Protein AF-A0A1F9EX79-F1 (afdb_monomer)

Nearest PDB structures (foldseek):
  6f2p-assembly1_A  TM=8.609E-01  e=4.225E-09  Paenibacillus
  2vzr-assembly1_A  TM=5.795E-01  e=2.691E-03  Amycolatopsis orientalis
  8atm-assembly1_A  TM=4.095E-01  e=1.000E-02  Homo sapiens
  8atm-assembly1_B  TM=4.090E-01  e=1.348E-02  Homo sapiens
  6f1h-assembly2_C  TM=4.098E-01  e=8.567E-02  Homo sapiens

Structure (mmCIF, N/CA/C/O backbone):
data_AF-A0A1F9EX79-F1
#
_entry.id   AF-A0A1F9EX79-F1
#
loop_
_atom_site.group_PDB
_atom_site.id
_atom_site.type_symbol
_atom_site.label_atom_id
_atom_site.label_alt_id
_atom_site.label_comp_id
_atom_site.label_asym_id
_atom_site.label_entity_id
_atom_site.label_seq_id
_atom_site.pdbx_PDB_ins_code
_atom_site.Cartn_x
_atom_site.Cartn_y
_atom_site.Cartn_z
_atom_site.occupancy
_atom_site.B_iso_or_equiv
_atom_site.auth_seq_id
_atom_site.auth_comp_id
_atom_site.auth_asym_id
_atom_site.auth_atom_id
_atom_site.pdbx_PDB_model_num
ATOM 1 N N . MET A 1 1 ? 22.498 1.134 -1.263 1.00 51.69 1 MET A N 1
ATOM 2 C CA . MET A 1 1 ? 22.805 2.566 -1.037 1.00 51.69 1 MET A CA 1
ATOM 3 C C . MET A 1 1 ? 23.335 2.737 0.377 1.00 51.69 1 MET A C 1
ATOM 5 O O . MET A 1 1 ? 22.842 2.052 1.262 1.00 51.69 1 MET A O 1
ATOM 9 N N . GLN A 1 2 ? 24.336 3.596 0.583 1.00 43.81 2 GLN A N 1
ATOM 10 C CA . GLN A 1 2 ? 24.883 3.915 1.907 1.00 43.81 2 GLN A CA 1
ATOM 11 C C . GLN A 1 2 ? 24.612 5.399 2.186 1.00 43.81 2 GLN A C 1
ATOM 13 O O . GLN A 1 2 ? 24.886 6.239 1.328 1.00 43.81 2 GLN A O 1
ATOM 18 N N . VAL A 1 3 ? 24.063 5.735 3.355 1.00 42.59 3 VAL A N 1
ATOM 19 C CA . VAL A 1 3 ? 23.809 7.130 3.755 1.00 42.59 3 VAL A CA 1
ATOM 20 C C . VAL A 1 3 ? 25.122 7.74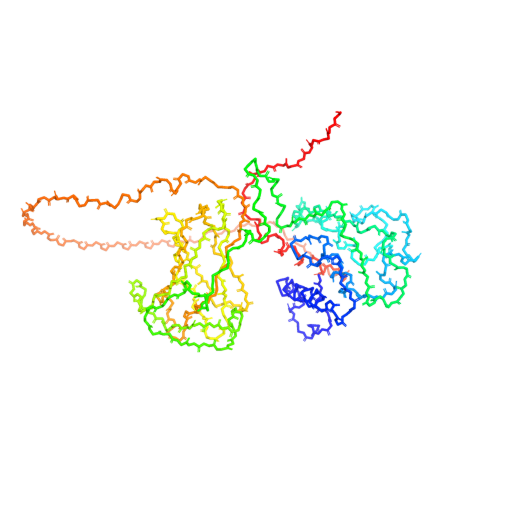9 4.242 1.00 42.59 3 VAL A C 1
ATOM 22 O O . VAL A 1 3 ? 25.368 7.840 5.438 1.00 42.59 3 VAL A O 1
ATOM 25 N N . THR A 1 4 ? 26.029 8.130 3.343 1.00 47.31 4 THR A N 1
ATOM 26 C CA . THR A 1 4 ? 27.380 8.562 3.759 1.00 47.31 4 THR A CA 1
ATOM 27 C C . THR A 1 4 ? 27.589 10.061 3.907 1.00 47.31 4 THR A C 1
ATOM 29 O O . THR A 1 4 ? 28.609 10.448 4.466 1.00 47.31 4 THR A O 1
ATOM 32 N N . SER A 1 5 ? 26.669 10.936 3.496 1.00 42.62 5 SER A N 1
ATOM 33 C CA . SER A 1 5 ? 26.947 12.381 3.576 1.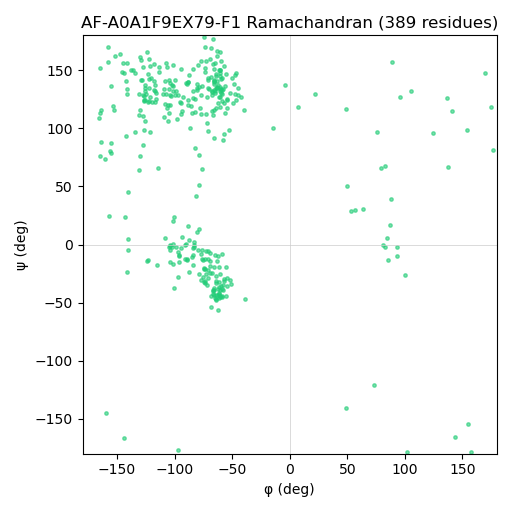00 42.62 5 SER A CA 1
ATOM 34 C C . SER A 1 5 ? 26.541 13.052 4.897 1.00 42.62 5 SER A C 1
ATOM 36 O O . SER A 1 5 ? 27.006 14.156 5.160 1.00 42.62 5 SER A O 1
ATOM 38 N N . GLY A 1 6 ? 25.748 12.396 5.758 1.00 42.12 6 GLY A N 1
ATOM 39 C CA . GLY A 1 6 ? 25.319 12.963 7.053 1.00 42.12 6 GLY A CA 1
ATOM 40 C C . GLY A 1 6 ? 25.266 11.986 8.234 1.00 42.12 6 GLY A C 1
ATOM 41 O O . GLY A 1 6 ? 25.405 12.411 9.377 1.00 42.12 6 GLY A O 1
ATOM 42 N N . ALA A 1 7 ? 25.133 10.677 7.988 1.00 40.12 7 ALA A N 1
ATOM 43 C CA . ALA A 1 7 ? 25.112 9.667 9.052 1.00 40.12 7 ALA A CA 1
ATOM 44 C C . ALA A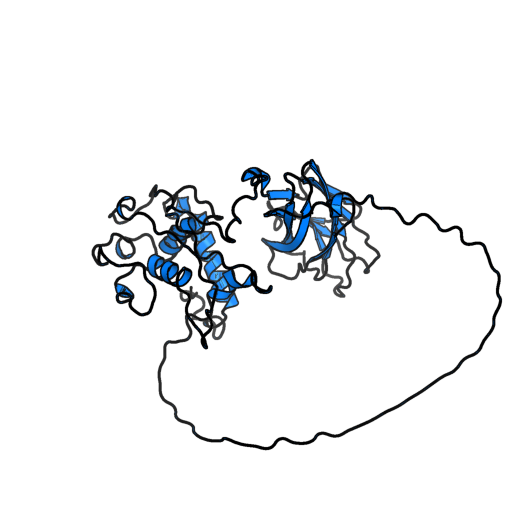 1 7 ? 26.516 9.230 9.511 1.00 40.12 7 ALA A C 1
ATOM 46 O O . ALA A 1 7 ? 26.631 8.599 10.557 1.00 40.12 7 ALA A O 1
ATOM 47 N N . ALA A 1 8 ? 27.572 9.648 8.796 1.00 43.38 8 ALA A N 1
ATOM 48 C CA . ALA A 1 8 ? 28.983 9.389 9.118 1.00 43.38 8 ALA A CA 1
ATOM 49 C C . ALA A 1 8 ? 29.436 9.920 10.501 1.00 43.38 8 ALA A C 1
ATOM 51 O O . ALA A 1 8 ? 30.571 9.731 10.927 1.00 43.38 8 ALA A O 1
ATOM 52 N N . SER A 1 9 ? 28.568 10.682 11.176 1.00 48.00 9 SER A N 1
ATOM 53 C CA . SER A 1 9 ? 28.811 11.258 12.503 1.00 48.00 9 SER A CA 1
ATOM 54 C C . SER A 1 9 ? 28.179 10.448 13.644 1.00 48.00 9 SER A C 1
ATOM 56 O O . SER A 1 9 ? 28.357 10.816 14.804 1.00 48.00 9 SER A O 1
ATOM 58 N N . TYR A 1 10 ? 27.461 9.355 13.348 1.00 48.56 10 TYR A N 1
ATOM 59 C CA . TYR A 1 10 ? 26.760 8.532 14.339 1.00 48.56 10 TYR A CA 1
ATOM 60 C C . TYR A 1 10 ? 27.258 7.078 14.310 1.00 48.56 10 TYR A C 1
ATOM 62 O O . TYR A 1 10 ? 26.767 6.263 13.519 1.00 48.56 10 TYR A O 1
ATOM 70 N N . PRO A 1 11 ? 28.203 6.718 15.201 1.00 52.00 11 PRO A N 1
ATOM 71 C CA . PRO A 1 11 ? 28.735 5.364 15.286 1.00 52.00 11 PRO A CA 1
ATOM 72 C C . PRO A 1 11 ? 27.610 4.336 15.467 1.00 52.00 11 PRO A C 1
ATOM 74 O O . PRO A 1 11 ? 26.814 4.434 16.398 1.00 52.00 11 PRO A O 1
ATOM 77 N N . GLY A 1 12 ? 27.547 3.343 14.578 1.00 55.09 12 GLY A N 1
ATOM 78 C CA . GLY A 1 12 ? 26.585 2.235 14.636 1.00 55.09 12 GLY A CA 1
ATOM 79 C C . GLY A 1 12 ? 25.371 2.368 13.710 1.00 55.09 12 GLY A C 1
ATOM 80 O O . GLY A 1 12 ? 24.858 1.343 13.267 1.00 55.09 12 GLY A O 1
ATOM 81 N N . LEU A 1 13 ? 24.954 3.583 13.330 1.00 52.34 13 LEU A N 1
ATOM 82 C CA . LEU A 1 13 ? 23.865 3.770 12.354 1.00 52.34 13 LEU A CA 1
ATOM 83 C C . LEU A 1 13 ? 24.315 3.455 10.923 1.00 52.34 13 LEU A C 1
ATOM 85 O O . LEU A 1 13 ? 23.550 2.906 10.137 1.00 52.34 13 LEU A O 1
ATOM 89 N N . GLU A 1 14 ? 25.585 3.707 10.610 1.00 52.28 14 GLU A N 1
ATOM 90 C CA . GLU A 1 14 ? 26.181 3.430 9.297 1.00 52.28 14 GLU A CA 1
ATOM 91 C C . GLU A 1 14 ? 26.142 1.941 8.911 1.00 52.28 14 GLU A C 1
ATOM 93 O O . GLU A 1 14 ? 26.115 1.613 7.725 1.00 52.28 14 GLU A O 1
ATOM 98 N N . ALA A 1 15 ? 26.102 1.042 9.901 1.00 59.16 15 ALA A N 1
ATOM 99 C CA . ALA A 1 15 ? 26.100 -0.409 9.713 1.00 59.16 15 ALA A CA 1
ATOM 100 C C . ALA A 1 15 ? 24.694 -1.036 9.747 1.00 59.16 15 ALA A C 1
ATOM 102 O O . ALA A 1 15 ? 24.553 -2.231 9.485 1.00 59.16 15 ALA A O 1
ATOM 103 N N . ARG A 1 16 ? 23.648 -0.261 10.069 1.00 59.97 16 ARG A N 1
ATOM 104 C CA . ARG A 1 16 ? 22.276 -0.775 10.150 1.00 59.97 16 ARG A CA 1
ATOM 105 C C . ARG A 1 16 ? 21.672 -0.929 8.763 1.00 59.97 16 ARG A C 1
ATOM 107 O O . ARG A 1 16 ? 21.529 0.042 8.019 1.00 59.97 16 ARG A O 1
ATOM 114 N N . ALA A 1 17 ? 21.344 -2.166 8.408 1.00 62.25 17 ALA A N 1
ATOM 115 C CA . ALA A 1 17 ? 20.824 -2.489 7.090 1.00 62.25 17 ALA A CA 1
ATOM 116 C C . ALA A 1 17 ? 19.457 -1.854 6.833 1.00 62.25 17 ALA A C 1
ATOM 118 O O . ALA A 1 17 ? 19.263 -1.203 5.815 1.00 62.25 17 ALA A O 1
ATOM 119 N N . ASP A 1 18 ? 18.561 -1.967 7.805 1.00 56.97 18 ASP A N 1
ATOM 120 C CA . ASP A 1 18 ? 17.199 -1.444 7.782 1.00 56.97 18 ASP A CA 1
ATOM 121 C C . ASP A 1 18 ? 17.148 0.081 7.585 1.00 56.97 18 ASP A C 1
ATOM 123 O O . ASP A 1 18 ? 16.423 0.574 6.724 1.00 56.97 18 ASP A O 1
ATOM 127 N N . ILE A 1 19 ? 17.992 0.831 8.300 1.00 62.56 19 ILE A N 1
ATOM 128 C CA . ILE A 1 19 ? 18.052 2.297 8.187 1.00 62.56 19 ILE A CA 1
ATOM 129 C C . ILE A 1 19 ? 18.611 2.722 6.830 1.00 62.56 19 ILE A C 1
ATOM 131 O O . ILE A 1 19 ? 18.071 3.622 6.189 1.00 62.56 19 ILE A O 1
ATOM 135 N N . ASN A 1 20 ? 19.686 2.076 6.371 1.00 66.00 20 ASN A N 1
ATOM 136 C CA . ASN A 1 20 ? 20.271 2.376 5.065 1.00 66.00 20 ASN A CA 1
ATOM 137 C C . ASN A 1 20 ? 19.304 2.051 3.916 1.00 66.00 20 ASN A C 1
ATOM 139 O O . ASN A 1 20 ? 19.298 2.749 2.900 1.00 66.00 20 ASN A O 1
ATOM 143 N N . VAL A 1 21 ? 18.483 1.013 4.081 1.00 64.06 21 VAL A N 1
ATOM 144 C CA . VAL A 1 21 ? 17.430 0.631 3.137 1.00 64.06 21 VAL A CA 1
ATOM 145 C C . VAL A 1 21 ? 16.311 1.661 3.112 1.00 64.06 21 VAL A C 1
ATOM 147 O O . VAL A 1 21 ? 16.029 2.195 2.042 1.00 64.06 21 VAL A O 1
ATOM 150 N N . ALA A 1 22 ? 15.732 2.003 4.265 1.00 60.25 22 ALA A N 1
ATOM 151 C CA . ALA A 1 22 ? 14.643 2.974 4.351 1.00 60.25 22 ALA A CA 1
ATOM 152 C C . ALA A 1 22 ? 15.071 4.364 3.852 1.00 60.25 22 ALA A C 1
ATOM 154 O O . ALA A 1 22 ? 14.368 5.005 3.072 1.00 60.25 22 ALA A O 1
ATOM 155 N N . ALA A 1 23 ? 16.269 4.814 4.230 1.00 67.56 23 ALA A N 1
ATOM 156 C CA . ALA A 1 23 ? 16.817 6.074 3.745 1.00 67.56 23 ALA A CA 1
ATOM 157 C C . ALA A 1 23 ? 17.113 6.036 2.238 1.00 67.56 23 ALA A C 1
ATOM 159 O O . ALA A 1 23 ? 16.847 7.011 1.539 1.00 67.56 23 ALA A O 1
ATOM 160 N N . GLY A 1 24 ? 17.627 4.915 1.721 1.00 71.50 24 GLY A N 1
ATOM 161 C CA . GLY A 1 24 ? 17.816 4.715 0.284 1.00 71.50 24 GLY A CA 1
ATOM 162 C C . GLY A 1 24 ? 16.498 4.781 -0.490 1.00 71.50 24 GLY A C 1
ATOM 163 O O . GLY A 1 24 ? 16.428 5.480 -1.498 1.00 71.50 24 GLY A O 1
ATOM 164 N N . ALA A 1 25 ? 15.452 4.120 0.011 1.00 71.06 25 ALA A N 1
ATOM 165 C CA . ALA A 1 25 ? 14.111 4.154 -0.568 1.00 71.06 25 ALA A CA 1
ATOM 166 C C . ALA A 1 25 ? 13.526 5.576 -0.563 1.00 71.06 25 ALA A C 1
ATOM 168 O O . ALA A 1 25 ? 13.066 6.049 -1.598 1.00 71.06 25 ALA A O 1
ATOM 169 N N . ASN A 1 26 ? 13.637 6.301 0.555 1.00 69.94 26 ASN A N 1
ATOM 170 C CA . ASN A 1 26 ? 13.185 7.691 0.649 1.00 69.94 26 ASN A CA 1
ATOM 171 C C . ASN A 1 26 ? 13.935 8.611 -0.333 1.00 69.94 26 ASN A C 1
ATOM 173 O O . ASN A 1 26 ? 13.320 9.435 -1.001 1.00 69.94 26 ASN A O 1
ATOM 177 N N . ILE A 1 27 ? 15.257 8.455 -0.485 1.00 73.88 27 ILE A N 1
ATOM 178 C CA . ILE A 1 27 ? 16.015 9.249 -1.464 1.00 73.88 27 ILE A CA 1
ATOM 179 C C . ILE A 1 27 ? 15.558 8.925 -2.890 1.00 73.88 27 ILE A C 1
ATOM 181 O O . ILE A 1 27 ? 15.385 9.850 -3.679 1.00 73.88 27 ILE A O 1
ATOM 185 N N . LEU A 1 28 ? 15.346 7.652 -3.240 1.00 78.81 28 LEU A N 1
ATOM 186 C CA . LEU A 1 28 ? 14.827 7.297 -4.564 1.00 78.81 28 LEU A CA 1
ATOM 187 C C . LEU A 1 28 ? 13.433 7.880 -4.799 1.00 78.81 28 LEU A C 1
ATOM 189 O O . LEU A 1 28 ? 13.218 8.469 -5.852 1.00 78.81 28 LEU A O 1
ATOM 193 N N . ALA A 1 29 ? 12.535 7.807 -3.815 1.00 73.44 29 ALA A N 1
ATOM 194 C CA . ALA A 1 29 ? 11.214 8.427 -3.887 1.00 73.44 29 ALA A CA 1
ATOM 195 C C . ALA A 1 29 ? 11.304 9.954 -4.054 1.00 73.44 29 ALA A C 1
ATOM 197 O O . ALA A 1 29 ? 10.572 10.535 -4.845 1.00 73.44 29 ALA A O 1
ATOM 198 N N . GLN A 1 30 ? 12.244 10.625 -3.383 1.00 68.94 30 GLN A N 1
ATOM 199 C CA . GLN A 1 30 ? 12.491 12.058 -3.584 1.00 68.94 30 GLN A CA 1
ATOM 200 C C . GLN A 1 30 ? 13.042 12.369 -4.978 1.00 68.94 30 GLN A C 1
ATOM 202 O O . GLN A 1 30 ? 12.674 13.383 -5.568 1.00 68.94 30 GLN A O 1
ATOM 207 N N . LYS A 1 31 ? 13.931 11.526 -5.518 1.00 74.06 31 LYS A N 1
ATOM 208 C CA . LYS A 1 31 ? 14.444 11.682 -6.888 1.00 74.06 31 LYS A CA 1
ATOM 209 C C . LYS A 1 31 ? 13.350 11.470 -7.924 1.00 74.06 31 LYS A C 1
ATOM 211 O O . LYS A 1 31 ? 13.285 12.233 -8.879 1.00 74.06 31 LYS A O 1
ATOM 216 N N . TRP A 1 32 ? 12.497 10.485 -7.683 1.00 73.38 32 TRP A N 1
ATOM 217 C CA . TRP A 1 32 ? 11.316 10.179 -8.470 1.00 73.38 32 TRP A CA 1
ATOM 218 C C . TRP A 1 32 ? 10.298 11.328 -8.456 1.00 73.38 32 TRP A C 1
ATOM 220 O O . TRP A 1 32 ? 9.986 11.890 -9.498 1.00 73.38 32 TRP A O 1
ATOM 230 N N . ASN A 1 33 ? 9.852 11.755 -7.272 1.00 67.38 33 ASN A N 1
ATOM 231 C CA . ASN A 1 33 ? 8.865 12.829 -7.101 1.00 67.38 33 ASN A CA 1
ATOM 232 C C . ASN A 1 33 ? 9.419 14.213 -7.473 1.00 67.38 33 ASN A C 1
ATOM 234 O O . ASN A 1 33 ? 8.672 15.121 -7.819 1.00 67.38 33 ASN A O 1
ATOM 238 N N . GLY A 1 34 ? 10.740 14.390 -7.415 1.00 62.09 34 GLY A N 1
ATOM 239 C CA . GLY A 1 34 ? 11.432 15.612 -7.818 1.00 62.09 34 GLY A CA 1
ATOM 240 C C . GLY A 1 34 ? 11.616 15.764 -9.331 1.00 62.09 34 GLY A C 1
ATOM 241 O O . GLY A 1 34 ? 12.406 16.619 -9.734 1.00 62.09 34 GLY A O 1
ATOM 242 N N . ASN A 1 35 ? 10.924 14.956 -10.142 1.00 54.19 35 ASN A N 1
ATOM 243 C CA . ASN A 1 35 ? 10.934 14.928 -11.609 1.00 54.19 35 ASN A CA 1
ATOM 244 C C . ASN A 1 35 ? 11.010 16.340 -12.244 1.00 54.19 35 ASN A C 1
ATOM 246 O O . ASN A 1 35 ? 11.909 16.616 -13.042 1.00 54.19 35 ASN A O 1
ATOM 250 N N . GLU A 1 36 ? 10.192 17.294 -11.786 1.00 48.34 36 GLU A N 1
ATOM 251 C CA . GLU A 1 36 ? 10.201 18.672 -12.312 1.00 48.34 36 GLU A CA 1
ATOM 252 C C . GLU A 1 36 ? 11.364 19.544 -11.796 1.00 48.34 36 GLU A C 1
ATOM 254 O O . GLU A 1 36 ? 11.844 20.434 -12.497 1.00 48.34 36 GLU A O 1
ATOM 259 N N . SER A 1 37 ? 11.851 19.301 -10.574 1.00 51.84 37 SER A N 1
ATOM 260 C CA . SER A 1 37 ? 12.910 20.105 -9.933 1.00 51.84 37 SER A CA 1
ATOM 261 C C . SER A 1 37 ? 14.329 19.639 -10.277 1.00 51.84 37 SER A C 1
ATOM 263 O O . SER A 1 37 ? 15.275 20.425 -10.193 1.00 51.84 37 SER A O 1
ATOM 265 N N . TYR A 1 38 ? 14.491 18.372 -10.668 1.00 52.38 38 TYR A N 1
ATOM 266 C CA . TYR A 1 38 ? 15.756 17.797 -11.141 1.00 52.38 38 TYR A CA 1
ATOM 267 C C . TYR A 1 38 ? 15.796 17.599 -12.663 1.00 52.38 38 TYR A C 1
ATOM 269 O O . TYR A 1 38 ? 16.844 17.225 -13.187 1.00 52.38 38 TYR A O 1
ATOM 277 N N . GLY A 1 39 ? 14.698 17.926 -13.356 1.00 49.47 39 GLY A N 1
ATOM 278 C CA . GLY A 1 39 ? 14.629 18.092 -14.802 1.00 49.47 39 GLY A CA 1
ATOM 279 C C . GLY A 1 39 ? 14.551 16.790 -15.599 1.00 49.47 39 GLY A C 1
ATOM 280 O O . GLY A 1 39 ? 15.437 16.481 -16.390 1.00 49.47 39 GLY A O 1
ATOM 281 N N . GLY A 1 40 ? 13.467 16.035 -15.474 1.00 50.56 40 GLY A N 1
ATOM 282 C CA . GLY A 1 40 ? 13.180 15.008 -16.469 1.00 50.56 40 GLY A CA 1
ATOM 283 C C . GLY A 1 40 ? 11.985 14.153 -16.116 1.00 50.56 40 GLY A C 1
ATOM 284 O O . GLY A 1 40 ? 12.027 13.433 -15.124 1.00 50.56 40 GLY A O 1
ATOM 285 N N . GLN A 1 41 ? 10.965 14.204 -16.972 1.00 51.91 41 GLN A N 1
ATOM 286 C CA . GLN A 1 41 ? 9.899 13.213 -17.005 1.00 51.91 41 GLN A CA 1
ATOM 287 C C . GLN A 1 41 ? 10.404 12.030 -17.820 1.00 51.91 41 GLN A C 1
ATOM 289 O O . GLN A 1 41 ? 10.700 12.197 -18.998 1.00 51.91 41 GLN A O 1
ATOM 294 N N . PHE A 1 42 ? 10.575 10.876 -17.175 1.00 58.00 42 PHE A N 1
ATOM 295 C CA . PHE A 1 42 ? 11.131 9.676 -17.799 1.00 58.00 42 PHE A CA 1
ATOM 296 C C . PHE A 1 42 ? 10.007 8.678 -18.064 1.00 58.00 42 PHE A C 1
ATOM 298 O O . PHE A 1 42 ? 9.403 8.172 -17.112 1.00 58.00 42 PHE A O 1
ATOM 305 N N . GLY A 1 43 ? 9.711 8.433 -19.344 1.00 59.91 43 GLY A N 1
ATOM 306 C CA . GLY A 1 43 ? 8.509 7.709 -19.758 1.00 59.91 43 GLY A CA 1
ATOM 307 C C . GLY A 1 43 ? 7.251 8.255 -19.073 1.00 59.91 43 GLY A C 1
ATOM 308 O O . GLY A 1 43 ? 7.141 9.455 -18.804 1.00 59.91 43 GLY A O 1
ATOM 309 N N . ASP A 1 44 ? 6.349 7.352 -18.694 1.00 62.00 44 ASP A N 1
ATOM 310 C CA . ASP A 1 44 ? 5.125 7.693 -17.959 1.00 62.00 44 ASP A CA 1
ATOM 311 C C . ASP A 1 44 ? 5.344 7.815 -16.438 1.00 62.00 44 ASP A C 1
ATOM 313 O O . ASP A 1 44 ? 4.420 8.172 -15.712 1.00 62.00 44 ASP A O 1
ATOM 317 N N . SER A 1 45 ? 6.573 7.570 -15.947 1.00 65.12 45 SER A N 1
ATOM 318 C CA . SER A 1 45 ? 6.906 7.556 -14.511 1.00 65.12 45 SER A CA 1
ATOM 319 C C . SER A 1 45 ? 5.934 6.685 -13.706 1.00 65.12 45 SER A C 1
ATOM 321 O O . SER A 1 45 ? 5.384 7.124 -12.696 1.00 65.12 45 SER A O 1
ATOM 323 N N . ASP A 1 46 ? 5.717 5.450 -14.163 1.00 70.94 46 ASP A N 1
ATOM 324 C CA . ASP A 1 46 ? 4.904 4.460 -13.456 1.00 70.94 46 ASP A CA 1
ATOM 325 C C . ASP A 1 46 ? 5.763 3.722 -12.411 1.00 70.94 46 ASP A C 1
ATOM 327 O O . ASP A 1 46 ? 6.691 2.998 -12.796 1.00 70.94 46 ASP A O 1
ATOM 331 N N . PRO A 1 47 ? 5.498 3.892 -11.097 1.00 71.56 47 PRO A N 1
ATOM 332 C CA . PRO A 1 47 ? 6.294 3.271 -10.042 1.00 71.56 47 PRO A CA 1
ATOM 333 C C . PRO A 1 47 ? 6.085 1.756 -9.947 1.00 71.56 47 PRO A C 1
ATOM 335 O O . PRO A 1 47 ? 6.870 1.091 -9.268 1.00 71.56 47 PRO A O 1
ATOM 338 N N . ALA A 1 48 ? 5.058 1.208 -10.606 1.00 70.94 48 ALA A N 1
ATOM 339 C CA . ALA A 1 48 ? 4.821 -0.228 -10.675 1.00 70.94 48 ALA A CA 1
ATOM 340 C C . ALA A 1 48 ? 5.793 -0.941 -11.626 1.00 70.94 48 ALA A C 1
ATOM 342 O O . ALA A 1 48 ? 5.986 -2.146 -11.484 1.00 70.94 48 ALA A O 1
ATOM 343 N N . LEU A 1 49 ? 6.422 -0.218 -12.561 1.00 76.31 49 LEU A N 1
ATOM 344 C CA . LEU A 1 49 ? 7.345 -0.774 -13.551 1.00 76.31 49 LEU A CA 1
ATOM 345 C C . LEU A 1 49 ? 8.796 -0.640 -13.076 1.00 76.31 49 LEU A C 1
ATOM 347 O O . LEU A 1 49 ? 9.291 0.461 -12.819 1.00 76.31 49 LEU A O 1
ATOM 351 N N . VAL A 1 50 ? 9.504 -1.767 -12.990 1.00 84.19 50 VAL A N 1
ATOM 352 C CA . VAL A 1 50 ? 10.896 -1.861 -12.522 1.00 84.19 50 VAL A CA 1
ATOM 353 C C . VAL A 1 50 ? 11.820 -0.993 -13.379 1.00 84.19 50 VAL A C 1
ATOM 355 O O . VAL A 1 50 ? 12.706 -0.309 -12.865 1.00 84.19 50 VAL A O 1
ATOM 358 N N . GLU A 1 51 ? 11.592 -0.960 -14.688 1.00 85.56 51 GLU A N 1
ATOM 359 C CA . GLU A 1 51 ? 12.370 -0.181 -15.648 1.00 85.56 51 GLU A CA 1
ATOM 360 C C . GLU A 1 51 ? 12.256 1.328 -15.423 1.00 85.56 51 GLU A C 1
ATOM 362 O O . GLU A 1 51 ? 13.236 2.049 -15.636 1.00 85.56 51 GLU A O 1
ATOM 367 N N . SER A 1 52 ? 11.117 1.820 -14.924 1.00 78.19 52 SER A N 1
ATOM 368 C CA . SER A 1 52 ? 10.961 3.238 -14.594 1.00 78.19 52 SER A CA 1
ATOM 369 C C . SER A 1 52 ? 11.954 3.664 -13.503 1.00 78.19 52 SER A C 1
ATOM 371 O O . SER A 1 52 ? 12.473 4.785 -13.517 1.00 78.19 52 SER A O 1
ATOM 373 N N . TRP A 1 53 ? 12.307 2.759 -12.580 1.00 82.50 53 TRP A N 1
ATOM 374 C CA . TRP A 1 53 ? 13.259 3.034 -11.499 1.00 82.50 53 TRP A CA 1
ATOM 375 C C . TRP A 1 53 ? 14.705 3.222 -11.988 1.00 82.50 53 TRP A C 1
ATOM 377 O O . TRP A 1 53 ? 15.523 3.779 -11.245 1.00 82.50 53 TRP A O 1
ATOM 387 N N . TYR A 1 54 ? 15.035 2.845 -13.234 1.00 85.38 54 TYR A N 1
ATOM 388 C CA . TYR A 1 54 ? 16.371 3.038 -13.830 1.00 85.38 54 TYR A CA 1
ATOM 389 C C . TYR A 1 54 ? 16.799 4.496 -13.771 1.00 85.38 54 TYR A C 1
ATOM 391 O O . TYR A 1 54 ? 17.916 4.833 -13.358 1.00 85.38 54 TYR A O 1
ATOM 399 N N . PHE A 1 55 ? 15.868 5.380 -14.108 1.00 78.88 55 PHE A N 1
ATOM 400 C CA . PHE A 1 55 ? 16.114 6.810 -14.141 1.00 78.88 55 PHE A CA 1
ATOM 401 C C . PHE A 1 55 ? 16.206 7.409 -12.739 1.00 78.88 55 PHE A C 1
ATOM 403 O O . PHE A 1 55 ? 17.045 8.279 -12.520 1.00 78.88 55 PHE A O 1
ATOM 410 N N . ALA A 1 56 ? 15.458 6.897 -11.756 1.00 79.94 56 ALA A N 1
ATOM 411 C CA . ALA A 1 56 ? 15.603 7.321 -10.362 1.00 79.94 56 ALA A CA 1
ATOM 412 C C . ALA A 1 56 ? 16.969 6.933 -9.773 1.00 79.94 56 ALA A C 1
ATOM 414 O O . ALA A 1 56 ? 17.581 7.716 -9.041 1.00 79.94 56 ALA A O 1
ATOM 415 N N . VAL A 1 57 ? 17.503 5.762 -10.130 1.00 85.31 57 VAL A N 1
ATOM 416 C CA . VAL A 1 57 ? 18.851 5.353 -9.703 1.00 85.31 57 VAL A CA 1
ATOM 417 C C . VAL A 1 57 ? 19.937 6.154 -10.419 1.00 85.31 57 VAL A C 1
ATOM 419 O O . VAL A 1 57 ? 20.949 6.515 -9.807 1.00 85.31 57 VAL A O 1
ATOM 422 N N . TRP A 1 58 ? 19.726 6.516 -11.682 1.00 83.56 58 TRP A N 1
ATOM 423 C CA . TRP A 1 58 ? 20.614 7.455 -12.360 1.00 83.56 58 TRP A CA 1
ATOM 424 C C . TRP A 1 58 ? 20.546 8.855 -11.718 1.00 83.56 58 TRP A C 1
ATOM 426 O O . TRP A 1 58 ? 21.589 9.432 -11.406 1.00 83.56 58 TRP A O 1
ATOM 436 N N . ALA A 1 59 ? 19.354 9.361 -11.388 1.00 77.69 59 ALA A N 1
ATOM 437 C CA . ALA A 1 59 ? 19.147 10.626 -10.677 1.00 77.69 59 ALA A CA 1
ATOM 438 C C . ALA A 1 59 ? 19.813 10.645 -9.292 1.00 77.69 59 ALA A C 1
ATOM 440 O O . ALA A 1 59 ? 20.332 11.678 -8.857 1.00 77.69 59 ALA A O 1
ATOM 441 N N . TYR A 1 60 ? 19.821 9.501 -8.598 1.00 79.19 60 TYR A N 1
ATOM 442 C CA . TYR A 1 60 ? 20.545 9.315 -7.342 1.00 79.19 60 TYR A CA 1
ATOM 443 C C . TYR A 1 60 ? 22.052 9.527 -7.522 1.00 79.19 60 TYR A C 1
ATOM 445 O O . TYR A 1 60 ? 22.674 10.228 -6.724 1.00 79.19 60 TYR A O 1
ATOM 453 N N . ASN A 1 61 ? 22.634 8.966 -8.587 1.00 81.81 61 ASN A N 1
ATOM 454 C CA . ASN A 1 61 ? 24.044 9.174 -8.918 1.00 81.81 61 ASN A CA 1
ATOM 455 C C . ASN A 1 61 ? 24.317 10.577 -9.498 1.00 81.81 61 ASN A C 1
ATOM 457 O O . ASN A 1 61 ? 25.438 11.076 -9.420 1.00 81.81 61 ASN A O 1
ATOM 461 N N . GLY A 1 62 ? 23.276 11.225 -10.025 1.00 78.94 62 GLY A N 1
ATOM 462 C CA . GLY A 1 62 ? 23.258 12.578 -10.566 1.00 78.94 62 GLY A CA 1
ATOM 463 C C . GLY A 1 62 ? 23.206 12.592 -12.095 1.00 78.94 62 GLY A C 1
ATOM 464 O O . GLY A 1 62 ? 24.024 11.945 -12.754 1.00 78.94 62 GLY A O 1
ATOM 465 N N . PHE A 1 63 ? 22.297 13.398 -12.659 1.00 77.56 63 PHE A N 1
ATOM 466 C CA . PHE A 1 63 ? 22.159 13.636 -14.104 1.00 77.56 63 PHE A CA 1
ATOM 467 C C . PHE A 1 63 ? 23.239 14.571 -14.653 1.00 77.56 63 PHE A C 1
ATOM 469 O O . PHE A 1 63 ? 22.998 15.688 -15.109 1.00 77.56 63 PHE A O 1
ATOM 476 N N . VAL A 1 64 ? 24.478 14.100 -14.601 1.00 77.56 64 VAL A N 1
ATOM 477 C CA . VAL A 1 64 ? 25.640 14.784 -15.166 1.00 77.56 64 VAL A CA 1
ATOM 478 C C . VAL A 1 64 ? 26.267 13.929 -16.256 1.00 77.56 64 VAL A C 1
ATOM 480 O O . VAL A 1 64 ? 26.162 12.705 -16.245 1.00 77.56 64 VAL A O 1
ATOM 483 N N . TYR A 1 65 ? 26.975 14.573 -17.184 1.00 82.19 65 TYR A N 1
ATOM 484 C CA . TYR A 1 65 ? 27.608 13.898 -18.324 1.00 82.19 65 TYR A CA 1
ATOM 485 C C . TYR A 1 65 ? 28.527 12.744 -17.917 1.00 82.19 65 TYR A C 1
ATOM 487 O O . TYR A 1 65 ? 28.553 11.718 -18.586 1.00 82.19 65 TYR A O 1
ATOM 495 N N . GLY A 1 66 ? 29.238 12.869 -16.790 1.00 85.75 66 GLY A N 1
ATOM 496 C CA . GLY A 1 66 ? 30.088 11.800 -16.250 1.00 85.75 66 GLY A CA 1
ATOM 497 C C . GLY A 1 66 ? 29.347 10.486 -15.976 1.00 85.75 66 GLY A C 1
ATOM 498 O O . GLY A 1 66 ? 29.935 9.421 -16.119 1.00 85.75 66 GLY A O 1
ATOM 499 N N . ASN A 1 67 ? 28.057 10.565 -15.650 1.00 85.25 67 ASN A N 1
ATOM 500 C CA . ASN A 1 67 ? 27.231 9.424 -15.256 1.00 85.25 67 ASN A CA 1
ATOM 501 C C . ASN A 1 67 ? 26.287 8.961 -16.374 1.00 85.25 67 ASN A C 1
ATOM 503 O O . ASN A 1 67 ? 25.507 8.029 -16.179 1.00 85.25 67 ASN A O 1
ATOM 507 N N . ASN A 1 68 ? 26.318 9.634 -17.525 1.00 86.44 68 ASN A N 1
ATOM 508 C CA . ASN A 1 68 ? 25.490 9.297 -18.672 1.00 86.44 68 ASN A CA 1
ATOM 509 C C . ASN A 1 68 ? 25.924 7.934 -19.252 1.00 86.44 68 ASN A C 1
ATOM 511 O O . ASN A 1 68 ? 27.117 7.771 -19.525 1.00 86.44 68 ASN A O 1
ATOM 515 N N . PRO A 1 69 ? 25.004 6.972 -19.473 1.00 88.00 69 PRO A N 1
ATOM 516 C CA . PRO A 1 69 ? 25.314 5.699 -20.130 1.00 88.00 69 PRO A CA 1
ATOM 517 C C . PRO A 1 69 ? 26.042 5.829 -21.472 1.00 88.00 69 PRO A C 1
ATOM 519 O O . PRO A 1 69 ? 26.859 4.972 -21.813 1.00 88.00 69 PRO A O 1
ATOM 522 N N . ASN A 1 70 ? 25.801 6.910 -22.210 1.00 88.75 70 ASN A N 1
ATOM 523 C CA . ASN A 1 70 ? 26.442 7.167 -23.496 1.00 88.75 70 ASN A CA 1
ATOM 524 C C . ASN A 1 70 ? 27.778 7.902 -23.382 1.00 88.75 70 ASN A C 1
ATOM 526 O O . ASN A 1 70 ? 28.394 8.227 -24.397 1.00 88.75 70 ASN A O 1
ATOM 530 N N . ASN A 1 71 ? 28.265 8.171 -22.167 1.00 89.38 71 ASN A N 1
ATOM 531 C CA . ASN A 1 71 ? 29.572 8.785 -22.001 1.00 89.38 71 ASN A CA 1
ATOM 532 C C . ASN A 1 71 ? 30.653 7.894 -22.652 1.00 89.38 71 ASN A C 1
ATOM 534 O O . ASN A 1 71 ? 30.812 6.745 -22.235 1.00 89.38 71 ASN A O 1
ATOM 538 N N . PRO A 1 72 ? 31.459 8.416 -23.598 1.00 89.62 72 PRO A N 1
ATOM 539 C CA . PRO A 1 72 ? 32.504 7.648 -24.285 1.00 89.62 72 PRO A CA 1
ATOM 540 C C . PRO A 1 72 ? 33.615 7.100 -23.378 1.00 89.62 72 PRO A C 1
ATOM 542 O O . PRO A 1 72 ? 34.454 6.323 -23.830 1.00 89.62 72 PRO A O 1
ATOM 545 N N . SER A 1 73 ? 33.658 7.518 -22.109 1.00 89.25 73 SER A N 1
ATOM 546 C CA . SER A 1 73 ? 34.535 6.931 -21.089 1.00 89.25 73 SER A CA 1
ATOM 547 C C . SER A 1 73 ? 34.133 5.494 -20.746 1.00 89.25 73 SER A C 1
ATOM 549 O O . SER A 1 73 ? 34.975 4.714 -20.303 1.00 89.25 73 SER A O 1
ATOM 551 N N . PHE A 1 74 ? 32.866 5.132 -20.970 1.00 89.81 74 PHE A N 1
ATOM 552 C CA . PHE A 1 74 ? 32.384 3.761 -20.891 1.00 89.81 74 PHE A CA 1
ATOM 553 C C . PHE A 1 74 ? 32.515 3.082 -22.263 1.00 89.81 74 PHE A C 1
ATOM 555 O O . PHE A 1 74 ? 32.199 3.692 -23.288 1.00 89.81 74 PHE A O 1
ATOM 562 N N . PRO A 1 75 ? 32.945 1.810 -22.335 1.00 90.12 75 PRO A N 1
ATOM 563 C CA . PRO A 1 75 ? 32.992 1.092 -23.604 1.00 90.12 75 PRO A CA 1
ATOM 564 C C . PRO A 1 75 ? 31.594 0.986 -24.227 1.00 90.12 75 PRO A C 1
ATOM 566 O O . PRO A 1 75 ? 30.660 0.507 -23.584 1.00 90.12 75 PRO A O 1
ATOM 569 N N . ALA A 1 76 ? 31.451 1.400 -25.490 1.00 84.56 76 ALA A N 1
ATOM 570 C CA . ALA A 1 76 ? 30.170 1.363 -26.206 1.00 84.56 76 ALA A CA 1
ATOM 571 C C . ALA A 1 76 ? 29.634 -0.067 -26.410 1.00 84.56 76 ALA A C 1
ATOM 573 O O . ALA A 1 76 ? 28.432 -0.277 -26.491 1.00 84.56 76 ALA A O 1
ATOM 574 N N . SER A 1 77 ? 30.525 -1.063 -26.464 1.00 83.62 77 SER A N 1
ATOM 575 C CA . SER A 1 77 ? 30.184 -2.482 -26.623 1.00 83.62 77 SER A CA 1
ATOM 576 C C . SER A 1 77 ? 30.215 -3.262 -25.302 1.00 83.62 77 SER A C 1
ATOM 578 O O . SER A 1 77 ? 30.489 -4.465 -25.311 1.00 83.62 77 SER A O 1
ATOM 580 N N . ARG A 1 78 ? 30.048 -2.593 -24.152 1.00 86.94 78 ARG A N 1
ATOM 581 C CA . ARG A 1 78 ? 30.058 -3.273 -22.848 1.00 86.94 78 ARG A CA 1
ATOM 582 C C . ARG A 1 78 ? 28.828 -4.189 -22.722 1.00 86.94 78 ARG A C 1
ATOM 584 O O . ARG A 1 78 ? 27.722 -3.749 -23.024 1.00 86.94 78 ARG A O 1
ATOM 591 N N . PRO A 1 79 ? 28.989 -5.451 -22.288 1.00 85.44 79 PRO A N 1
ATOM 592 C CA . PRO A 1 79 ? 27.844 -6.301 -21.974 1.00 85.44 79 PRO A CA 1
ATOM 593 C C . PRO A 1 79 ? 27.201 -5.838 -20.661 1.00 85.44 79 PRO A C 1
ATOM 595 O O . PRO A 1 79 ? 27.927 -5.264 -19.848 1.00 85.44 79 PRO A O 1
ATOM 598 N N . PRO A 1 80 ? 25.919 -6.143 -20.389 1.00 86.69 80 PRO A N 1
ATOM 599 C CA . PRO A 1 80 ? 25.311 -5.889 -19.086 1.00 86.69 80 PRO A CA 1
ATOM 600 C C . PRO A 1 80 ? 26.188 -6.396 -17.939 1.00 86.69 80 PRO A C 1
ATOM 602 O O . PRO A 1 80 ? 26.785 -7.479 -18.018 1.00 86.69 80 PRO A O 1
ATOM 605 N N . TYR A 1 81 ? 26.287 -5.594 -16.882 1.00 85.44 81 TYR A N 1
ATOM 606 C CA . TYR A 1 81 ? 27.057 -5.972 -15.707 1.00 85.44 81 TYR A CA 1
ATOM 607 C C . TYR A 1 81 ? 26.427 -7.208 -15.048 1.00 85.44 81 TYR A C 1
ATOM 609 O O . TYR A 1 81 ? 25.217 -7.289 -14.885 1.00 85.44 81 TYR A O 1
ATOM 617 N N . HIS A 1 82 ? 27.247 -8.181 -14.676 1.00 81.19 82 HIS A N 1
ATOM 618 C CA . HIS A 1 82 ? 26.838 -9.436 -14.031 1.00 81.19 82 HIS A CA 1
ATOM 619 C C . HIS A 1 82 ? 27.864 -9.869 -12.970 1.00 81.19 82 HIS A C 1
ATOM 621 O O . HIS A 1 82 ? 28.006 -11.043 -12.643 1.00 81.19 82 HIS A O 1
ATOM 627 N N . GLY A 1 83 ? 28.633 -8.911 -12.439 1.00 73.81 83 GLY A N 1
ATOM 628 C CA . GLY A 1 83 ? 29.657 -9.182 -11.436 1.00 73.81 83 GLY A CA 1
ATOM 629 C C . GLY A 1 83 ? 30.892 -9.877 -12.015 1.00 73.81 83 GLY A C 1
ATOM 630 O O . GLY A 1 83 ? 31.595 -9.319 -12.861 1.00 73.81 83 GLY A O 1
ATOM 631 N N . ALA A 1 84 ? 31.215 -11.066 -11.502 1.00 63.28 84 ALA A N 1
ATOM 632 C CA . ALA A 1 84 ? 32.404 -11.809 -11.913 1.00 63.28 84 ALA A CA 1
ATOM 633 C C . ALA A 1 84 ? 32.340 -12.162 -13.412 1.00 63.28 84 ALA A C 1
ATOM 635 O O . ALA A 1 84 ? 31.362 -12.737 -13.873 1.00 63.28 84 ALA A O 1
ATOM 636 N N . GLY A 1 85 ? 33.386 -11.819 -14.174 1.00 62.47 85 GLY A N 1
ATOM 637 C CA . GLY A 1 85 ? 33.429 -12.024 -15.631 1.00 62.47 85 GLY A CA 1
ATOM 638 C C . GLY A 1 85 ? 32.973 -10.822 -16.469 1.00 62.47 85 GLY A C 1
ATOM 639 O O . GLY A 1 85 ? 33.232 -10.794 -17.672 1.00 62.47 85 GLY A O 1
ATOM 640 N N . SER A 1 86 ? 32.392 -9.791 -15.845 1.00 73.81 86 SER A N 1
ATOM 641 C CA . SER A 1 86 ? 32.153 -8.492 -16.486 1.00 73.81 86 SER A CA 1
ATOM 642 C C . SER A 1 86 ? 33.444 -7.686 -16.661 1.00 73.81 86 SER A C 1
ATOM 644 O O . SER A 1 86 ? 34.493 -8.009 -16.094 1.00 73.81 86 SER A O 1
ATOM 646 N N . LEU A 1 87 ? 33.363 -6.580 -17.413 1.00 78.81 87 LEU A N 1
ATOM 647 C CA . LEU A 1 87 ? 34.417 -5.565 -17.383 1.00 78.81 87 LEU A CA 1
ATOM 648 C C . LEU A 1 87 ? 34.572 -4.995 -15.962 1.00 78.81 87 LEU A C 1
ATOM 650 O O . LEU A 1 87 ? 33.713 -5.172 -15.093 1.00 78.81 87 LEU A O 1
ATOM 654 N N . SER A 1 88 ? 35.679 -4.291 -15.715 1.00 84.62 88 SER A N 1
ATOM 655 C CA . SER A 1 88 ? 35.897 -3.637 -14.423 1.00 84.62 88 SER A CA 1
ATOM 656 C C . SER A 1 88 ? 34.725 -2.710 -14.088 1.00 84.62 88 SER A C 1
ATOM 658 O O . SER A 1 88 ? 34.159 -2.080 -14.978 1.00 84.62 88 SER A O 1
ATOM 660 N N . ARG A 1 89 ? 34.378 -2.577 -12.801 1.00 84.00 89 ARG A N 1
ATOM 661 C CA . ARG A 1 89 ? 33.245 -1.744 -12.349 1.00 84.00 89 ARG A CA 1
ATOM 662 C C . ARG A 1 89 ? 33.269 -0.316 -12.904 1.00 84.00 89 ARG A C 1
ATOM 664 O O . ARG A 1 89 ? 32.217 0.231 -13.188 1.00 84.00 89 ARG A O 1
ATOM 671 N N . GLY A 1 90 ? 34.456 0.269 -13.090 1.00 86.31 90 GLY A N 1
ATOM 672 C CA . GLY A 1 90 ? 34.618 1.608 -13.674 1.00 86.31 90 GLY A CA 1
ATOM 673 C C . GLY A 1 90 ? 34.278 1.706 -15.167 1.00 86.31 90 GLY A C 1
ATOM 674 O O . GLY A 1 90 ? 34.244 2.804 -15.704 1.00 86.31 90 GLY A O 1
ATOM 675 N N . SER A 1 91 ? 34.023 0.578 -15.833 1.00 90.06 91 SER A N 1
ATOM 676 C CA . SER A 1 91 ? 33.560 0.512 -17.225 1.00 90.06 91 SER A CA 1
ATOM 677 C C . SER A 1 91 ? 32.042 0.685 -17.354 1.00 90.06 91 SER A C 1
ATOM 679 O O . SER A 1 91 ? 31.535 0.647 -18.472 1.00 90.06 91 SER A O 1
ATOM 681 N N . TYR A 1 92 ? 31.333 0.862 -16.235 1.00 92.06 92 TYR A N 1
ATOM 682 C CA . TYR A 1 92 ? 29.879 0.954 -16.165 1.00 92.06 92 TYR A CA 1
ATOM 683 C C . TYR A 1 92 ? 29.446 2.191 -15.372 1.00 92.06 92 TYR A C 1
ATOM 685 O O . TYR A 1 92 ? 30.052 2.491 -14.336 1.00 92.06 92 TYR A O 1
ATOM 693 N N . PRO A 1 93 ? 28.378 2.885 -15.792 1.00 91.50 93 PRO A N 1
ATOM 694 C CA . PRO A 1 93 ? 27.728 3.874 -14.950 1.00 91.50 93 PRO A CA 1
ATOM 695 C C . PRO A 1 93 ? 27.002 3.191 -13.777 1.00 91.50 93 PRO A C 1
ATOM 697 O O . PRO A 1 93 ? 26.689 1.998 -13.812 1.00 91.50 93 PRO A O 1
ATOM 700 N N . TYR A 1 94 ? 26.724 3.948 -12.715 1.00 90.25 94 TYR A N 1
ATOM 701 C CA . TYR A 1 94 ? 26.230 3.394 -11.449 1.00 90.25 94 TYR A CA 1
ATOM 702 C C . TYR A 1 94 ? 24.913 2.621 -11.583 1.00 90.25 94 TYR A C 1
ATOM 704 O O . TYR A 1 94 ? 24.784 1.525 -11.043 1.00 90.25 94 TYR A O 1
ATOM 712 N N . GLN A 1 95 ? 23.959 3.168 -12.327 1.00 89.31 95 GLN A N 1
ATOM 713 C CA . GLN A 1 95 ? 22.673 2.541 -12.604 1.00 89.31 95 GLN A CA 1
ATOM 714 C C . GLN A 1 95 ? 22.836 1.184 -13.301 1.00 89.31 95 GLN A C 1
ATOM 716 O O . GLN A 1 95 ? 22.196 0.220 -12.909 1.00 89.31 95 GLN A O 1
ATOM 721 N N . GLU A 1 96 ? 23.786 1.015 -14.220 1.00 91.75 96 GLU A N 1
ATOM 722 C CA . GLU A 1 96 ? 23.994 -0.294 -14.853 1.00 91.75 96 GLU A CA 1
ATOM 723 C C . GLU A 1 96 ? 24.599 -1.331 -13.901 1.00 91.75 96 GLU A C 1
ATOM 725 O O . GLU A 1 96 ? 24.318 -2.523 -14.039 1.00 91.75 96 GLU A O 1
ATOM 730 N N . LEU A 1 97 ? 25.381 -0.892 -12.906 1.00 90.81 97 LEU A N 1
ATOM 731 C CA . LEU A 1 97 ? 25.866 -1.769 -11.837 1.00 90.81 97 LEU A CA 1
ATOM 732 C C . LEU A 1 97 ? 24.713 -2.257 -10.954 1.00 90.81 97 LEU A C 1
ATOM 734 O O .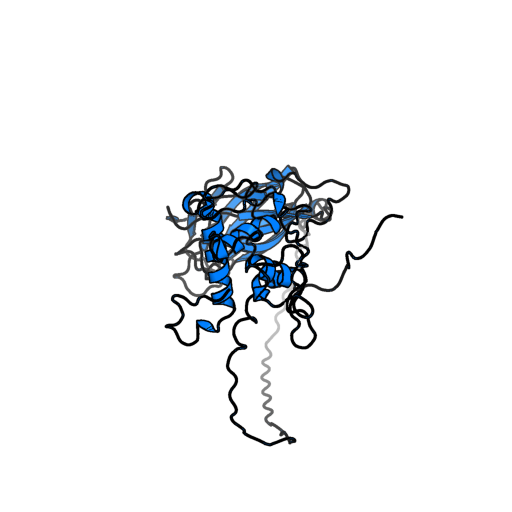 LEU A 1 97 ? 24.685 -3.432 -10.597 1.00 90.81 97 LEU A O 1
ATOM 738 N N . VAL A 1 98 ? 23.776 -1.369 -10.598 1.00 89.00 98 VAL A N 1
ATOM 739 C CA . VAL A 1 98 ? 22.601 -1.731 -9.788 1.00 89.00 98 VAL A CA 1
ATOM 740 C C . VAL A 1 98 ? 21.718 -2.723 -10.549 1.00 89.00 98 VAL A C 1
ATOM 742 O O . VAL A 1 98 ? 21.398 -3.772 -10.000 1.00 89.00 98 VAL A O 1
ATOM 745 N N . TRP A 1 99 ? 21.422 -2.463 -11.827 1.00 89.75 99 TRP A N 1
ATOM 746 C CA . TRP A 1 99 ? 20.613 -3.358 -12.669 1.00 89.75 99 TRP A CA 1
ATOM 747 C C . TRP A 1 99 ? 21.284 -4.714 -12.851 1.00 89.75 99 TRP A C 1
ATOM 749 O O . TRP A 1 99 ? 20.634 -5.755 -12.795 1.00 89.75 99 TRP A O 1
ATOM 759 N N . GLY A 1 100 ? 22.609 -4.712 -12.992 1.00 89.00 100 GLY A N 1
ATOM 760 C CA . GLY A 1 100 ? 23.371 -5.944 -13.081 1.00 89.00 100 GLY A CA 1
ATOM 761 C C . GLY A 1 100 ? 23.247 -6.822 -11.838 1.00 89.00 100 GLY A C 1
ATOM 762 O O . GLY A 1 100 ? 23.170 -8.040 -11.972 1.00 89.00 100 GLY A O 1
ATOM 763 N N . TYR A 1 101 ? 23.184 -6.216 -10.647 1.00 84.94 101 TYR A N 1
ATOM 764 C CA . TYR A 1 101 ? 22.966 -6.931 -9.386 1.00 84.94 101 TYR A CA 1
ATOM 765 C C . TYR A 1 101 ? 21.505 -7.310 -9.128 1.00 84.94 101 TYR A C 1
ATOM 767 O O . TYR A 1 101 ? 21.282 -8.285 -8.420 1.00 84.94 101 TYR A O 1
ATOM 775 N N . LEU A 1 102 ? 20.527 -6.593 -9.692 1.00 85.31 102 LEU A N 1
ATOM 776 C CA . LEU A 1 102 ? 19.124 -7.029 -9.681 1.00 85.31 102 LEU A CA 1
ATOM 777 C C . LEU A 1 102 ? 18.966 -8.333 -10.470 1.00 85.31 102 LEU A C 1
ATOM 779 O O . LEU A 1 102 ? 18.423 -9.307 -9.958 1.00 85.31 102 LEU A O 1
ATOM 783 N N . ARG A 1 103 ? 19.536 -8.381 -11.679 1.00 84.38 103 ARG A N 1
ATOM 784 C CA . ARG A 1 103 ? 19.507 -9.576 -12.532 1.00 84.38 103 ARG A CA 1
ATOM 785 C C . ARG A 1 103 ? 20.443 -10.687 -12.058 1.00 84.38 103 ARG A C 1
ATOM 787 O O . ARG A 1 103 ? 20.176 -11.862 -12.279 1.00 84.38 103 ARG A O 1
ATOM 794 N N . ASN A 1 104 ? 21.569 -10.332 -11.442 1.00 83.56 104 ASN A N 1
ATOM 795 C CA . ASN A 1 104 ? 22.578 -11.282 -10.970 1.00 83.56 104 ASN A CA 1
ATOM 796 C C . ASN A 1 104 ? 22.940 -10.963 -9.513 1.00 83.56 104 ASN A C 1
ATOM 798 O O . ASN A 1 104 ? 23.995 -10.363 -9.254 1.00 83.56 104 ASN A O 1
ATOM 802 N N . PRO A 1 105 ? 22.063 -11.318 -8.557 1.00 81.06 105 PRO A N 1
ATOM 803 C CA . PRO A 1 105 ? 22.313 -11.084 -7.148 1.00 81.06 105 PRO A CA 1
ATOM 804 C C . PRO A 1 105 ? 23.609 -11.727 -6.677 1.00 81.06 105 PRO A C 1
ATOM 806 O O . PRO A 1 105 ? 24.086 -12.722 -7.221 1.00 81.06 105 PRO A O 1
ATOM 809 N N . LEU A 1 106 ? 24.187 -11.141 -5.633 1.00 79.06 106 LEU A N 1
ATOM 810 C CA . LEU A 1 106 ? 25.336 -11.741 -4.974 1.00 79.06 106 LEU A CA 1
ATOM 811 C C . LEU A 1 106 ? 24.936 -13.075 -4.330 1.00 79.06 106 LEU A C 1
ATOM 813 O O . LEU A 1 106 ? 23.783 -13.287 -3.959 1.00 79.06 106 LEU A O 1
ATOM 817 N N . GLU A 1 107 ? 25.923 -13.938 -4.139 1.00 77.56 107 GLU A N 1
ATOM 818 C CA . GLU A 1 107 ? 25.792 -15.113 -3.288 1.00 77.56 107 GLU A CA 1
ATOM 819 C C . GLU A 1 107 ? 26.473 -14.839 -1.948 1.00 77.56 107 GLU A C 1
ATOM 821 O O . GLU A 1 107 ? 27.580 -14.290 -1.889 1.00 77.56 107 GLU A O 1
ATOM 826 N N . LYS A 1 108 ? 25.819 -15.237 -0.861 1.00 72.50 108 LYS A N 1
ATOM 827 C CA . LYS A 1 108 ? 26.398 -15.283 0.477 1.00 72.50 108 LYS A CA 1
ATOM 828 C C . LYS A 1 108 ? 26.193 -16.686 1.024 1.00 72.50 108 LYS A C 1
ATOM 830 O O . LYS A 1 108 ? 25.079 -17.186 1.044 1.00 72.50 108 LYS A O 1
ATOM 835 N N . ASP A 1 109 ? 27.288 -17.328 1.423 1.00 82.44 109 ASP A N 1
ATOM 836 C CA . ASP A 1 109 ? 27.282 -18.700 1.948 1.00 82.44 109 ASP A CA 1
ATOM 837 C C . ASP A 1 109 ? 26.653 -19.739 0.987 1.00 82.44 109 ASP A C 1
ATOM 839 O O . ASP A 1 109 ? 26.134 -20.766 1.414 1.00 82.44 109 ASP A O 1
ATOM 843 N N . GLY A 1 110 ? 26.752 -19.491 -0.327 1.00 76.12 110 GLY A N 1
ATOM 844 C CA . GLY A 1 110 ? 26.221 -20.363 -1.383 1.00 76.12 110 GLY A CA 1
ATOM 845 C C . GLY A 1 110 ? 24.739 -20.153 -1.707 1.00 76.12 110 GLY A C 1
ATOM 846 O O . GLY A 1 110 ? 24.190 -20.907 -2.505 1.00 76.12 110 GLY A O 1
ATOM 847 N N . GLU A 1 111 ? 24.099 -19.145 -1.112 1.00 70.19 111 GLU A N 1
ATOM 848 C CA . GLU A 1 111 ? 22.707 -18.776 -1.369 1.00 70.19 111 GLU A CA 1
ATOM 849 C C . GLU A 1 111 ? 22.631 -17.359 -1.944 1.00 70.19 111 GLU A C 1
ATOM 851 O O . GLU A 1 111 ? 23.375 -16.463 -1.529 1.00 70.19 111 GLU A O 1
ATOM 856 N N . LEU A 1 112 ? 21.744 -17.146 -2.920 1.00 72.31 112 LEU A N 1
ATOM 857 C CA . LEU A 1 112 ? 21.501 -15.811 -3.451 1.00 72.31 112 LEU A CA 1
ATOM 858 C C . LEU A 1 112 ? 20.898 -14.937 -2.356 1.00 72.31 112 LEU A C 1
ATOM 860 O O . LEU A 1 112 ? 19.956 -15.325 -1.672 1.00 72.31 112 LEU A O 1
ATOM 864 N N . VAL A 1 113 ? 21.439 -13.735 -2.194 1.00 70.31 113 VAL A N 1
ATOM 865 C CA . VAL A 1 113 ? 20.978 -12.830 -1.136 1.00 70.31 113 VAL A CA 1
ATOM 866 C C . VAL A 1 113 ? 19.633 -12.151 -1.444 1.00 70.31 113 VAL A C 1
ATOM 868 O O . VAL A 1 113 ? 19.034 -11.599 -0.526 1.00 70.31 113 VAL A O 1
ATOM 871 N N . VAL A 1 114 ? 19.153 -12.224 -2.693 1.00 70.69 114 VAL A N 1
ATOM 872 C CA . VAL A 1 114 ? 17.747 -12.052 -3.127 1.00 70.69 114 VAL A CA 1
ATOM 873 C C . VAL A 1 114 ? 17.467 -12.944 -4.325 1.00 70.69 114 VAL A C 1
ATOM 875 O O . VAL A 1 114 ? 18.390 -13.371 -5.021 1.00 70.69 114 VAL A O 1
ATOM 878 N N . GLU A 1 115 ? 16.184 -13.136 -4.606 1.00 76.19 115 GLU A N 1
ATOM 879 C CA . GLU A 1 115 ? 15.723 -13.636 -5.891 1.00 76.19 115 GLU A CA 1
ATOM 880 C C . GLU A 1 115 ? 16.156 -12.697 -7.036 1.00 76.19 115 GLU A C 1
ATOM 882 O O . GLU A 1 115 ? 16.043 -11.474 -6.911 1.00 76.19 115 GLU A O 1
ATOM 887 N N . PRO A 1 116 ? 16.699 -13.244 -8.138 1.00 77.88 116 PRO A N 1
ATOM 888 C CA . PRO A 1 116 ? 17.005 -12.466 -9.328 1.00 77.88 116 PRO A CA 1
ATOM 889 C C . PRO A 1 116 ? 15.742 -11.856 -9.930 1.00 77.88 116 PRO A C 1
ATOM 891 O O . PRO A 1 116 ? 14.737 -12.547 -10.086 1.00 77.88 116 PRO A O 1
ATOM 894 N N . LEU A 1 117 ? 15.834 -10.595 -10.337 1.00 80.94 117 LEU A N 1
ATOM 895 C CA . LEU A 1 117 ? 14.766 -9.885 -11.029 1.00 80.94 117 LEU A CA 1
ATOM 896 C C . LEU A 1 117 ? 15.133 -9.708 -12.503 1.00 80.94 117 LEU A C 1
ATOM 898 O O . LEU A 1 117 ? 16.226 -9.233 -12.831 1.00 80.94 117 LEU A O 1
ATOM 902 N N . GLU A 1 118 ? 14.221 -10.082 -13.399 1.00 82.69 118 GLU A N 1
ATOM 903 C CA . GLU A 1 118 ? 14.356 -9.731 -14.811 1.00 82.69 118 GLU A CA 1
ATOM 904 C C . GLU A 1 118 ? 14.146 -8.227 -14.982 1.00 82.69 118 GLU A C 1
ATOM 906 O O . GLU A 1 118 ? 13.248 -7.632 -14.397 1.00 82.69 118 GLU A O 1
ATOM 911 N N . VAL A 1 119 ? 15.033 -7.604 -15.754 1.00 86.00 119 VAL A N 1
ATOM 912 C CA . VAL A 1 119 ? 15.058 -6.151 -15.959 1.00 86.00 119 VAL A CA 1
ATOM 913 C C . VAL A 1 119 ? 15.466 -5.838 -17.382 1.00 86.00 119 VAL A C 1
ATOM 915 O O . VAL A 1 119 ? 16.311 -6.536 -17.940 1.00 86.00 119 VAL A O 1
ATOM 918 N N . SER A 1 120 ? 14.962 -4.757 -17.949 1.00 88.81 120 SER A N 1
ATOM 919 C CA . SER A 1 120 ? 15.390 -4.239 -19.247 1.00 88.81 120 SER A CA 1
ATOM 920 C C . SER A 1 120 ? 16.239 -2.977 -19.094 1.00 88.81 120 SER A C 1
ATOM 922 O O . SER A 1 120 ? 16.148 -2.240 -18.113 1.00 88.81 120 SER A O 1
ATOM 924 N N . TYR A 1 121 ? 17.126 -2.746 -20.064 1.00 87.38 121 TYR A N 1
ATOM 925 C CA . TYR A 1 121 ? 17.969 -1.549 -20.127 1.00 87.38 121 TYR A CA 1
ATOM 926 C C . TYR A 1 121 ? 17.430 -0.612 -21.211 1.00 87.38 121 TYR A C 1
ATOM 928 O O . TYR A 1 121 ? 17.038 -1.111 -22.269 1.00 87.38 121 TYR A O 1
ATOM 936 N N . PRO A 1 122 ? 17.445 0.718 -21.007 1.00 85.06 122 PRO A N 1
ATOM 937 C CA . PRO A 1 122 ? 17.035 1.649 -22.053 1.00 85.06 122 PRO A CA 1
ATOM 938 C C . PRO A 1 122 ? 17.903 1.521 -23.303 1.00 85.06 122 PRO A C 1
ATOM 940 O O . PRO A 1 122 ? 19.107 1.264 -23.206 1.00 85.06 122 PRO A O 1
ATOM 943 N N . ASP A 1 123 ? 17.302 1.750 -24.472 1.00 84.81 123 ASP A N 1
ATOM 944 C CA . ASP A 1 123 ? 18.037 1.808 -25.734 1.00 84.81 123 ASP A CA 1
ATOM 945 C C . ASP A 1 123 ? 19.013 2.999 -25.695 1.00 84.81 123 ASP A C 1
ATOM 947 O O . ASP A 1 123 ? 18.563 4.149 -25.626 1.00 84.81 123 ASP A O 1
ATOM 951 N N . PRO A 1 124 ? 20.340 2.777 -25.776 1.00 82.88 124 PRO A N 1
ATOM 952 C CA . PRO A 1 124 ? 21.321 3.858 -25.746 1.00 82.88 124 PRO A CA 1
ATOM 953 C C . PRO A 1 124 ? 21.073 4.935 -26.808 1.00 82.88 124 PRO A C 1
ATOM 955 O O . PRO A 1 124 ? 21.380 6.098 -26.578 1.00 82.88 124 PRO A O 1
ATOM 958 N N . THR A 1 125 ? 20.477 4.597 -27.954 1.00 84.19 125 THR A N 1
ATOM 959 C CA . THR A 1 125 ? 20.187 5.565 -29.027 1.00 84.19 125 THR A CA 1
ATOM 960 C C . THR A 1 125 ? 19.100 6.576 -28.662 1.00 84.19 125 THR A C 1
ATOM 962 O O . THR A 1 125 ? 19.009 7.635 -29.283 1.00 84.19 125 THR A O 1
ATOM 965 N N . THR A 1 126 ? 18.296 6.267 -27.645 1.00 80.44 126 THR A N 1
ATOM 966 C CA . THR A 1 126 ? 17.234 7.138 -27.126 1.00 80.44 126 THR A CA 1
ATOM 967 C C . THR A 1 126 ? 17.724 8.047 -25.998 1.00 80.44 126 THR A C 1
ATOM 969 O O . THR A 1 126 ? 17.057 9.019 -25.649 1.00 80.44 126 THR A O 1
ATOM 972 N N . ILE A 1 127 ? 18.918 7.779 -25.457 1.00 82.06 127 ILE A N 1
ATOM 973 C CA . ILE A 1 127 ? 19.554 8.597 -24.427 1.00 82.06 127 ILE A CA 1
ATOM 974 C C . ILE A 1 127 ? 20.382 9.696 -25.114 1.00 82.06 127 ILE A C 1
ATOM 976 O O . ILE A 1 127 ? 21.255 9.393 -25.923 1.00 82.06 127 ILE A O 1
ATOM 980 N N . PRO A 1 128 ? 20.170 10.987 -24.813 1.00 76.69 128 PRO A N 1
ATOM 981 C CA . PRO A 1 128 ? 20.981 12.050 -25.396 1.00 76.69 128 PRO A CA 1
ATOM 982 C C . PRO A 1 128 ? 22.409 12.075 -24.842 1.00 76.69 128 PRO A C 1
ATOM 984 O O . PRO A 1 128 ? 22.624 11.945 -23.639 1.00 76.69 128 PRO A O 1
ATOM 987 N N . ASP A 1 129 ? 23.385 12.386 -25.694 1.00 72.94 129 ASP A N 1
ATOM 988 C CA . ASP A 1 129 ? 24.817 12.399 -25.345 1.00 72.94 129 ASP A CA 1
ATOM 989 C C . ASP A 1 129 ? 25.283 13.673 -24.598 1.00 72.94 129 ASP A C 1
ATOM 991 O O . ASP A 1 129 ? 26.483 13.919 -24.459 1.00 72.94 129 ASP A O 1
ATOM 995 N N . GLN A 1 130 ? 24.368 14.539 -24.142 1.00 64.50 130 GLN A N 1
ATOM 996 C CA . GLN A 1 130 ? 24.714 15.869 -23.616 1.00 64.50 130 GLN A CA 1
ATOM 997 C C . GLN A 1 130 ? 24.718 15.970 -22.084 1.00 64.50 130 GLN A C 1
ATOM 999 O O . GLN A 1 130 ? 24.052 15.232 -21.362 1.00 64.50 130 GLN A O 1
ATOM 1004 N N . SER A 1 131 ? 25.500 16.932 -21.583 1.00 53.25 131 SER A N 1
ATOM 1005 C CA . SER A 1 131 ? 25.525 17.368 -20.184 1.00 53.25 131 SER A CA 1
ATOM 1006 C C . SER A 1 131 ? 24.349 18.297 -19.866 1.00 53.25 131 SER A C 1
ATOM 1008 O O . SER A 1 131 ? 24.144 19.259 -20.602 1.00 53.25 131 SER A O 1
ATOM 1010 N N . GLY A 1 132 ? 23.676 18.101 -18.728 1.00 55.47 132 GLY A N 1
ATOM 1011 C CA . GLY A 1 132 ? 22.645 19.031 -18.241 1.00 55.47 132 GLY A CA 1
ATOM 1012 C C . GLY A 1 132 ? 21.247 18.738 -18.777 1.00 55.47 132 GLY A C 1
ATOM 1013 O O . GLY A 1 132 ? 20.518 19.657 -19.135 1.00 55.47 132 GLY A O 1
ATOM 1014 N N . LEU A 1 133 ? 20.897 17.458 -18.877 1.00 56.00 133 LEU A N 1
ATOM 1015 C CA . LEU A 1 133 ? 19.567 17.045 -19.294 1.00 56.00 133 LEU A CA 1
ATOM 1016 C C . LEU A 1 133 ? 18.561 17.469 -18.219 1.00 56.00 133 LEU A C 1
ATOM 1018 O O . LEU A 1 133 ? 18.611 16.963 -17.104 1.00 56.00 133 LEU A O 1
ATOM 1022 N N . PHE A 1 134 ? 17.707 18.434 -18.571 1.00 53.28 134 PHE A N 1
ATOM 1023 C CA . PHE A 1 134 ? 16.575 18.880 -17.753 1.00 53.28 134 PHE A CA 1
ATOM 1024 C C . PHE A 1 134 ? 15.215 18.446 -18.337 1.00 53.28 134 PHE A C 1
ATOM 1026 O O . PHE A 1 134 ? 14.165 18.830 -17.830 1.00 53.28 134 PHE A O 1
ATOM 1033 N N . SER A 1 135 ? 15.233 17.654 -19.413 1.00 54.09 135 SER A N 1
ATOM 1034 C CA . SER A 1 135 ? 14.067 16.979 -19.981 1.00 54.09 135 SER A CA 1
ATOM 1035 C C . SER A 1 135 ? 14.565 15.897 -20.939 1.00 54.09 135 SER A C 1
ATOM 1037 O O . SER A 1 135 ? 15.209 16.217 -21.942 1.00 54.09 135 SER A O 1
ATOM 1039 N N . VAL A 1 136 ? 14.343 14.623 -20.608 1.00 58.56 136 VAL A N 1
ATOM 1040 C CA . VAL A 1 136 ? 14.599 13.507 -21.524 1.00 58.56 136 VAL A CA 1
ATOM 1041 C C . VAL A 1 136 ? 13.346 12.666 -21.616 1.00 58.56 136 VAL A C 1
ATOM 1043 O O . VAL A 1 136 ? 13.012 11.970 -20.668 1.00 58.56 136 VAL A O 1
ATOM 1046 N N . ASP A 1 137 ? 12.704 12.707 -22.774 1.00 64.69 137 ASP A N 1
ATOM 1047 C CA . ASP A 1 137 ? 11.648 11.767 -23.124 1.00 64.69 137 ASP A CA 1
ATOM 1048 C C . ASP A 1 137 ? 12.309 10.482 -23.652 1.00 64.69 137 ASP A C 1
ATOM 1050 O O . ASP A 1 137 ? 12.587 10.345 -24.846 1.00 64.69 137 ASP A O 1
ATOM 1054 N N . VAL A 1 138 ? 12.711 9.605 -22.723 1.00 72.31 138 VAL A N 1
ATOM 1055 C CA . VAL A 1 138 ? 13.212 8.262 -23.047 1.00 72.31 138 VAL A CA 1
ATOM 1056 C C . VAL A 1 138 ? 12.027 7.302 -22.999 1.00 72.31 138 VAL A C 1
ATOM 1058 O O . VAL A 1 138 ? 11.358 7.257 -21.963 1.00 72.31 138 VAL A O 1
ATOM 1061 N N . PRO A 1 139 ? 11.771 6.514 -24.059 1.00 76.62 139 PRO A N 1
ATOM 1062 C CA . PRO A 1 139 ? 10.743 5.488 -24.006 1.00 76.62 139 PRO A CA 1
ATOM 1063 C C . PRO A 1 139 ? 11.081 4.454 -22.930 1.00 76.62 139 PRO A C 1
ATOM 1065 O O . PRO A 1 139 ? 12.255 4.184 -22.648 1.00 76.62 139 PRO A O 1
ATOM 1068 N N . LEU A 1 140 ? 10.045 3.856 -22.346 1.00 76.12 140 LEU A N 1
ATOM 1069 C CA . LEU A 1 140 ? 10.226 2.778 -21.388 1.00 76.12 140 LEU A CA 1
ATOM 1070 C C . LEU A 1 140 ? 10.986 1.609 -22.056 1.00 76.12 140 LEU A C 1
ATOM 1072 O O . LEU A 1 140 ? 10.664 1.240 -23.188 1.00 76.12 140 LEU A O 1
ATOM 1076 N N . PRO A 1 141 ? 12.023 1.052 -21.406 1.00 81.69 141 PRO A N 1
ATOM 1077 C CA . PRO A 1 141 ? 12.703 -0.139 -21.894 1.00 81.69 141 PRO A CA 1
ATOM 1078 C C . PRO A 1 141 ? 11.740 -1.320 -22.054 1.00 81.69 141 PRO A C 1
ATOM 1080 O O . PRO A 1 141 ? 10.986 -1.632 -21.140 1.00 81.69 141 PRO A O 1
ATOM 1083 N N . GLU A 1 142 ? 11.832 -2.012 -23.189 1.00 76.75 142 GLU A N 1
ATOM 1084 C CA . GLU A 1 142 ? 11.014 -3.189 -23.492 1.00 76.75 142 GLU A CA 1
ATOM 1085 C C . GLU A 1 142 ? 11.847 -4.487 -23.451 1.00 76.75 142 GLU A C 1
ATOM 1087 O O . GLU A 1 142 ? 12.978 -4.500 -23.958 1.00 76.75 142 GLU A O 1
ATOM 1092 N N . PRO A 1 143 ? 11.299 -5.600 -22.924 1.00 81.44 143 PRO A N 1
ATOM 1093 C CA . PRO A 1 143 ? 10.015 -5.679 -22.219 1.00 81.44 143 PRO A CA 1
ATOM 1094 C C . PRO A 1 143 ? 10.064 -4.953 -20.866 1.00 81.44 143 PRO A C 1
ATOM 1096 O O . PRO A 1 143 ? 11.096 -4.989 -20.194 1.00 81.44 143 PRO A O 1
ATOM 1099 N N . ALA A 1 144 ? 8.964 -4.314 -20.473 1.00 76.81 144 ALA A N 1
ATOM 1100 C CA . ALA A 1 144 ? 8.804 -3.758 -19.132 1.00 76.81 144 ALA A CA 1
ATOM 1101 C C . ALA A 1 144 ? 8.233 -4.801 -18.155 1.00 76.81 144 ALA A C 1
ATOM 1103 O O . ALA A 1 144 ? 7.409 -5.635 -18.535 1.00 76.81 144 ALA A O 1
ATOM 1104 N N . HIS A 1 145 ? 8.656 -4.742 -16.895 1.00 77.00 145 HIS A N 1
ATOM 1105 C CA . HIS A 1 145 ? 8.314 -5.703 -15.852 1.00 77.00 145 HIS A CA 1
ATOM 1106 C C . HIS A 1 145 ? 7.725 -4.984 -14.640 1.00 77.00 145 HIS A C 1
ATOM 1108 O O . HIS A 1 145 ? 8.250 -3.969 -14.186 1.00 77.00 145 HIS A O 1
ATOM 1114 N N . THR A 1 146 ? 6.659 -5.534 -14.070 1.00 68.69 146 THR A N 1
ATOM 1115 C CA . THR A 1 146 ? 6.167 -5.138 -12.745 1.00 68.69 146 THR A CA 1
ATOM 1116 C C . THR A 1 146 ? 6.737 -6.061 -11.673 1.00 68.69 146 THR A C 1
ATOM 1118 O O . THR A 1 146 ? 6.965 -7.238 -11.948 1.00 68.69 146 THR A O 1
ATOM 1121 N N . ASP A 1 147 ? 6.903 -5.563 -10.447 1.00 56.91 147 ASP A N 1
ATOM 1122 C CA . ASP A 1 147 ? 7.262 -6.379 -9.277 1.00 56.91 147 ASP A CA 1
ATOM 1123 C C . ASP A 1 147 ? 6.167 -6.280 -8.183 1.00 56.91 147 ASP A C 1
ATOM 1125 O O . ASP A 1 147 ? 5.840 -5.164 -7.759 1.00 56.91 147 ASP A O 1
ATOM 1129 N N . PRO A 1 148 ? 5.563 -7.403 -7.730 1.00 53.41 148 PRO A N 1
ATOM 1130 C CA . PRO A 1 148 ? 5.793 -8.766 -8.217 1.00 53.41 148 PRO A CA 1
ATOM 1131 C C . PRO A 1 148 ? 5.438 -8.895 -9.693 1.00 53.41 148 PRO A C 1
ATOM 1133 O O . PRO A 1 148 ? 4.583 -8.154 -10.195 1.00 53.41 148 PRO A O 1
ATOM 1136 N N . CYS A 1 149 ? 6.134 -9.815 -10.377 1.00 50.09 149 CYS A N 1
ATOM 1137 C CA . CYS A 1 149 ? 5.798 -10.239 -11.731 1.00 50.09 149 CYS A CA 1
ATOM 1138 C C . CYS A 1 149 ? 4.277 -10.340 -11.795 1.00 50.09 149 CYS A C 1
ATOM 1140 O O . CYS A 1 149 ? 3.701 -11.126 -11.040 1.00 50.09 149 CYS A O 1
ATOM 1142 N N . GLN A 1 150 ? 3.622 -9.511 -12.615 1.00 49.62 150 GLN A N 1
ATOM 1143 C CA . GLN A 1 150 ? 2.211 -9.736 -12.890 1.00 49.62 150 GLN A CA 1
ATOM 1144 C C . GLN A 1 150 ? 2.159 -11.156 -13.431 1.00 49.62 150 GLN A C 1
ATOM 1146 O O . GLN A 1 150 ? 2.754 -11.433 -14.477 1.00 49.62 150 GLN A O 1
ATOM 1151 N N . GLU A 1 151 ? 1.543 -12.067 -12.676 1.00 47.53 151 GLU A N 1
ATOM 1152 C CA . GLU A 1 151 ? 1.176 -13.359 -13.228 1.00 47.53 151 GLU A CA 1
ATOM 1153 C C . GLU A 1 151 ? 0.484 -13.059 -14.557 1.00 47.53 151 GLU A C 1
ATOM 1155 O O . GLU A 1 151 ? -0.357 -12.152 -14.622 1.00 47.53 151 GLU A O 1
ATOM 1160 N N . GLU A 1 152 ? 0.924 -13.727 -15.632 1.00 51.12 152 GLU A N 1
ATOM 1161 C CA . GLU A 1 152 ? 0.294 -13.595 -16.943 1.00 51.12 152 GLU A CA 1
ATOM 1162 C C . GLU A 1 152 ? -1.215 -13.603 -16.732 1.00 51.12 152 GLU A C 1
ATOM 1164 O O . GLU A 1 152 ? -1.723 -14.490 -16.040 1.00 51.12 152 GLU A O 1
ATOM 1169 N N . CYS A 1 153 ? -1.904 -12.586 -17.264 1.00 53.78 153 CYS A N 1
ATOM 1170 C CA . CYS A 1 153 ? -3.328 -12.428 -17.014 1.00 53.78 153 CYS A CA 1
ATOM 1171 C C . CYS A 1 153 ? -4.021 -13.772 -17.215 1.00 53.78 153 CYS A C 1
ATOM 1173 O O . CYS A 1 153 ? -3.882 -14.367 -18.294 1.00 53.78 153 CYS A O 1
ATOM 1175 N N . PRO A 1 154 ? -4.746 -14.265 -16.203 1.00 58.34 154 PRO A N 1
ATOM 1176 C CA . PRO A 1 154 ? -5.388 -15.550 -16.331 1.00 58.34 154 PRO A CA 1
ATOM 1177 C C . PRO A 1 154 ? -6.436 -15.481 -17.453 1.00 58.34 154 PRO A C 1
ATOM 1179 O O . PRO A 1 154 ? -6.782 -14.391 -17.923 1.00 58.34 154 PRO A O 1
ATOM 1182 N N . PRO A 1 155 ? -6.957 -16.619 -17.939 1.00 54.59 155 PRO A N 1
ATOM 1183 C CA . PRO A 1 155 ? -7.870 -16.651 -19.083 1.00 54.59 155 PRO A CA 1
ATOM 1184 C C . PRO A 1 155 ? -9.122 -15.768 -18.931 1.00 54.59 155 PRO A C 1
ATOM 1186 O O . PRO A 1 155 ? -9.742 -15.427 -19.938 1.00 54.59 155 PRO A O 1
ATOM 1189 N N . SER A 1 156 ? -9.491 -15.383 -17.702 1.00 59.84 156 SER A N 1
ATOM 1190 C CA . SER A 1 156 ? -10.561 -14.420 -17.412 1.00 59.84 156 SER A CA 1
ATOM 1191 C C . SER A 1 156 ? -10.211 -12.955 -17.726 1.00 59.84 156 SER A C 1
ATOM 1193 O O . SER A 1 156 ? -11.105 -12.111 -17.723 1.00 59.84 156 SER A O 1
ATOM 1195 N N . GLY A 1 157 ? -8.935 -12.644 -17.975 1.00 66.31 157 GLY A N 1
ATOM 1196 C CA . GLY A 1 157 ? -8.378 -11.297 -18.128 1.00 66.31 157 GLY A CA 1
ATOM 1197 C C . GLY A 1 157 ? -7.909 -10.670 -16.807 1.00 66.31 157 GLY A C 1
ATOM 1198 O O . GLY A 1 157 ? -8.382 -11.038 -15.731 1.00 66.31 157 GLY A O 1
ATOM 1199 N N . CYS A 1 158 ? -6.987 -9.702 -16.895 1.00 70.19 158 CYS A N 1
ATOM 1200 C CA . CYS A 1 158 ? -6.651 -8.813 -15.777 1.00 70.19 158 CYS A CA 1
ATOM 1201 C C . CYS A 1 158 ? -7.638 -7.640 -15.701 1.00 70.19 158 CYS A C 1
ATOM 1203 O O . CYS A 1 158 ? -8.115 -7.187 -16.750 1.00 70.19 158 CYS A O 1
ATOM 1205 N N . PRO A 1 159 ? -7.884 -7.081 -14.504 1.00 77.31 159 PRO A N 1
ATOM 1206 C CA . PRO A 1 159 ? -8.495 -5.764 -14.413 1.00 77.31 159 PRO A CA 1
ATOM 1207 C C . PRO A 1 159 ? -7.612 -4.715 -15.119 1.00 77.31 159 PRO A C 1
ATOM 1209 O O . PRO A 1 159 ? -6.383 -4.793 -15.011 1.00 77.31 159 PRO A O 1
ATOM 1212 N N . PRO A 1 160 ? -8.205 -3.727 -15.816 1.00 74.88 160 PRO A N 1
ATOM 1213 C CA . PRO A 1 160 ? -7.481 -2.526 -16.225 1.00 74.88 160 PRO A CA 1
ATOM 1214 C C . PRO A 1 160 ? -6.942 -1.791 -14.989 1.00 74.88 160 PRO A C 1
ATOM 1216 O O . PRO A 1 160 ? -7.454 -1.981 -13.882 1.00 74.88 160 PRO A O 1
ATOM 1219 N N . ASP A 1 161 ? -5.906 -0.968 -15.158 1.00 68.06 161 ASP A N 1
ATOM 1220 C CA . ASP A 1 161 ? -5.144 -0.407 -14.035 1.00 68.06 161 ASP A CA 1
ATOM 1221 C C . ASP A 1 161 ? -6.007 0.405 -13.064 1.00 68.06 161 ASP A C 1
ATOM 1223 O O . ASP A 1 161 ? -5.833 0.295 -11.848 1.00 68.06 161 ASP A O 1
ATOM 1227 N N . GLU A 1 162 ? -7.020 1.117 -13.564 1.00 71.69 162 GLU A N 1
ATOM 1228 C CA . GLU A 1 162 ? -7.973 1.849 -12.728 1.00 71.69 162 GLU A CA 1
ATOM 1229 C C . GLU A 1 162 ? -8.860 0.955 -11.839 1.00 71.69 162 GLU A C 1
ATOM 1231 O O . GLU A 1 162 ? -9.419 1.436 -10.857 1.00 71.69 162 GLU A O 1
ATOM 1236 N N . LEU A 1 163 ? -8.989 -0.339 -12.151 1.00 79.06 163 LEU A N 1
ATOM 1237 C CA . LEU A 1 163 ? -9.767 -1.316 -11.377 1.00 79.06 163 LEU A CA 1
ATOM 1238 C C . LEU A 1 163 ? -8.890 -2.226 -10.504 1.00 79.06 163 LEU A C 1
ATOM 1240 O O . LEU A 1 163 ? -9.417 -3.055 -9.762 1.00 79.06 163 LEU A O 1
ATOM 1244 N N . ARG A 1 164 ? -7.558 -2.083 -10.564 1.00 79.06 164 ARG A N 1
ATOM 1245 C CA . ARG A 1 164 ? -6.619 -2.877 -9.749 1.00 79.06 164 ARG A CA 1
ATOM 1246 C C . ARG A 1 164 ? -6.600 -2.470 -8.286 1.00 79.06 164 ARG A C 1
ATOM 1248 O O . ARG A 1 164 ? -6.156 -3.257 -7.455 1.00 79.06 164 ARG A O 1
ATOM 1255 N N . THR A 1 165 ? -7.036 -1.254 -7.976 1.00 82.81 165 THR A N 1
ATOM 1256 C CA . THR A 1 165 ? -6.993 -0.721 -6.617 1.00 82.81 165 THR A CA 1
ATOM 1257 C C . THR A 1 165 ? -8.359 -0.197 -6.206 1.00 82.81 165 THR A C 1
ATOM 1259 O O . THR A 1 165 ? -8.949 0.619 -6.906 1.00 82.81 165 THR A O 1
ATOM 1262 N N . LEU A 1 166 ? -8.831 -0.635 -5.042 1.00 89.62 166 LEU A N 1
ATOM 1263 C CA . LEU A 1 166 ? -9.925 -0.002 -4.316 1.00 89.62 166 LEU A CA 1
ATOM 1264 C C . LEU A 1 166 ? -9.321 0.783 -3.148 1.00 89.62 166 LEU A C 1
ATOM 1266 O O . LEU A 1 166 ? -8.643 0.204 -2.298 1.00 89.62 166 LEU A O 1
ATOM 1270 N N . LEU A 1 167 ? -9.546 2.093 -3.130 1.00 89.94 167 LEU A N 1
ATOM 1271 C CA . LEU A 1 167 ? -9.226 2.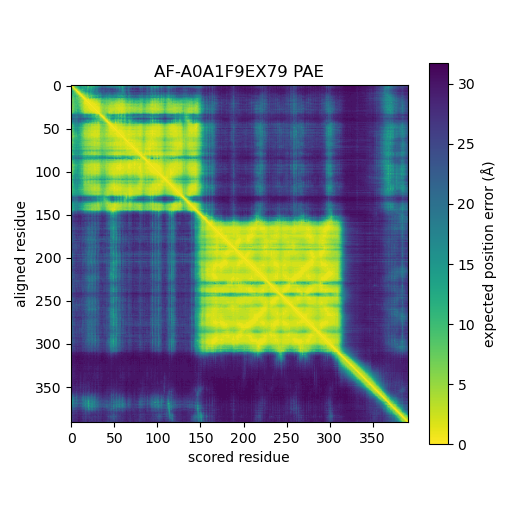965 -2.002 1.00 89.94 167 LEU A CA 1
ATOM 1272 C C . LEU A 1 167 ? -10.525 3.309 -1.280 1.00 89.94 167 LEU A C 1
ATOM 1274 O O . LEU A 1 167 ? -11.513 3.625 -1.941 1.00 89.94 167 LEU A O 1
ATOM 1278 N N . LEU A 1 168 ? -10.508 3.207 0.046 1.00 92.62 168 LEU A N 1
ATOM 1279 C CA . LEU A 1 168 ? -11.596 3.628 0.922 1.00 92.62 168 LEU A CA 1
ATOM 1280 C C . LEU A 1 168 ? -11.013 4.568 1.969 1.00 92.62 168 LEU A C 1
ATOM 1282 O O . LEU A 1 168 ? -10.093 4.168 2.675 1.00 92.62 168 LEU A O 1
ATOM 1286 N N . ASP A 1 169 ? -11.539 5.778 2.063 1.00 92.25 169 ASP A N 1
ATOM 1287 C CA . ASP A 1 169 ? -11.011 6.851 2.903 1.00 92.25 169 ASP A CA 1
ATOM 1288 C C . ASP A 1 169 ? -12.053 7.367 3.906 1.00 92.25 169 ASP A C 1
ATOM 1290 O O . ASP A 1 169 ? -13.258 7.189 3.713 1.00 92.25 169 ASP A O 1
ATOM 1294 N N . ASP A 1 170 ? -11.616 8.022 4.985 1.00 91.75 170 ASP A N 1
ATOM 1295 C CA . ASP A 1 170 ? -12.529 8.553 6.011 1.00 91.75 170 ASP A CA 1
ATOM 1296 C C . ASP A 1 170 ? -13.261 9.841 5.571 1.00 91.75 170 ASP A C 1
ATOM 1298 O O . ASP A 1 170 ? -14.175 10.323 6.253 1.00 91.75 170 ASP A O 1
ATOM 1302 N N . LEU A 1 171 ? -12.902 10.354 4.390 1.00 89.81 171 LEU A N 1
ATOM 1303 C CA . LEU A 1 171 ? -13.586 11.424 3.668 1.00 89.81 171 LEU A CA 1
ATOM 1304 C C . LEU A 1 171 ? -14.571 10.914 2.604 1.00 89.81 171 LEU A C 1
ATOM 1306 O O . LEU A 1 171 ? -15.337 11.713 2.049 1.00 89.81 171 LEU A O 1
ATOM 1310 N N . ASP A 1 172 ? -14.584 9.612 2.308 1.00 90.81 172 ASP A N 1
ATOM 1311 C CA . ASP A 1 172 ? -15.475 9.047 1.300 1.00 90.81 172 ASP A CA 1
ATOM 1312 C C . ASP A 1 172 ? -16.928 8.989 1.783 1.00 90.81 172 ASP A C 1
ATOM 1314 O O . ASP A 1 172 ? -17.236 8.788 2.957 1.00 90.81 172 ASP A O 1
ATOM 1318 N N . ALA A 1 173 ? -17.872 9.064 0.841 1.00 93.56 173 ALA A N 1
ATOM 1319 C CA . ALA A 1 173 ? -19.302 8.953 1.147 1.00 93.56 173 ALA A CA 1
ATOM 1320 C C . ALA A 1 173 ? -19.701 7.596 1.768 1.00 93.56 173 ALA A C 1
ATOM 1322 O O . ALA A 1 173 ? -20.779 7.483 2.353 1.00 93.56 173 ALA A O 1
ATOM 1323 N N . GLY A 1 174 ? -18.860 6.568 1.608 1.00 94.62 174 GLY A N 1
ATOM 1324 C CA . GLY A 1 174 ? -19.041 5.239 2.191 1.00 94.62 174 GLY A CA 1
ATOM 1325 C C . GLY A 1 174 ? -18.538 5.104 3.630 1.00 94.62 174 GLY A C 1
ATOM 1326 O O . GLY A 1 174 ? -18.702 4.031 4.215 1.00 94.62 174 GLY A O 1
ATOM 1327 N N . PHE A 1 175 ? -17.932 6.151 4.198 1.00 97.81 175 PHE A N 1
ATOM 1328 C CA . PHE A 1 175 ? -17.461 6.163 5.576 1.00 97.81 175 PHE A CA 1
ATOM 1329 C C . PHE A 1 175 ? -18.585 6.517 6.557 1.00 97.81 175 PHE A C 1
ATOM 1331 O O . PHE A 1 175 ? -19.321 7.492 6.390 1.00 97.81 175 PHE A O 1
ATOM 1338 N N . THR A 1 176 ? -18.706 5.730 7.623 1.00 98.31 176 THR A N 1
ATOM 1339 C CA . THR A 1 176 ? -19.594 6.006 8.758 1.00 98.31 176 THR A CA 1
ATOM 1340 C C . THR A 1 176 ? -18.882 5.690 10.064 1.00 98.31 176 THR A C 1
ATOM 1342 O O . THR A 1 176 ? -18.034 4.803 10.116 1.00 98.31 176 THR A O 1
ATOM 1345 N N . VAL A 1 177 ? -19.233 6.395 11.138 1.00 97.94 177 VAL A N 1
ATOM 1346 C CA . VAL A 1 177 ? -18.672 6.136 12.464 1.00 97.94 177 VAL A CA 1
ATOM 1347 C C . VAL A 1 177 ? -19.736 6.283 13.545 1.00 97.94 177 VAL A C 1
ATOM 1349 O O . VAL A 1 177 ? -20.516 7.234 13.551 1.00 97.94 177 VAL A O 1
ATOM 1352 N N . GLU A 1 178 ? -19.768 5.313 14.451 1.00 98.19 178 GLU A N 1
ATOM 1353 C CA . GLU A 1 178 ? -20.556 5.323 15.679 1.00 98.19 178 GLU A CA 1
ATOM 1354 C C . GLU A 1 178 ? -19.604 5.478 16.871 1.00 98.19 178 GLU A C 1
ATOM 1356 O O . GLU A 1 178 ? -18.598 4.773 16.945 1.00 98.19 178 GLU A O 1
ATOM 1361 N N . GLY A 1 179 ? -19.930 6.370 17.811 1.00 97.38 179 GLY A N 1
ATOM 1362 C CA . GLY A 1 179 ? -19.104 6.664 18.987 1.00 97.38 179 GLY A CA 1
ATOM 1363 C C . GLY A 1 179 ? -18.301 7.964 18.869 1.00 97.38 179 GLY A C 1
ATOM 1364 O O . GLY A 1 179 ? -18.412 8.698 17.888 1.00 97.38 179 GLY A O 1
ATOM 1365 N N . ASP A 1 180 ? -17.516 8.262 19.904 1.00 97.44 180 ASP A N 1
ATOM 1366 C CA . ASP A 1 180 ? -16.767 9.516 20.013 1.00 97.44 180 ASP A CA 1
ATOM 1367 C C . ASP A 1 180 ? -15.380 9.404 19.354 1.00 97.44 180 ASP A C 1
ATOM 1369 O O . ASP A 1 180 ? -14.535 8.613 19.780 1.00 97.44 180 ASP A O 1
ATOM 1373 N N . THR A 1 181 ? -15.124 10.243 18.346 1.00 97.56 181 THR A N 1
ATOM 1374 C CA . THR A 1 181 ? -13.819 10.367 17.671 1.00 97.56 181 THR A CA 1
ATOM 1375 C C . THR A 1 181 ? -13.334 11.811 17.637 1.00 97.56 181 THR A C 1
ATOM 1377 O O . THR A 1 181 ? -14.142 12.736 17.572 1.00 97.56 181 THR A O 1
ATOM 1380 N N . GLU A 1 182 ? -12.020 12.003 17.588 1.00 97.00 182 GLU A N 1
ATOM 1381 C CA . GLU A 1 182 ? -11.380 13.291 17.311 1.00 97.00 182 GLU A CA 1
ATOM 1382 C C . GLU A 1 182 ? -10.905 13.350 15.861 1.00 97.00 182 GLU A C 1
ATOM 1384 O O . GLU A 1 182 ? -10.255 12.418 15.401 1.00 97.00 182 GLU A O 1
ATOM 1389 N N . GLU A 1 183 ? -11.208 14.438 15.156 1.00 95.75 183 GLU A N 1
ATOM 1390 C CA . GLU A 1 183 ? -10.727 14.697 13.793 1.00 95.75 183 GLU A CA 1
ATOM 1391 C C . GLU A 1 183 ?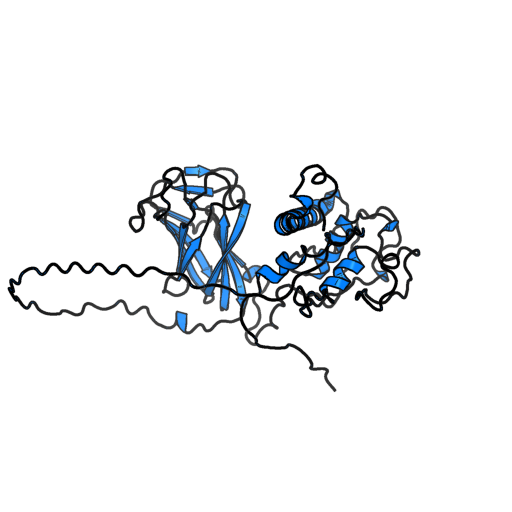 -9.376 15.418 13.817 1.00 95.75 183 GLU A C 1
ATOM 1393 O O . GLU A 1 183 ? -9.162 16.343 14.608 1.00 95.75 183 GLU A O 1
ATOM 1398 N N . HIS A 1 184 ? -8.487 15.029 12.908 1.00 90.62 184 HIS A N 1
ATOM 1399 C CA . HIS A 1 184 ? -7.149 15.585 12.749 1.00 90.62 184 HIS A CA 1
ATOM 1400 C C . HIS A 1 184 ? -6.967 16.042 11.303 1.00 90.62 184 HIS A C 1
ATOM 1402 O O . HIS A 1 184 ? -7.118 15.263 10.370 1.00 90.62 184 HIS A O 1
ATOM 1408 N N . ALA A 1 185 ? -6.619 17.315 11.115 1.00 86.38 185 ALA A N 1
ATOM 1409 C CA . ALA A 1 185 ? -6.508 17.951 9.796 1.00 86.38 185 ALA A CA 1
ATOM 1410 C C . ALA A 1 185 ? -5.121 17.803 9.136 1.00 86.38 185 ALA A C 1
ATOM 1412 O O . ALA A 1 185 ? -4.760 18.600 8.271 1.00 86.38 185 ALA A O 1
ATOM 1413 N N . SER A 1 186 ? -4.295 16.876 9.621 1.00 82.56 186 SER A N 1
ATOM 1414 C CA . SER A 1 186 ? -2.979 16.573 9.054 1.00 82.56 186 SER A CA 1
ATOM 1415 C C . SER A 1 186 ? -2.476 15.241 9.585 1.00 82.56 186 SER A C 1
ATOM 1417 O O . SER A 1 186 ? -2.750 14.923 10.738 1.00 82.56 186 SER A O 1
ATOM 1419 N N . GLY A 1 187 ? -1.647 14.539 8.812 1.00 73.31 187 GLY A N 1
ATOM 1420 C CA . GLY A 1 187 ? -0.970 13.318 9.264 1.00 73.31 187 GLY A CA 1
ATOM 1421 C C . GLY A 1 187 ? -1.702 12.016 8.953 1.00 73.31 187 GLY A C 1
ATOM 1422 O O . GLY A 1 187 ? -1.152 10.954 9.232 1.00 73.31 187 GLY A O 1
ATOM 1423 N N . GLY A 1 188 ? -2.883 12.099 8.345 1.00 73.00 188 GLY A N 1
ATOM 1424 C CA . GLY A 1 188 ? -3.550 10.972 7.705 1.00 73.00 188 GLY A CA 1
ATOM 1425 C C . GLY A 1 188 ? -3.310 10.918 6.195 1.00 73.00 188 GLY A C 1
ATOM 1426 O O . GLY A 1 188 ? -2.574 11.742 5.634 1.00 73.00 188 GLY A O 1
ATOM 1427 N N . TYR A 1 189 ? -3.933 9.957 5.527 1.00 75.75 189 TYR A N 1
ATOM 1428 C CA . TYR A 1 189 ? -4.003 9.903 4.078 1.00 75.75 189 TYR A CA 1
ATOM 1429 C C . TYR A 1 189 ? -4.771 11.133 3.578 1.00 75.75 189 TYR A C 1
ATOM 1431 O O . TYR A 1 189 ? -5.754 11.560 4.169 1.00 75.75 189 TYR A O 1
ATOM 1439 N N . LEU A 1 190 ? -4.252 11.796 2.538 1.00 78.19 190 LEU A N 1
ATOM 1440 C CA . LEU A 1 190 ? -4.782 13.086 2.061 1.00 78.19 190 LEU A CA 1
ATOM 1441 C C . LEU A 1 190 ? -4.894 14.173 3.156 1.00 78.19 190 LEU A C 1
ATOM 1443 O O . LEU A 1 190 ? -5.707 15.089 3.043 1.00 78.19 190 LEU A O 1
ATOM 1447 N N . ASP A 1 191 ? -4.026 14.101 4.174 1.00 75.00 191 ASP A N 1
ATOM 1448 C CA . ASP A 1 191 ? -3.948 15.033 5.302 1.00 75.00 191 ASP A CA 1
ATOM 1449 C C . ASP A 1 191 ? -5.200 15.058 6.203 1.00 75.00 191 ASP A C 1
ATOM 1451 O O . ASP A 1 191 ? -5.483 16.074 6.836 1.00 75.00 191 ASP A O 1
ATOM 1455 N N . HIS A 1 192 ? -5.927 13.946 6.335 1.00 86.06 192 HIS A N 1
ATOM 1456 C CA . HIS A 1 192 ? -7.053 13.844 7.265 1.00 86.06 192 HIS A CA 1
ATOM 1457 C C . HIS A 1 192 ? -7.116 12.466 7.930 1.00 86.06 192 HIS A C 1
ATOM 1459 O O . HIS A 1 192 ? -6.828 11.471 7.287 1.00 86.06 192 HIS A O 1
ATOM 1465 N N . PHE A 1 193 ? -7.446 12.406 9.223 1.00 93.88 193 PHE A N 1
ATOM 1466 C CA . PHE A 1 193 ? -7.814 11.149 9.882 1.00 93.88 193 PHE A CA 1
ATOM 1467 C C . PHE A 1 193 ? -8.638 11.396 11.147 1.00 93.88 193 PHE A C 1
ATOM 1469 O O . PHE A 1 193 ? -8.714 12.513 11.670 1.00 93.88 193 PHE A O 1
ATOM 1476 N N . ARG A 1 194 ? -9.196 10.325 11.710 1.00 97.38 194 ARG A N 1
ATOM 1477 C CA . ARG A 1 194 ? -9.872 10.321 13.012 1.00 97.38 194 ARG A CA 1
ATOM 1478 C C . ARG A 1 194 ? -9.115 9.486 14.031 1.00 97.38 194 ARG A C 1
ATOM 1480 O O . ARG A 1 194 ? -8.456 8.513 13.683 1.00 97.38 194 ARG A O 1
ATOM 1487 N N . SER A 1 195 ? -9.249 9.802 15.316 1.00 97.50 195 SER A N 1
ATOM 1488 C CA . SER A 1 195 ? -8.745 8.933 16.381 1.00 97.50 195 SER A CA 1
ATOM 1489 C C . SER A 1 195 ? -9.726 8.721 17.527 1.00 97.50 195 SER A C 1
ATOM 1491 O O . SER A 1 195 ? -10.503 9.603 17.897 1.00 97.50 195 SER A O 1
ATOM 1493 N N . ALA A 1 196 ? -9.666 7.534 18.124 1.00 97.69 196 ALA A N 1
ATOM 1494 C CA . ALA A 1 196 ? -10.488 7.125 19.257 1.00 97.69 196 ALA A CA 1
ATOM 1495 C C . ALA A 1 196 ? -9.605 6.726 20.446 1.00 97.69 196 ALA A C 1
ATOM 1497 O O . ALA A 1 196 ? -8.539 6.133 20.270 1.00 97.69 196 ALA A O 1
ATOM 1498 N N . ALA A 1 197 ? -10.042 7.056 21.662 1.00 96.88 197 ALA A N 1
ATOM 1499 C CA . ALA A 1 197 ? -9.429 6.513 22.875 1.00 96.88 197 ALA A CA 1
ATOM 1500 C C . ALA A 1 197 ? -9.677 4.999 22.954 1.00 96.88 197 ALA A C 1
ATOM 1502 O O . ALA A 1 197 ? -10.695 4.526 22.445 1.00 96.88 197 ALA A O 1
ATOM 1503 N N . LEU A 1 198 ? -8.781 4.246 23.595 1.00 96.50 198 LEU A N 1
ATOM 1504 C CA . LEU A 1 198 ? -8.951 2.798 23.728 1.00 96.50 198 LEU A CA 1
ATOM 1505 C C . LEU A 1 198 ? -10.160 2.438 24.599 1.00 96.50 198 LEU A C 1
ATOM 1507 O O . LEU A 1 198 ? -10.425 3.065 25.629 1.00 96.50 198 LEU A O 1
ATOM 1511 N N . ALA A 1 199 ? -10.860 1.383 24.194 1.00 96.19 199 ALA A N 1
ATOM 1512 C CA . ALA A 1 199 ? -11.864 0.698 24.991 1.00 96.19 199 ALA A CA 1
ATOM 1513 C C . ALA A 1 199 ? -11.334 -0.674 25.451 1.00 96.19 199 ALA A C 1
ATOM 1515 O O . ALA A 1 199 ? -10.453 -1.243 24.801 1.00 96.19 199 ALA A O 1
ATOM 1516 N N . PRO A 1 200 ? -11.864 -1.243 26.551 1.00 94.69 200 PRO A N 1
ATOM 1517 C CA . PRO A 1 200 ? -11.483 -2.585 26.976 1.00 94.69 200 PRO A CA 1
ATOM 1518 C C . PRO A 1 200 ? -11.712 -3.619 25.867 1.00 94.69 200 PRO A C 1
ATOM 1520 O O . PRO A 1 200 ? -12.766 -3.615 25.229 1.00 94.69 200 PRO A O 1
ATOM 1523 N N . ALA A 1 201 ? -10.750 -4.525 25.675 1.00 93.81 201 ALA A N 1
ATOM 1524 C CA . ALA A 1 201 ? -10.831 -5.615 24.703 1.00 93.81 201 ALA A CA 1
ATOM 1525 C C . ALA A 1 201 ? -12.192 -6.339 24.733 1.00 93.81 201 ALA A C 1
ATOM 1527 O O . ALA A 1 201 ? -12.651 -6.791 25.784 1.00 93.81 201 ALA A O 1
ATOM 1528 N N . GLY A 1 202 ? -12.825 -6.486 23.566 1.00 93.81 202 GLY A N 1
ATOM 1529 C CA . GLY A 1 202 ? -14.140 -7.113 23.415 1.00 93.81 202 GLY A CA 1
ATOM 1530 C C . GLY A 1 202 ? -15.337 -6.212 23.744 1.00 93.81 202 GLY A C 1
ATOM 1531 O O . GLY A 1 202 ? -16.473 -6.662 23.612 1.00 93.81 202 GLY A O 1
ATOM 1532 N N . ALA A 1 203 ? -15.118 -4.957 24.144 1.00 95.94 203 ALA A N 1
ATOM 1533 C CA . ALA A 1 203 ? -16.172 -4.000 24.476 1.00 95.94 203 ALA A CA 1
ATOM 1534 C C . ALA A 1 203 ? -15.955 -2.646 23.769 1.00 95.94 203 ALA A C 1
ATOM 1536 O O . ALA A 1 203 ? -15.743 -1.633 24.441 1.00 95.94 203 ALA A O 1
ATOM 1537 N N . PRO A 1 204 ? -15.998 -2.601 22.423 1.00 97.38 204 PRO A N 1
ATOM 1538 C CA . PRO A 1 204 ? -15.723 -1.376 21.681 1.00 97.38 204 PRO A CA 1
ATOM 1539 C C . PRO A 1 204 ? -16.776 -0.307 21.946 1.00 97.38 204 PRO A C 1
ATOM 1541 O O . PRO A 1 204 ? -17.977 -0.587 22.001 1.00 97.38 204 PRO A O 1
ATOM 1544 N N . THR A 1 205 ? -16.313 0.933 22.067 1.00 97.88 205 THR A N 1
ATOM 1545 C CA . THR A 1 205 ? -17.165 2.124 22.177 1.00 97.88 205 THR A CA 1
ATOM 1546 C C . THR A 1 205 ? -17.217 2.922 20.879 1.00 97.88 205 THR A C 1
ATOM 1548 O O . THR A 1 205 ? -18.115 3.746 20.720 1.00 97.88 205 THR A O 1
ATOM 1551 N N . VAL A 1 206 ? -16.290 2.659 19.952 1.00 98.50 206 VAL A N 1
ATOM 1552 C CA . VAL A 1 206 ? -16.250 3.224 18.604 1.00 98.50 206 VAL A CA 1
ATOM 1553 C C . VAL A 1 206 ? -16.270 2.102 17.574 1.00 98.50 206 VAL A C 1
ATOM 1555 O O . VAL A 1 206 ? -15.537 1.118 17.702 1.00 98.50 206 VAL A O 1
ATOM 1558 N N . ARG A 1 207 ? -17.099 2.275 16.542 1.00 98.50 207 ARG A N 1
ATOM 1559 C CA . ARG A 1 207 ? -17.131 1.434 15.340 1.00 98.50 207 ARG A CA 1
ATOM 1560 C C . ARG A 1 207 ? -17.123 2.327 14.111 1.00 98.50 207 ARG A C 1
ATOM 1562 O O . ARG A 1 207 ? -18.096 3.034 13.856 1.00 98.50 207 ARG A O 1
ATOM 1569 N N . ALA A 1 208 ? -16.031 2.296 13.363 1.00 98.44 208 ALA A N 1
ATOM 1570 C CA . ALA A 1 208 ? -15.920 2.966 12.076 1.00 98.44 208 ALA A CA 1
ATOM 1571 C C . ALA A 1 208 ? -16.092 1.945 10.954 1.00 98.44 208 ALA A C 1
ATOM 1573 O O . ALA A 1 208 ? -15.533 0.855 11.032 1.00 98.44 208 ALA A O 1
ATOM 1574 N N . ARG A 1 209 ? -16.868 2.282 9.924 1.00 98.44 209 ARG A N 1
ATOM 1575 C CA . ARG A 1 209 ? -17.118 1.423 8.765 1.00 98.44 209 ARG A CA 1
ATOM 1576 C C . ARG A 1 209 ? -16.801 2.158 7.477 1.00 98.44 209 ARG A C 1
ATOM 1578 O O . ARG A 1 209 ? -17.360 3.223 7.226 1.00 98.44 209 ARG A O 1
ATOM 1585 N N . PHE A 1 210 ? -15.978 1.533 6.650 1.00 98.44 210 PHE A N 1
ATOM 1586 C CA . PHE A 1 210 ? -15.638 1.965 5.301 1.00 98.44 210 PHE A CA 1
ATOM 1587 C C . PHE A 1 210 ? -16.351 1.054 4.316 1.00 98.44 210 PHE A C 1
ATOM 1589 O O . PHE A 1 210 ? -16.139 -0.157 4.345 1.00 98.44 210 PHE A O 1
ATOM 1596 N N . THR A 1 211 ? -17.202 1.617 3.464 1.00 97.50 211 THR A N 1
ATOM 1597 C CA . THR A 1 211 ? -17.983 0.833 2.501 1.00 97.50 211 THR A CA 1
ATOM 1598 C C . THR A 1 211 ? -17.633 1.214 1.074 1.00 97.50 211 THR A C 1
ATOM 1600 O O . THR A 1 211 ? -17.626 2.391 0.722 1.00 97.50 211 THR A O 1
ATOM 1603 N N . GLY A 1 212 ? -17.411 0.208 0.235 1.00 95.62 212 GLY A N 1
ATOM 1604 C CA . GLY A 1 212 ? -17.215 0.366 -1.199 1.00 95.62 212 GLY A CA 1
ATOM 1605 C C . GLY A 1 212 ? -17.826 -0.779 -1.992 1.00 95.62 212 GLY A C 1
ATOM 1606 O O . GLY A 1 212 ? -18.605 -1.585 -1.481 1.00 95.62 212 GLY A O 1
ATOM 1607 N N . THR A 1 213 ? -17.458 -0.853 -3.264 1.00 94.94 213 THR A N 1
ATOM 1608 C CA . THR A 1 213 ? -17.864 -1.932 -4.165 1.00 94.94 213 THR A CA 1
ATOM 1609 C C . THR A 1 213 ? -16.617 -2.547 -4.769 1.00 94.94 213 THR A C 1
ATOM 1611 O O . THR A 1 213 ? -15.748 -1.822 -5.253 1.00 94.94 213 THR A O 1
ATOM 1614 N N . ALA A 1 214 ? -16.527 -3.874 -4.745 1.00 93.50 214 ALA A N 1
ATOM 1615 C CA . ALA A 1 214 ? -15.399 -4.590 -5.316 1.00 93.50 214 ALA A CA 1
ATOM 1616 C C . ALA A 1 214 ? -15.290 -4.298 -6.827 1.00 93.50 214 ALA A C 1
ATOM 1618 O O . ALA A 1 214 ? -16.214 -4.623 -7.584 1.00 93.50 214 ALA A O 1
ATOM 1619 N N . PRO A 1 215 ? -14.180 -3.701 -7.302 1.00 88.06 215 PRO A N 1
ATOM 1620 C CA . PRO A 1 215 ? -14.045 -3.306 -8.704 1.00 88.06 215 PRO A CA 1
ATOM 1621 C C . PRO A 1 215 ? -13.843 -4.512 -9.630 1.00 88.06 215 PRO A C 1
ATOM 1623 O O . PRO A 1 215 ? -14.187 -4.458 -10.814 1.00 88.06 215 PRO A O 1
ATOM 1626 N N . TRP A 1 216 ? -13.307 -5.607 -9.086 1.00 90.06 216 TRP A N 1
ATOM 1627 C CA . TRP A 1 216 ? -12.980 -6.826 -9.811 1.00 90.06 216 TRP A CA 1
ATOM 1628 C C . TRP A 1 216 ? -13.049 -8.055 -8.900 1.00 90.06 216 TRP A C 1
ATOM 1630 O O . TRP A 1 216 ? -13.009 -7.929 -7.677 1.00 90.06 216 TRP A O 1
ATOM 1640 N N . SER A 1 217 ? -13.133 -9.240 -9.505 1.00 90.00 217 SER A N 1
ATOM 1641 C CA . SER A 1 217 ? -13.103 -10.515 -8.784 1.00 90.00 217 SER A CA 1
ATOM 1642 C C . SER A 1 217 ? -11.666 -11.007 -8.609 1.00 90.00 217 SER A C 1
ATOM 1644 O O . SER A 1 217 ? -10.867 -10.929 -9.544 1.00 90.00 217 SER A O 1
ATOM 1646 N N . GLY A 1 218 ? -11.334 -11.559 -7.444 1.00 88.69 218 GLY A N 1
ATOM 1647 C CA . GLY A 1 218 ? -10.035 -12.188 -7.201 1.00 88.69 218 GLY A CA 1
ATOM 1648 C C . GLY A 1 218 ? -9.492 -11.966 -5.795 1.00 88.69 218 GLY A C 1
ATOM 1649 O O . GLY A 1 218 ? -10.216 -11.543 -4.894 1.00 88.69 218 GLY A O 1
ATOM 1650 N N . ALA A 1 219 ? -8.206 -12.260 -5.615 1.00 88.81 219 ALA A N 1
ATOM 1651 C CA . ALA A 1 219 ? -7.481 -11.986 -4.382 1.00 88.81 219 ALA A CA 1
ATOM 1652 C C . ALA A 1 219 ? -7.042 -10.520 -4.340 1.00 88.81 219 ALA A C 1
ATOM 1654 O O . ALA A 1 219 ? -6.487 -10.001 -5.311 1.00 88.81 219 ALA A O 1
ATOM 1655 N N . PHE A 1 220 ? -7.239 -9.871 -3.198 1.00 89.75 220 PHE A N 1
ATOM 1656 C CA . PHE A 1 220 ? -6.789 -8.511 -2.935 1.00 89.75 220 PHE A CA 1
ATOM 1657 C C . PHE A 1 220 ? -5.933 -8.477 -1.673 1.00 89.75 220 PHE A C 1
ATOM 1659 O O . PHE A 1 220 ? -6.358 -8.953 -0.620 1.00 89.75 220 PHE A O 1
ATOM 1666 N N . ASP A 1 221 ? -4.752 -7.869 -1.767 1.00 88.75 221 ASP A N 1
ATOM 1667 C CA . ASP A 1 221 ? -3.980 -7.476 -0.590 1.00 88.75 221 ASP A CA 1
ATOM 1668 C C . ASP A 1 221 ? -4.667 -6.292 0.077 1.00 88.75 221 ASP A C 1
ATOM 1670 O O . ASP A 1 221 ? -4.900 -5.274 -0.573 1.00 88.75 221 ASP A O 1
ATOM 1674 N N . VAL A 1 222 ? -4.940 -6.407 1.371 1.00 91.94 222 VAL A N 1
ATOM 1675 C CA . VAL A 1 222 ? -5.496 -5.341 2.203 1.00 91.94 222 VAL A CA 1
ATOM 1676 C C . VAL A 1 222 ? -4.363 -4.654 2.947 1.00 91.94 222 VAL A C 1
ATOM 1678 O O . VAL A 1 222 ? -3.576 -5.306 3.638 1.00 91.94 222 VAL A O 1
ATOM 1681 N N . ALA A 1 223 ? -4.308 -3.331 2.853 1.00 85.25 223 ALA A N 1
ATOM 1682 C CA . ALA A 1 223 ? -3.422 -2.496 3.645 1.00 85.25 223 ALA A CA 1
ATOM 1683 C C . ALA A 1 223 ? -4.202 -1.373 4.338 1.00 85.25 223 ALA A C 1
ATOM 1685 O O . ALA A 1 223 ? -5.100 -0.784 3.737 1.00 85.25 223 ALA A O 1
ATOM 1686 N N . ALA A 1 224 ? -3.829 -1.060 5.577 1.00 89.31 224 ALA A N 1
ATOM 1687 C CA . ALA A 1 224 ? -4.346 0.083 6.328 1.00 89.31 224 ALA A CA 1
ATOM 1688 C C . ALA A 1 224 ? -3.308 1.203 6.347 1.00 89.31 224 ALA A C 1
ATOM 1690 O O . ALA A 1 224 ? -2.116 0.933 6.516 1.00 89.31 224 ALA A O 1
ATOM 1691 N N . PHE A 1 225 ? -3.738 2.448 6.183 1.00 84.94 225 PHE A N 1
ATOM 1692 C CA . PHE A 1 225 ? -2.876 3.592 6.431 1.00 84.94 225 PHE A CA 1
ATOM 1693 C C . PHE A 1 225 ? -2.630 3.725 7.937 1.00 84.94 225 PHE A C 1
ATOM 1695 O O . PHE A 1 225 ? -3.555 3.589 8.738 1.00 84.94 225 PHE A O 1
ATOM 1702 N N . VAL A 1 226 ? -1.378 3.958 8.331 1.00 83.31 226 VAL A N 1
ATOM 1703 C CA . VAL A 1 226 ? -1.012 4.277 9.715 1.00 83.31 226 VAL A CA 1
ATOM 1704 C C . VAL A 1 226 ? -0.871 5.793 9.814 1.00 83.31 226 VAL A C 1
ATOM 1706 O O . VAL A 1 226 ? 0.101 6.330 9.268 1.00 83.31 226 VAL A O 1
ATOM 1709 N N . PRO A 1 227 ? -1.807 6.503 10.471 1.00 81.31 227 PRO A N 1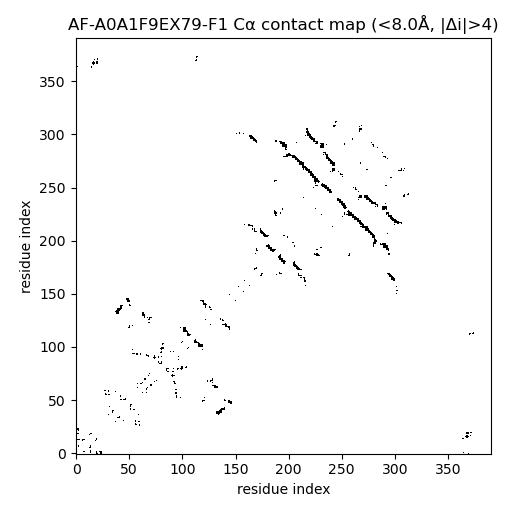
ATOM 1710 C CA . PRO A 1 227 ? -1.685 7.941 10.653 1.00 81.31 227 PRO A CA 1
ATOM 1711 C C . PRO A 1 227 ? -0.462 8.298 11.498 1.00 81.31 227 PRO A C 1
ATOM 1713 O O . PRO A 1 227 ? 0.095 7.469 12.216 1.00 81.31 227 PRO A O 1
ATOM 1716 N N . LEU A 1 228 ? -0.042 9.556 11.427 1.00 76.88 228 LEU A N 1
ATOM 1717 C CA . LEU A 1 228 ? 0.884 10.122 12.404 1.00 76.88 228 LEU A CA 1
ATOM 1718 C C . LEU A 1 228 ? 0.215 10.221 13.790 1.00 76.88 228 LEU A C 1
ATOM 1720 O O . LEU A 1 228 ? -0.968 9.917 13.964 1.00 76.88 228 LEU A O 1
ATOM 1724 N N . ASP A 1 229 ? 0.983 10.664 14.789 1.00 78.88 229 ASP A N 1
ATOM 1725 C CA . ASP A 1 229 ? 0.487 10.870 16.152 1.00 78.88 229 ASP A CA 1
ATOM 1726 C C . ASP A 1 229 ? -0.881 11.591 16.164 1.00 78.88 229 ASP A C 1
ATOM 1728 O O . ASP A 1 229 ? -1.043 12.606 15.477 1.00 78.88 229 ASP A O 1
ATOM 1732 N N . PRO A 1 230 ? -1.860 11.120 16.962 1.00 79.44 230 PRO A N 1
ATOM 1733 C CA . PRO A 1 230 ? -1.675 10.232 18.115 1.00 79.44 230 PRO A CA 1
ATOM 1734 C C . PRO A 1 230 ? -1.992 8.738 17.876 1.00 79.44 230 PRO A C 1
ATOM 1736 O O . PRO A 1 230 ? -2.274 8.038 18.846 1.00 79.44 230 PRO A O 1
ATOM 1739 N N . ALA A 1 231 ? -2.020 8.235 16.637 1.00 81.62 231 ALA A N 1
ATOM 1740 C CA . ALA A 1 231 ? -2.326 6.823 16.366 1.00 81.62 231 ALA A CA 1
ATOM 1741 C C . ALA A 1 231 ? -1.162 5.901 16.785 1.00 81.62 231 ALA A C 1
ATOM 1743 O O . ALA A 1 231 ? -0.142 5.855 16.111 1.00 81.62 231 ALA A O 1
ATOM 1744 N N . THR A 1 232 ? -1.300 5.186 17.905 1.00 90.12 232 THR A N 1
ATOM 1745 C CA . THR A 1 232 ? -0.194 4.413 18.515 1.00 90.12 232 THR A CA 1
ATOM 1746 C C . THR A 1 232 ? -0.609 3.053 19.080 1.00 90.12 232 THR A C 1
ATOM 1748 O O . THR A 1 232 ? 0.208 2.359 19.681 1.00 90.12 232 THR A O 1
ATOM 1751 N N . CYS A 1 233 ? -1.868 2.647 18.901 1.00 93.12 233 CYS A N 1
ATOM 1752 C CA . CYS A 1 233 ? -2.353 1.342 19.350 1.00 93.12 233 CYS A CA 1
ATOM 1753 C C . CYS A 1 233 ? -1.628 0.191 18.635 1.00 93.12 233 CYS A C 1
ATOM 1755 O O . CYS A 1 233 ? -1.463 0.218 17.416 1.00 93.12 233 CYS A O 1
ATOM 1757 N N . THR A 1 234 ? -1.225 -0.838 19.379 1.00 91.00 234 THR A N 1
ATOM 1758 C CA . THR A 1 234 ? -0.436 -1.963 18.842 1.00 91.00 234 THR A CA 1
ATOM 1759 C C . THR A 1 234 ? -1.268 -3.125 18.284 1.00 91.00 234 THR A C 1
ATOM 1761 O O . THR A 1 234 ? -0.726 -3.999 17.604 1.00 91.00 234 THR A O 1
ATOM 1764 N N . ASP A 1 235 ? -2.575 -3.157 18.551 1.00 93.31 235 ASP A N 1
ATOM 1765 C CA . ASP A 1 235 ? -3.468 -4.270 18.202 1.00 93.31 235 ASP A CA 1
ATOM 1766 C C . ASP A 1 235 ? -4.850 -3.806 17.705 1.00 93.31 235 ASP A C 1
ATOM 1768 O O . ASP A 1 235 ? -5.891 -4.348 18.084 1.00 93.31 235 ASP A O 1
ATOM 1772 N N . VAL A 1 236 ? -4.870 -2.803 16.8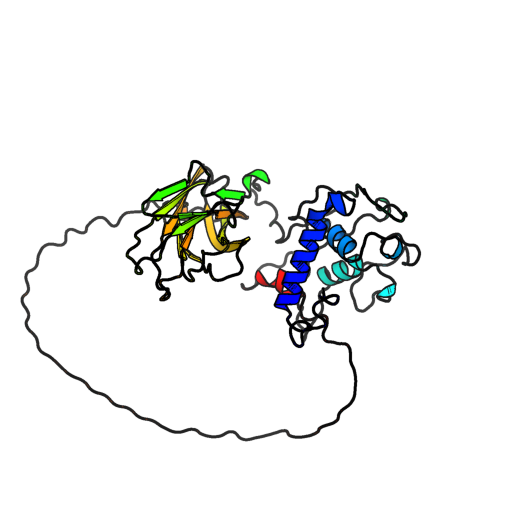23 1.00 96.50 236 VAL A N 1
ATOM 1773 C CA . VAL A 1 236 ? -6.112 -2.285 16.232 1.00 96.50 236 VAL A CA 1
ATOM 1774 C C . VAL A 1 236 ? -6.865 -3.402 15.520 1.00 96.50 236 VAL A C 1
ATOM 1776 O O . VAL A 1 236 ? -6.347 -4.012 14.582 1.00 96.50 236 VAL A O 1
ATOM 1779 N N . ARG A 1 237 ? -8.110 -3.639 15.937 1.00 97.38 237 ARG A N 1
ATOM 1780 C CA . ARG A 1 237 ? -8.972 -4.676 15.371 1.00 97.38 237 ARG A CA 1
ATOM 1781 C C . ARG A 1 237 ? -9.668 -4.174 14.119 1.00 97.38 237 ARG A C 1
ATOM 1783 O O . ARG A 1 237 ? -10.337 -3.141 14.131 1.00 97.38 237 ARG A O 1
ATOM 1790 N N . ILE A 1 238 ? -9.504 -4.937 13.046 1.00 98.06 238 ILE A N 1
ATOM 1791 C CA . ILE A 1 238 ? -10.028 -4.618 11.721 1.00 98.06 238 ILE A CA 1
ATOM 1792 C C . ILE A 1 238 ? -10.741 -5.860 11.193 1.00 98.06 238 ILE A C 1
ATOM 1794 O O . ILE A 1 238 ? -10.171 -6.945 11.207 1.00 98.06 238 ILE A O 1
ATOM 1798 N N . ALA A 1 239 ? -11.972 -5.726 10.715 1.00 97.56 239 ALA A N 1
ATOM 1799 C CA . ALA A 1 239 ? -12.715 -6.808 10.079 1.00 97.56 239 ALA A CA 1
ATOM 1800 C C . ALA A 1 239 ? -13.108 -6.400 8.659 1.00 97.56 239 ALA A C 1
ATOM 1802 O O . ALA A 1 239 ? -13.703 -5.346 8.469 1.00 97.56 239 ALA A O 1
ATOM 1803 N N . VAL A 1 240 ? -12.785 -7.225 7.666 1.00 97.00 240 VAL A N 1
ATOM 1804 C CA . VAL A 1 240 ? -13.139 -6.993 6.261 1.00 97.00 240 VAL A CA 1
ATOM 1805 C C . VAL A 1 240 ? -14.211 -7.993 5.856 1.00 97.00 240 VAL A C 1
ATOM 1807 O O . VAL A 1 240 ? -13.935 -9.184 5.739 1.00 97.00 240 VAL A O 1
ATOM 1810 N N . ASP A 1 241 ? -15.428 -7.511 5.640 1.00 94.25 241 ASP A N 1
ATOM 1811 C CA . ASP A 1 241 ? -16.505 -8.270 5.020 1.00 94.25 241 ASP A CA 1
ATOM 1812 C C . ASP A 1 241 ? -16.521 -7.999 3.513 1.00 94.25 241 ASP A C 1
ATOM 1814 O O . ASP A 1 241 ? -16.732 -6.872 3.064 1.00 94.25 241 ASP A O 1
ATOM 1818 N N . ALA A 1 242 ? -16.246 -9.040 2.738 1.00 81.31 242 ALA A N 1
ATOM 1819 C CA . ALA A 1 242 ? -16.147 -8.983 1.284 1.00 81.31 242 ALA A CA 1
ATOM 1820 C C . ALA A 1 242 ? -17.104 -9.946 0.568 1.00 81.31 242 ALA A C 1
ATOM 1822 O O . ALA A 1 242 ? -17.269 -9.840 -0.645 1.00 81.31 242 ALA A O 1
ATOM 1823 N N . CYS A 1 243 ? -17.684 -10.892 1.315 1.00 83.12 243 CYS A N 1
ATOM 1824 C CA . CYS A 1 243 ? -18.449 -12.028 0.800 1.00 83.12 243 CYS A CA 1
ATOM 1825 C C . CYS A 1 243 ? -19.433 -12.603 1.848 1.00 83.12 243 CYS A C 1
ATOM 1827 O O . CYS A 1 243 ? -19.775 -13.780 1.800 1.00 83.12 243 CYS A O 1
ATOM 1829 N N . GLY A 1 244 ? -19.867 -11.804 2.830 1.00 74.44 244 GLY A N 1
ATOM 1830 C CA . GLY A 1 244 ? -20.790 -12.219 3.896 1.00 74.44 244 GLY A CA 1
ATOM 1831 C C . GLY A 1 244 ? -20.129 -12.945 5.074 1.00 74.44 244 GLY A C 1
ATOM 1832 O O . GLY A 1 244 ? -20.810 -13.281 6.043 1.00 74.44 244 GLY A O 1
ATOM 1833 N N . ALA A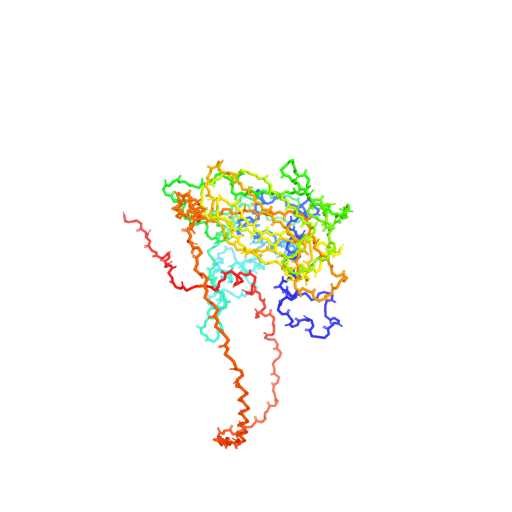 1 245 ? -18.814 -13.172 5.013 1.00 79.31 245 ALA A N 1
ATOM 1834 C CA . ALA A 1 245 ? -18.006 -13.738 6.086 1.00 79.31 245 ALA A CA 1
ATOM 1835 C C . ALA A 1 245 ? -16.830 -12.790 6.397 1.00 79.31 245 ALA A C 1
ATOM 1837 O O . ALA A 1 245 ? -15.884 -12.713 5.607 1.00 79.31 245 ALA A O 1
ATOM 1838 N N . PRO A 1 246 ? -16.863 -12.063 7.530 1.00 90.12 246 PRO A N 1
ATOM 1839 C CA . PRO A 1 246 ? -15.801 -11.129 7.885 1.00 90.12 246 PRO A CA 1
ATOM 1840 C C . PRO A 1 246 ? -14.459 -11.826 8.149 1.00 90.12 246 PRO A C 1
ATOM 1842 O O . PRO A 1 246 ? -14.368 -12.751 8.958 1.00 90.12 246 PRO A O 1
ATOM 1845 N N . VAL A 1 247 ? -13.393 -11.330 7.520 1.00 93.62 247 VAL A N 1
ATOM 1846 C CA . VAL A 1 247 ? -12.005 -11.720 7.801 1.00 93.62 247 VAL A CA 1
ATOM 1847 C C . VAL A 1 247 ? -11.407 -10.735 8.801 1.00 93.62 247 VAL A C 1
ATOM 1849 O O . VAL A 1 247 ? -11.365 -9.533 8.543 1.00 93.62 247 VAL A O 1
ATOM 1852 N N . ALA A 1 248 ? -10.944 -11.237 9.946 1.00 95.50 248 ALA A N 1
ATOM 1853 C CA . ALA A 1 248 ? -10.361 -10.413 11.002 1.00 95.50 248 ALA A CA 1
ATOM 1854 C C . ALA A 1 248 ? -8.843 -10.230 10.832 1.00 95.50 248 ALA A C 1
ATOM 1856 O O . ALA A 1 248 ? -8.106 -11.183 10.573 1.00 95.50 248 ALA A O 1
ATOM 1857 N N . PHE A 1 249 ? -8.381 -9.007 11.069 1.00 95.06 249 PHE A N 1
ATOM 1858 C CA . PHE A 1 249 ? -6.992 -8.570 11.068 1.00 95.06 249 PHE A CA 1
ATOM 1859 C C . PHE A 1 249 ? -6.678 -7.780 12.345 1.00 95.06 249 PHE A C 1
ATOM 1861 O O . PHE A 1 249 ? -7.568 -7.263 13.024 1.00 95.06 249 PHE A O 1
ATOM 1868 N N . SER A 1 250 ? -5.384 -7.671 12.642 1.00 93.31 250 SER A N 1
ATOM 1869 C CA . SER A 1 250 ? -4.840 -6.796 13.680 1.00 93.31 250 SER A CA 1
ATOM 1870 C C . SER A 1 250 ? -3.772 -5.909 13.052 1.00 93.31 250 SER A C 1
ATOM 1872 O O . SER A 1 250 ? -2.927 -6.422 12.315 1.00 93.31 250 SER A O 1
ATOM 1874 N N . ALA A 1 251 ? -3.790 -4.611 13.344 1.00 90.38 251 ALA A N 1
ATOM 1875 C CA . ALA A 1 251 ? -2.782 -3.664 12.874 1.00 90.38 251 ALA A CA 1
ATOM 1876 C C . ALA A 1 251 ? -2.005 -3.049 14.042 1.00 90.38 251 ALA A C 1
ATOM 1878 O O . ALA A 1 251 ? -2.595 -2.657 15.047 1.00 90.38 251 ALA A O 1
ATOM 1879 N N . ASP A 1 252 ? -0.690 -2.937 13.868 1.00 86.25 252 ASP A N 1
ATOM 1880 C CA . ASP A 1 252 ? 0.193 -2.194 14.765 1.00 86.25 252 ASP A CA 1
ATOM 1881 C C . ASP A 1 252 ? 0.372 -0.774 14.215 1.00 86.25 252 ASP A C 1
ATOM 1883 O O . ASP A 1 252 ? 0.944 -0.584 13.139 1.00 86.25 252 ASP A O 1
ATOM 1887 N N . GLN A 1 253 ? -0.160 0.216 14.931 1.00 89.38 253 GLN A N 1
ATOM 1888 C CA . GLN A 1 253 ? 0.005 1.637 14.625 1.00 89.38 253 GLN A CA 1
ATOM 1889 C C . GLN A 1 253 ? 1.166 2.269 15.401 1.00 89.38 253 GLN A C 1
ATOM 1891 O O . GLN A 1 253 ? 1.506 3.417 15.143 1.00 89.38 253 GLN A O 1
ATOM 1896 N N . ASN A 1 254 ? 1.851 1.532 16.281 1.00 85.69 254 ASN A N 1
ATOM 1897 C CA . ASN A 1 254 ? 3.068 1.989 16.958 1.00 85.69 254 ASN A CA 1
ATOM 1898 C C . ASN A 1 254 ? 4.320 1.828 16.074 1.00 85.69 254 ASN A C 1
ATOM 1900 O O . ASN A 1 254 ? 5.395 1.392 16.497 1.00 85.69 254 ASN A O 1
ATOM 1904 N N . VAL A 1 255 ? 4.164 2.167 14.801 1.00 76.88 255 VAL A N 1
ATOM 1905 C CA . VAL A 1 255 ? 5.189 2.125 13.762 1.00 76.88 255 VAL A CA 1
ATOM 1906 C C . VAL A 1 255 ? 5.296 3.518 13.138 1.00 76.88 255 VAL A C 1
ATOM 1908 O O . VAL A 1 255 ? 4.427 4.358 13.365 1.00 76.88 255 VAL A O 1
ATOM 1911 N N . PRO A 1 256 ? 6.350 3.829 12.360 1.00 77.31 256 PRO A N 1
ATOM 1912 C CA . PRO A 1 256 ? 6.401 5.104 11.653 1.00 77.31 256 PRO A CA 1
ATOM 1913 C C . PRO A 1 256 ? 5.141 5.310 10.796 1.00 77.31 256 PRO A C 1
ATOM 1915 O O . PRO A 1 256 ? 4.889 4.524 9.885 1.00 77.31 256 PRO A O 1
ATOM 1918 N N . GLY A 1 257 ? 4.360 6.348 11.102 1.00 75.25 257 GLY A N 1
ATOM 1919 C CA . GLY A 1 257 ? 3.147 6.685 10.355 1.00 75.25 257 GLY A CA 1
ATOM 1920 C C . GLY A 1 257 ? 3.429 7.322 8.989 1.00 75.25 257 GLY A C 1
ATOM 1921 O O . GLY A 1 257 ? 4.578 7.559 8.605 1.00 75.25 257 GLY A O 1
ATOM 1922 N N . GLY A 1 258 ? 2.361 7.621 8.252 1.00 73.19 258 GLY A N 1
ATOM 1923 C CA . GLY A 1 258 ? 2.419 8.191 6.904 1.00 73.19 258 GLY A CA 1
ATOM 1924 C C . GLY A 1 258 ? 2.535 7.149 5.785 1.00 73.19 258 GLY A C 1
ATOM 1925 O O . GLY A 1 258 ? 2.944 7.486 4.673 1.00 73.19 258 GLY A O 1
ATOM 1926 N N . LEU A 1 259 ? 2.236 5.879 6.070 1.00 76.56 259 LEU A N 1
ATOM 1927 C CA . LEU A 1 259 ? 2.389 4.772 5.126 1.00 76.56 259 LEU A CA 1
ATOM 1928 C C . LEU A 1 259 ? 1.293 3.716 5.277 1.00 76.56 259 LEU A C 1
ATOM 1930 O O . LEU A 1 259 ? 0.695 3.556 6.337 1.00 76.56 259 LEU A O 1
ATOM 1934 N N . PHE A 1 260 ? 1.058 2.976 4.193 1.00 79.38 260 PHE A N 1
ATOM 1935 C CA . PHE A 1 260 ? 0.183 1.807 4.189 1.00 79.38 260 PHE A CA 1
ATOM 1936 C C . PHE A 1 260 ? 0.929 0.572 4.699 1.00 79.38 260 PHE A C 1
ATOM 1938 O O . PHE A 1 260 ? 1.949 0.182 4.126 1.00 79.38 260 PHE A O 1
ATOM 1945 N N . THR A 1 261 ? 0.369 -0.081 5.711 1.00 77.19 261 THR A N 1
ATOM 1946 C CA . THR A 1 261 ? 0.854 -1.344 6.271 1.00 77.19 261 THR A CA 1
ATOM 1947 C C . THR A 1 261 ? -0.024 -2.492 5.791 1.00 77.19 261 THR A C 1
ATOM 1949 O O . THR A 1 261 ? -1.246 -2.450 5.918 1.00 77.19 261 THR A O 1
ATOM 1952 N N . SER A 1 262 ? 0.601 -3.530 5.233 1.00 82.56 262 SER A N 1
ATOM 1953 C CA . SER A 1 262 ? -0.097 -4.735 4.774 1.00 82.56 262 SER A CA 1
ATOM 1954 C C . SER A 1 262 ? -0.680 -5.516 5.953 1.00 82.56 262 SER A C 1
ATOM 1956 O O . SER A 1 262 ? 0.040 -5.825 6.899 1.00 82.56 262 SER A O 1
ATOM 1958 N N . LEU A 1 263 ? -1.954 -5.893 5.859 1.00 82.06 263 LEU A N 1
ATOM 1959 C CA . LEU A 1 263 ? -2.663 -6.700 6.859 1.00 82.06 263 LEU A CA 1
ATOM 1960 C C . LEU A 1 263 ? -2.761 -8.171 6.444 1.00 82.06 263 LEU A C 1
ATOM 1962 O O . LEU A 1 263 ? -2.643 -9.071 7.273 1.00 82.06 263 LEU A O 1
ATOM 1966 N N . GLY A 1 264 ? -2.965 -8.419 5.150 1.00 83.12 264 GLY A N 1
ATOM 1967 C CA . GLY A 1 264 ? -3.165 -9.757 4.606 1.00 83.12 264 GLY A CA 1
ATOM 1968 C C . GLY A 1 264 ? -3.961 -9.722 3.310 1.00 83.12 264 GLY A C 1
ATOM 1969 O O . GLY A 1 264 ? -3.947 -8.719 2.604 1.00 83.12 264 GLY A O 1
ATOM 1970 N N . GLN A 1 265 ? -4.644 -10.821 3.001 1.00 89.12 265 GLN A N 1
ATOM 1971 C CA . GLN A 1 265 ? -5.402 -10.986 1.763 1.00 89.12 265 GLN A CA 1
ATOM 1972 C C . GLN A 1 265 ? -6.863 -11.310 2.039 1.00 89.12 265 GLN A C 1
ATOM 1974 O O . GLN A 1 265 ? -7.178 -12.024 2.991 1.00 89.12 265 GLN A O 1
ATOM 1979 N N . VAL A 1 266 ? -7.732 -10.825 1.159 1.00 92.06 266 VAL A N 1
ATOM 1980 C CA . VAL A 1 266 ? -9.149 -11.188 1.091 1.00 92.06 266 VAL A CA 1
ATOM 1981 C C . VAL A 1 266 ? -9.515 -11.577 -0.335 1.00 92.06 266 VAL A C 1
ATOM 1983 O O . VAL A 1 266 ? -8.833 -11.200 -1.288 1.00 92.06 266 VAL A O 1
ATOM 1986 N N . VAL A 1 267 ? -10.600 -12.328 -0.480 1.00 91.69 267 VAL A N 1
ATOM 1987 C CA . VAL A 1 267 ? -11.202 -12.619 -1.782 1.00 91.69 267 VAL A CA 1
ATOM 1988 C C . VAL A 1 267 ? -12.388 -11.689 -1.967 1.00 91.69 267 VAL A C 1
ATOM 1990 O O . VAL A 1 267 ? -13.238 -11.601 -1.085 1.00 91.69 267 VAL A O 1
ATOM 1993 N N . LEU A 1 268 ? -12.428 -10.992 -3.100 1.00 92.38 268 LEU A N 1
ATOM 1994 C CA . LEU A 1 268 ? -13.546 -10.141 -3.491 1.00 92.38 268 LEU A CA 1
ATOM 1995 C C . LEU A 1 268 ? -14.225 -10.721 -4.732 1.00 92.38 268 LEU A C 1
ATOM 1997 O O . LEU A 1 268 ? -13.561 -11.277 -5.613 1.00 92.38 268 LEU A O 1
ATOM 2001 N N . ARG A 1 269 ? -15.538 -10.517 -4.847 1.00 91.62 269 ARG A N 1
ATOM 2002 C CA . ARG A 1 269 ? -16.300 -10.753 -6.076 1.00 91.62 269 ARG A CA 1
ATOM 2003 C C . ARG A 1 269 ? -16.735 -9.415 -6.663 1.00 91.62 269 ARG A C 1
ATOM 2005 O O . ARG A 1 269 ? -17.304 -8.587 -5.966 1.00 91.62 269 ARG A O 1
ATOM 2012 N N . GLN A 1 270 ? -16.476 -9.201 -7.951 1.00 91.94 270 GLN A N 1
ATOM 2013 C CA . GLN A 1 270 ? -16.816 -7.957 -8.640 1.00 91.94 270 GLN A CA 1
ATOM 2014 C C . GLN A 1 270 ? -18.284 -7.568 -8.429 1.00 91.94 270 GLN A C 1
ATOM 2016 O O . GLN A 1 270 ? -19.185 -8.363 -8.689 1.00 91.94 270 GLN A O 1
ATOM 2021 N N . GLY A 1 271 ? -18.509 -6.312 -8.045 1.00 91.12 271 GLY A N 1
ATOM 2022 C CA . GLY A 1 271 ? -19.841 -5.755 -7.822 1.00 91.12 271 GLY A CA 1
ATOM 2023 C C . GLY A 1 271 ? -20.414 -6.013 -6.429 1.00 91.12 271 GLY A C 1
ATOM 2024 O O . GLY A 1 271 ? -21.375 -5.335 -6.064 1.00 91.12 271 GLY A O 1
ATOM 2025 N N . ASP A 1 272 ? -19.822 -6.914 -5.642 1.00 93.19 272 ASP A N 1
ATOM 2026 C CA . ASP A 1 272 ? -20.254 -7.152 -4.267 1.00 93.19 272 ASP A CA 1
ATOM 2027 C C . ASP A 1 272 ? -19.822 -5.984 -3.357 1.00 93.19 272 ASP A C 1
ATOM 2029 O O . ASP A 1 272 ? -18.804 -5.317 -3.613 1.00 93.19 272 ASP A O 1
ATOM 2033 N N . PRO A 1 273 ? -20.610 -5.678 -2.309 1.00 94.69 273 PRO A N 1
ATOM 2034 C CA . PRO A 1 273 ? -20.225 -4.683 -1.323 1.00 94.69 273 PRO A CA 1
ATOM 2035 C C . PRO A 1 273 ? -19.000 -5.157 -0.537 1.00 94.69 273 PRO A C 1
ATOM 2037 O O . PRO A 1 273 ? -18.895 -6.323 -0.168 1.00 94.69 273 PRO A O 1
ATOM 2040 N N . VAL A 1 274 ? -18.100 -4.222 -0.248 1.00 96.31 274 VAL A N 1
ATOM 2041 C CA . VAL A 1 274 ? -16.964 -4.437 0.654 1.00 96.31 274 VAL A CA 1
ATOM 2042 C C . VAL A 1 274 ? -17.142 -3.514 1.845 1.00 96.31 274 VAL A C 1
ATOM 2044 O O . VAL A 1 274 ? -17.279 -2.304 1.658 1.00 96.31 274 VAL A O 1
ATOM 2047 N N . THR A 1 275 ? -17.130 -4.064 3.056 1.00 97.62 275 THR A N 1
ATOM 2048 C CA . THR A 1 275 ? -17.214 -3.303 4.303 1.00 97.62 275 THR A CA 1
ATOM 2049 C C . THR A 1 275 ? -16.010 -3.607 5.181 1.00 97.62 275 THR A C 1
ATOM 2051 O O . THR A 1 275 ? -15.777 -4.753 5.548 1.00 97.62 275 THR A O 1
ATOM 2054 N N . ILE A 1 276 ? -15.256 -2.575 5.554 1.00 98.38 276 ILE A N 1
ATOM 2055 C CA . ILE A 1 276 ? -14.171 -2.676 6.532 1.00 98.38 276 ILE A CA 1
ATOM 2056 C C . ILE A 1 276 ? -14.633 -2.021 7.828 1.00 98.38 276 ILE A C 1
ATOM 2058 O O . ILE A 1 276 ? -14.914 -0.826 7.836 1.00 98.38 276 ILE A O 1
ATOM 2062 N N . GLU A 1 277 ? -14.723 -2.788 8.910 1.00 98.44 277 GLU A N 1
ATOM 2063 C CA . GLU A 1 277 ? -15.007 -2.287 10.254 1.00 98.44 277 GLU A CA 1
ATOM 2064 C C . GLU A 1 277 ? -13.708 -2.154 11.059 1.00 98.44 277 GLU A C 1
ATOM 2066 O O . GLU A 1 277 ? -12.909 -3.087 11.114 1.00 98.44 277 GLU A O 1
ATOM 2071 N N . VAL A 1 278 ? -13.519 -1.005 11.705 1.00 98.38 278 VAL A N 1
ATOM 2072 C CA . VAL A 1 278 ? -12.438 -0.734 12.659 1.00 98.38 278 VAL A CA 1
ATOM 2073 C C . VAL A 1 278 ? -13.055 -0.450 14.019 1.00 98.38 278 VAL A C 1
ATOM 2075 O O . VAL A 1 278 ? -13.980 0.364 14.130 1.00 98.38 278 VAL A O 1
ATOM 2078 N N . THR A 1 279 ? -12.534 -1.093 15.059 1.00 98.38 279 THR A N 1
ATOM 2079 C CA . THR A 1 279 ? -12.997 -0.894 16.434 1.00 98.38 279 THR A CA 1
ATOM 2080 C C . THR A 1 279 ? -11.873 -0.427 17.350 1.00 98.38 279 THR A C 1
ATOM 2082 O O . THR A 1 279 ? -10.693 -0.668 17.103 1.00 98.38 279 THR A O 1
ATOM 2085 N N . ASN A 1 280 ? -12.240 0.290 18.415 1.00 97.69 280 ASN A N 1
ATOM 2086 C CA . ASN A 1 280 ? -11.283 0.821 19.388 1.00 97.69 280 ASN A CA 1
ATOM 2087 C C . ASN A 1 280 ? -11.051 -0.088 20.604 1.00 97.69 280 ASN A C 1
ATOM 2089 O O . ASN A 1 280 ? -10.403 0.343 21.559 1.00 97.69 280 ASN A O 1
ATOM 2093 N N . ASP A 1 281 ? -11.607 -1.303 20.619 1.00 96.25 281 ASP A N 1
ATOM 2094 C CA . ASP A 1 281 ? -11.326 -2.261 21.681 1.00 96.25 281 ASP A CA 1
ATOM 2095 C C . ASP A 1 281 ? -9.959 -2.907 21.483 1.00 96.25 281 ASP A C 1
ATOM 2097 O O . ASP A 1 281 ? -9.642 -3.428 20.417 1.00 96.25 281 ASP A O 1
ATOM 2101 N N . SER A 1 282 ? -9.155 -2.876 22.537 1.00 95.69 282 SER A N 1
ATOM 2102 C CA . SER A 1 282 ? -7.742 -3.222 22.467 1.00 95.69 282 SER A CA 1
ATOM 2103 C C . SER A 1 282 ? -7.299 -3.900 23.762 1.00 95.69 282 SER A C 1
ATOM 2105 O O . SER A 1 282 ? -7.861 -3.662 24.838 1.00 95.69 282 SER A O 1
ATOM 2107 N N . ALA A 1 283 ? -6.329 -4.808 23.650 1.00 93.75 283 ALA A N 1
ATOM 2108 C CA . ALA A 1 283 ? -5.630 -5.391 24.791 1.00 93.75 283 ALA A CA 1
ATOM 2109 C C . ALA A 1 283 ? -4.381 -4.579 25.188 1.00 93.75 283 ALA A C 1
ATOM 2111 O O . ALA A 1 283 ? -3.690 -4.960 26.137 1.00 93.75 283 ALA A O 1
ATOM 2112 N N . ASP A 1 284 ? -4.098 -3.477 24.488 1.00 90.25 284 ASP A N 1
ATOM 2113 C CA . ASP A 1 284 ? -2.999 -2.566 24.778 1.00 90.25 284 ASP A CA 1
ATOM 2114 C C . ASP A 1 284 ? -3.194 -1.927 26.169 1.00 90.25 284 ASP A C 1
ATOM 2116 O O . ASP A 1 284 ? -4.237 -1.325 26.453 1.00 90.25 284 ASP A O 1
ATOM 2120 N N . PRO A 1 285 ? -2.224 -2.093 27.087 1.00 85.62 285 PRO A N 1
ATOM 2121 C CA . PRO A 1 285 ? -2.353 -1.604 28.452 1.00 85.62 285 PRO A CA 1
ATOM 2122 C C . PRO A 1 285 ? -2.166 -0.085 28.580 1.00 85.62 285 PRO A C 1
ATOM 2124 O O . PRO A 1 285 ? -2.463 0.460 29.649 1.00 85.62 285 PRO A O 1
ATOM 2127 N N . ASP A 1 286 ? -1.646 0.605 27.559 1.00 89.62 286 ASP A N 1
ATOM 2128 C CA . ASP A 1 286 ? -1.394 2.042 27.632 1.00 89.62 286 ASP A CA 1
ATOM 2129 C C . ASP A 1 286 ? -2.645 2.845 27.251 1.00 89.62 286 ASP A C 1
ATOM 2131 O O . ASP A 1 286 ? -2.957 3.078 26.087 1.00 89.62 286 ASP A O 1
ATOM 2135 N N . ALA A 1 287 ? -3.355 3.342 28.264 1.00 84.12 287 ALA A N 1
ATOM 2136 C CA . ALA A 1 287 ? -4.557 4.155 28.073 1.00 84.12 287 ALA A CA 1
ATOM 2137 C C . ALA A 1 287 ? -4.307 5.512 27.376 1.00 84.12 287 ALA A C 1
ATOM 2139 O O . ALA A 1 287 ? -5.272 6.213 27.068 1.00 84.12 287 ALA A O 1
ATOM 2140 N N . SER A 1 288 ? -3.047 5.920 27.173 1.00 88.88 288 SER A N 1
ATOM 2141 C CA . SER A 1 288 ? -2.705 7.098 26.367 1.00 88.88 288 SER A CA 1
ATOM 2142 C C . SER A 1 288 ? -2.636 6.799 24.870 1.00 88.88 288 SER A C 1
ATOM 2144 O O . SER A 1 288 ? -2.711 7.736 24.070 1.00 88.88 288 SER A O 1
ATOM 2146 N N . HIS A 1 289 ? -2.530 5.522 24.489 1.00 93.69 289 HIS A N 1
ATOM 2147 C CA . HIS A 1 289 ? -2.586 5.117 23.096 1.00 93.69 289 HIS A CA 1
ATOM 2148 C C . HIS A 1 289 ? -3.967 5.376 22.502 1.00 93.69 289 HIS A C 1
ATOM 2150 O O . HIS A 1 289 ? -4.985 5.470 23.197 1.00 93.69 289 HIS A O 1
ATOM 2156 N N . ARG A 1 290 ? -3.996 5.526 21.180 1.00 96.88 290 ARG A N 1
ATOM 2157 C CA . ARG A 1 290 ? -5.227 5.768 20.430 1.00 96.88 290 ARG A CA 1
ATOM 2158 C C . ARG A 1 290 ? -5.260 4.916 19.179 1.00 96.88 290 ARG A C 1
ATOM 2160 O O . ARG A 1 290 ? -4.219 4.621 18.593 1.00 96.88 290 ARG A O 1
ATOM 2167 N N . VAL A 1 291 ? -6.473 4.568 18.765 1.00 97.69 291 VAL A N 1
ATOM 2168 C CA . VAL A 1 291 ? -6.727 3.966 17.456 1.00 97.69 291 VAL A CA 1
ATOM 2169 C C . VAL A 1 291 ? -6.894 5.086 16.441 1.00 97.69 291 VAL A C 1
ATOM 2171 O O . VAL A 1 291 ? -7.796 5.909 16.590 1.00 97.69 291 VAL A O 1
ATOM 2174 N N . GLY A 1 292 ? -6.026 5.125 15.435 1.00 96.94 292 GLY A N 1
ATOM 2175 C CA . GLY A 1 292 ? -6.188 5.923 14.223 1.00 96.94 292 GLY A CA 1
ATOM 2176 C C . GLY A 1 292 ? -7.127 5.236 13.231 1.00 96.94 292 GLY A C 1
ATOM 2177 O O . GLY A 1 292 ? -7.060 4.022 13.046 1.00 96.94 292 GLY A O 1
ATOM 2178 N N . ILE A 1 293 ? -8.003 6.015 12.609 1.00 97.25 293 ILE A N 1
ATOM 2179 C CA . ILE A 1 293 ? -9.047 5.593 11.675 1.00 97.25 293 ILE A CA 1
ATOM 2180 C C . ILE A 1 293 ? -8.914 6.493 10.447 1.00 97.25 293 ILE A C 1
ATOM 2182 O O . ILE A 1 293 ? -9.069 7.706 10.565 1.00 97.25 293 ILE A O 1
ATOM 2186 N N . ASP A 1 294 ? -8.580 5.904 9.306 1.00 94.88 294 ASP A N 1
ATOM 2187 C CA . ASP A 1 294 ? -8.155 6.616 8.096 1.00 94.88 294 ASP A CA 1
ATOM 2188 C C . ASP A 1 294 ? -8.353 5.689 6.879 1.00 94.88 294 ASP A C 1
ATOM 2190 O O . ASP A 1 294 ? -9.271 4.880 6.877 1.00 94.88 294 ASP A O 1
ATOM 2194 N N . ALA A 1 295 ? -7.496 5.727 5.867 1.00 93.12 295 ALA A N 1
ATOM 2195 C CA . ALA A 1 295 ? -7.685 4.986 4.635 1.00 93.12 295 ALA A CA 1
ATOM 2196 C C . ALA A 1 295 ? -7.312 3.492 4.665 1.00 93.12 295 ALA A C 1
ATOM 2198 O O . ALA A 1 295 ? -6.385 3.028 5.338 1.00 93.12 295 ALA A O 1
ATOM 2199 N N . PHE A 1 296 ? -7.965 2.752 3.771 1.00 95.62 296 PHE A N 1
ATOM 2200 C CA . PHE A 1 296 ? -7.641 1.391 3.369 1.00 95.62 296 PHE A CA 1
ATOM 2201 C C . PHE A 1 296 ? -7.352 1.320 1.874 1.00 95.62 296 PHE A C 1
ATOM 2203 O O . PHE A 1 296 ? -8.013 1.959 1.055 1.00 95.62 296 PHE A O 1
ATOM 2210 N N . ARG A 1 297 ? -6.384 0.479 1.510 1.00 92.25 297 ARG A N 1
ATOM 2211 C CA . ARG A 1 297 ? -6.057 0.155 0.123 1.00 92.25 297 ARG A CA 1
ATOM 2212 C C . ARG A 1 297 ? -6.175 -1.342 -0.091 1.00 92.25 297 ARG A C 1
ATOM 2214 O O . ARG A 1 297 ? -5.484 -2.110 0.573 1.00 92.25 297 ARG A O 1
ATOM 2221 N N . LEU A 1 298 ? -7.004 -1.736 -1.049 1.00 92.75 298 LEU A N 1
ATOM 2222 C CA . LEU A 1 298 ? -7.096 -3.106 -1.527 1.00 92.75 298 LEU A CA 1
ATOM 2223 C C . LEU A 1 298 ? -6.491 -3.171 -2.925 1.00 92.75 298 LEU A C 1
ATOM 2225 O O . LEU A 1 298 ? -6.960 -2.479 -3.828 1.00 92.75 298 LEU A O 1
ATOM 2229 N N . THR A 1 299 ? -5.463 -3.992 -3.116 1.00 85.25 299 THR A N 1
ATOM 2230 C CA . THR A 1 299 ? -4.755 -4.120 -4.397 1.00 85.25 299 THR A CA 1
ATOM 2231 C C . THR A 1 299 ? -4.907 -5.531 -4.941 1.00 85.25 299 THR A C 1
ATOM 2233 O O . THR A 1 299 ? -4.529 -6.493 -4.276 1.00 85.25 299 THR A O 1
ATOM 2236 N N . TRP A 1 300 ? -5.447 -5.655 -6.152 1.00 85.81 300 TRP A N 1
ATOM 2237 C CA . TRP A 1 300 ? -5.655 -6.935 -6.822 1.00 85.81 300 TRP A CA 1
ATOM 2238 C C . TRP A 1 300 ? -4.323 -7.659 -7.038 1.00 85.81 300 TRP A C 1
ATOM 2240 O O . TRP A 1 300 ? -3.351 -7.069 -7.517 1.00 85.81 300 TRP A O 1
ATOM 2250 N N . ARG A 1 301 ? -4.287 -8.945 -6.687 1.00 82.00 301 ARG A N 1
ATOM 2251 C CA . ARG A 1 301 ? -3.101 -9.806 -6.778 1.00 82.00 301 ARG A CA 1
ATOM 2252 C C . ARG A 1 301 ? -3.239 -10.955 -7.761 1.00 82.00 301 ARG A C 1
ATOM 2254 O O . ARG A 1 301 ? -2.220 -11.510 -8.147 1.00 82.00 301 ARG A O 1
ATOM 2261 N N . GLY A 1 302 ? -4.456 -11.304 -8.158 1.00 78.19 302 GLY A N 1
ATOM 2262 C CA . GLY A 1 302 ? -4.681 -12.439 -9.040 1.00 78.19 302 GLY A CA 1
ATOM 2263 C C . GLY A 1 302 ? -6.093 -12.993 -8.944 1.00 78.19 302 GLY A C 1
ATOM 2264 O O . GLY A 1 302 ? -6.935 -12.500 -8.189 1.00 78.19 302 GLY A O 1
ATOM 2265 N N . GLU A 1 303 ? -6.341 -14.054 -9.705 1.00 83.19 303 GLU A N 1
ATOM 2266 C CA . GLU A 1 303 ? -7.525 -14.889 -9.522 1.00 83.19 303 GLU A CA 1
ATOM 2267 C C . GLU A 1 303 ? -7.545 -15.520 -8.122 1.00 83.19 303 GLU A C 1
ATOM 2269 O O . GLU A 1 303 ? -6.513 -15.799 -7.513 1.00 83.19 303 GLU A O 1
ATOM 2274 N N . ALA A 1 304 ? -8.749 -15.766 -7.618 1.00 84.50 304 ALA A N 1
ATOM 2275 C CA . ALA A 1 304 ? -8.975 -16.519 -6.397 1.00 84.50 304 ALA A CA 1
ATOM 2276 C C . ALA A 1 304 ? -10.210 -17.400 -6.560 1.00 84.50 304 ALA A C 1
ATOM 2278 O O . ALA A 1 304 ? -11.093 -17.101 -7.368 1.00 84.50 304 ALA A O 1
ATOM 2279 N N . ASP A 1 305 ? -10.275 -18.473 -5.774 1.00 83.94 305 ASP A N 1
ATOM 2280 C CA . ASP A 1 305 ? -11.472 -19.298 -5.693 1.00 83.94 305 ASP A CA 1
ATOM 2281 C C . ASP A 1 305 ? -12.601 -18.504 -5.022 1.00 83.94 305 ASP A C 1
ATOM 2283 O O . ASP A 1 305 ? -12.508 -18.136 -3.852 1.00 83.94 305 ASP A O 1
ATOM 2287 N N . LEU A 1 306 ? -13.661 -18.227 -5.782 1.00 84.00 306 LEU A N 1
ATOM 2288 C CA . LEU A 1 306 ? -14.827 -17.483 -5.309 1.00 84.00 306 LEU A CA 1
ATOM 2289 C C . LEU A 1 306 ? -15.827 -18.369 -4.556 1.00 84.00 306 LEU A C 1
ATOM 2291 O O . LEU A 1 306 ? -16.867 -17.857 -4.147 1.00 84.00 306 LEU A O 1
ATOM 2295 N N . ALA A 1 307 ? -15.541 -19.662 -4.358 1.00 81.25 307 ALA A N 1
ATOM 2296 C CA . ALA A 1 307 ? -16.422 -20.564 -3.620 1.00 81.25 307 ALA A CA 1
ATOM 2297 C C . ALA A 1 307 ? -16.713 -20.065 -2.195 1.00 81.25 307 ALA A C 1
ATOM 2299 O O . ALA A 1 307 ? -17.824 -20.238 -1.700 1.00 81.25 307 ALA A O 1
ATOM 2300 N N . SER A 1 308 ? -15.764 -19.360 -1.563 1.00 73.88 308 SER A N 1
ATOM 2301 C CA . SER A 1 308 ? -15.976 -18.725 -0.252 1.00 73.88 308 SER A CA 1
ATOM 2302 C C . SER A 1 308 ? -17.056 -17.639 -0.257 1.00 73.88 308 SER A C 1
ATOM 2304 O O . SER A 1 308 ? -17.484 -17.208 0.804 1.00 73.88 308 SER A O 1
ATOM 2306 N N . CYS A 1 309 ? -17.475 -17.178 -1.435 1.00 78.38 309 CYS A N 1
ATOM 2307 C CA . CYS A 1 309 ? -18.505 -16.163 -1.627 1.00 78.38 309 CYS A CA 1
ATOM 2308 C C . CYS A 1 309 ? -19.849 -16.758 -2.081 1.00 78.38 309 CYS A C 1
ATOM 2310 O O . CYS A 1 309 ? -20.808 -16.017 -2.301 1.00 78.38 309 CYS A O 1
ATOM 2312 N N . ASP A 1 310 ? -19.919 -18.078 -2.277 1.00 77.75 310 ASP A N 1
ATOM 2313 C CA . ASP A 1 310 ? -21.132 -18.799 -2.678 1.00 77.75 310 ASP A CA 1
ATOM 2314 C C . ASP A 1 310 ? -21.823 -19.514 -1.516 1.00 77.75 310 ASP A C 1
ATOM 2316 O O . ASP A 1 310 ? -22.993 -19.877 -1.648 1.00 77.75 310 ASP A O 1
ATOM 2320 N N . GLU A 1 311 ? -21.142 -19.717 -0.386 1.00 61.12 311 GLU A N 1
ATOM 2321 C CA . GLU A 1 311 ? -21.783 -20.298 0.789 1.00 61.12 311 GLU A CA 1
ATOM 2322 C C . GLU A 1 311 ? -22.636 -19.224 1.476 1.00 61.12 311 GLU A C 1
ATOM 2324 O O . GLU A 1 311 ? -22.092 -18.246 1.998 1.00 61.12 311 GLU A O 1
ATOM 2329 N N . PRO A 1 312 ? -23.979 -19.345 1.469 1.00 52.97 312 PRO A N 1
ATOM 2330 C CA . PRO A 1 312 ? -24.796 -18.461 2.277 1.00 52.97 312 PRO A CA 1
ATOM 2331 C C . PRO A 1 312 ? -24.370 -18.672 3.726 1.00 52.97 312 PRO A C 1
ATOM 2333 O O . PRO A 1 312 ? -24.291 -19.813 4.177 1.00 52.97 312 PRO A O 1
ATOM 2336 N N . GLY A 1 313 ? -24.095 -17.583 4.444 1.00 52.06 313 GLY A N 1
ATOM 2337 C CA . GLY A 1 313 ? -23.918 -17.625 5.887 1.00 52.06 313 GLY A CA 1
ATOM 2338 C C . GLY A 1 313 ? -25.181 -18.202 6.515 1.00 52.06 313 GLY A C 1
ATOM 2339 O O . GLY A 1 313 ? -26.130 -17.472 6.802 1.00 52.06 313 GLY A O 1
ATOM 2340 N N . GLU A 1 314 ? -25.229 -19.523 6.671 1.00 47.56 314 GLU A N 1
ATOM 2341 C CA . GLU A 1 314 ? -26.216 -20.197 7.489 1.00 47.56 314 GLU A CA 1
ATOM 2342 C C . GLU A 1 314 ? -25.912 -19.755 8.915 1.00 47.56 314 GLU A C 1
ATOM 2344 O O . GLU A 1 314 ? -25.058 -20.310 9.603 1.00 47.56 314 GLU A O 1
ATOM 2349 N N . GLY A 1 315 ? -26.580 -18.677 9.332 1.00 44.94 315 GLY A N 1
ATOM 2350 C CA . GLY A 1 315 ? -26.724 -18.360 10.737 1.00 44.94 315 GLY A CA 1
ATOM 2351 C C . GLY A 1 315 ? -27.193 -19.630 11.423 1.00 44.94 315 GLY A C 1
ATOM 2352 O O . GLY A 1 315 ? -28.207 -20.204 11.022 1.00 44.94 315 GLY A O 1
ATOM 2353 N N . GLU A 1 316 ? -26.409 -20.090 12.394 1.00 40.84 316 GLU A N 1
ATOM 2354 C CA . GLU A 1 316 ? -26.734 -21.235 13.228 1.00 40.84 316 GLU A CA 1
ATOM 2355 C C . GLU A 1 316 ? -28.127 -21.007 13.824 1.00 40.84 316 GLU A C 1
ATOM 2357 O O . GLU A 1 316 ? -28.324 -20.242 14.768 1.00 40.84 316 GLU A O 1
ATOM 2362 N N . GLY A 1 317 ? -29.120 -21.622 13.184 1.00 38.84 317 GLY A N 1
ATOM 2363 C CA . GLY A 1 317 ? -30.497 -21.618 13.619 1.00 38.84 317 GLY A CA 1
ATOM 2364 C C . GLY A 1 317 ? -30.582 -22.368 14.933 1.00 38.84 317 GLY A C 1
ATOM 2365 O O . GLY A 1 317 ? -30.297 -23.562 14.996 1.00 38.84 317 GLY A O 1
ATOM 2366 N N . GLU A 1 318 ? -30.960 -21.616 15.959 1.00 42.91 318 GLU A N 1
ATOM 2367 C CA . GLU A 1 318 ? -31.493 -22.022 17.252 1.00 42.91 318 GLU A CA 1
ATOM 2368 C C . GLU A 1 318 ? -31.960 -23.486 17.286 1.00 42.91 318 GLU A C 1
ATOM 2370 O O . GLU A 1 318 ? -33.060 -23.846 16.863 1.00 42.91 318 GLU A O 1
ATOM 2375 N N . GLY A 1 319 ? -31.106 -24.346 17.841 1.00 39.75 319 GLY A N 1
ATOM 2376 C CA . GLY A 1 319 ? -31.537 -25.624 18.374 1.00 39.75 319 GLY A CA 1
ATOM 2377 C C . GLY A 1 319 ? -32.336 -25.370 19.645 1.00 39.75 319 GLY A C 1
ATOM 2378 O O . GLY A 1 319 ? -31.758 -25.195 20.716 1.00 39.75 319 GLY A O 1
ATOM 2379 N N . GLU A 1 320 ? -33.662 -25.355 19.522 1.00 47.81 320 GLU A N 1
ATOM 2380 C CA . GLU A 1 320 ? -34.587 -25.524 20.641 1.00 47.81 320 GLU A CA 1
ATOM 2381 C C . GLU A 1 320 ? -34.278 -26.862 21.341 1.00 47.81 320 GLU A C 1
ATOM 2383 O O . GLU A 1 320 ? -34.700 -27.937 20.916 1.00 47.81 320 GLU A O 1
ATOM 2388 N N . GLY A 1 321 ? -33.471 -26.797 22.400 1.00 39.97 321 GLY A N 1
ATOM 2389 C CA . GLY A 1 321 ? -33.176 -27.900 23.305 1.00 39.97 321 GLY A CA 1
ATOM 2390 C C . GLY A 1 321 ? -33.902 -27.686 24.624 1.00 39.97 321 GLY A C 1
ATOM 2391 O O . GLY A 1 321 ? -33.534 -26.815 25.408 1.00 39.97 321 GLY A O 1
ATOM 2392 N N . GLU A 1 322 ? -34.954 -28.473 24.825 1.00 42.22 322 GLU A N 1
ATOM 2393 C CA . GLU A 1 322 ? -35.831 -28.494 25.991 1.00 42.22 322 GLU A CA 1
ATOM 2394 C C . GLU A 1 322 ? -35.100 -28.508 27.343 1.00 42.22 322 GLU A C 1
ATOM 2396 O O . GLU A 1 322 ? -34.060 -29.138 27.539 1.00 42.22 322 GLU A O 1
ATOM 2401 N N . ALA A 1 323 ? -35.743 -27.846 28.304 1.00 41.16 323 ALA A N 1
ATOM 2402 C CA . ALA A 1 323 ? -35.406 -27.845 29.713 1.00 41.16 323 ALA A CA 1
ATOM 2403 C C . ALA A 1 323 ? -35.326 -29.268 30.296 1.00 41.16 323 ALA A C 1
ATOM 2405 O O . ALA A 1 323 ? -36.291 -30.030 30.264 1.00 41.16 323 ALA A O 1
ATOM 2406 N N . GLY A 1 324 ? -34.187 -29.576 30.912 1.00 39.53 324 GLY A N 1
ATOM 2407 C CA . GLY A 1 324 ? -34.013 -30.695 31.829 1.00 39.53 324 GLY A CA 1
ATOM 2408 C C . GLY A 1 324 ? -33.416 -30.184 33.132 1.00 39.53 324 GLY A C 1
ATOM 2409 O O . GLY A 1 324 ? -32.213 -29.959 33.219 1.00 39.53 324 GLY A O 1
ATOM 2410 N N . GLU A 1 325 ? -34.273 -29.974 34.130 1.00 44.50 325 GLU A N 1
ATOM 2411 C CA . GLU A 1 325 ? -33.883 -29.737 35.519 1.00 44.50 325 GLU A CA 1
ATOM 2412 C C . GLU A 1 325 ? -33.070 -30.933 36.039 1.00 44.50 325 GLU A C 1
ATOM 2414 O O . GLU A 1 325 ? -33.486 -32.087 35.921 1.00 44.50 325 GLU A O 1
ATOM 2419 N N . GLY A 1 326 ? -31.908 -30.654 36.624 1.00 40.31 326 GLY A N 1
ATOM 2420 C CA . GLY A 1 326 ? -31.045 -31.654 37.240 1.00 40.31 326 GLY A CA 1
ATOM 2421 C C . GLY A 1 326 ? -30.171 -31.013 38.304 1.00 40.31 326 GLY A C 1
ATOM 2422 O O . GLY A 1 326 ? -29.062 -30.570 38.022 1.00 40.31 326 GLY A O 1
ATOM 2423 N N . GLU A 1 327 ? -30.702 -30.943 39.523 1.00 45.94 327 GLU A N 1
ATOM 2424 C CA . GLU A 1 327 ? -29.954 -30.644 40.743 1.00 45.94 327 GLU A CA 1
ATOM 2425 C C . GLU A 1 327 ? -28.862 -31.706 40.962 1.00 45.94 327 GLU A C 1
ATOM 2427 O O . GLU A 1 327 ? -29.108 -32.907 40.836 1.00 45.94 327 GLU A O 1
ATOM 2432 N N . GLY A 1 328 ? -27.656 -31.263 41.311 1.00 41.12 328 GLY A N 1
ATOM 2433 C CA . GLY A 1 328 ? -26.530 -32.139 41.614 1.00 41.12 328 GLY A CA 1
ATOM 2434 C C . GLY A 1 328 ? -25.425 -31.388 42.343 1.00 41.12 328 GLY A C 1
ATOM 2435 O O . GLY A 1 328 ? -24.519 -30.841 41.724 1.00 41.12 328 GLY A O 1
ATOM 2436 N N . GLU A 1 329 ? -25.535 -31.355 43.669 1.00 44.09 329 GLU A N 1
ATOM 2437 C CA . GLU A 1 329 ? -24.476 -30.986 44.610 1.00 44.09 329 GLU A CA 1
ATOM 2438 C C . GLU A 1 329 ? -23.272 -31.943 44.480 1.00 44.09 329 GLU A C 1
ATOM 2440 O O . GLU A 1 329 ? -23.454 -33.144 44.270 1.00 44.09 329 GLU A O 1
ATOM 2445 N N . GLY A 1 330 ? -22.041 -31.443 44.646 1.00 38.16 330 GLY A N 1
ATOM 2446 C CA . GLY A 1 330 ? -20.851 -32.302 44.647 1.00 38.16 330 GLY A CA 1
ATOM 2447 C C . GLY A 1 330 ? -19.511 -31.579 44.771 1.00 38.16 330 GLY A C 1
ATOM 2448 O O . GLY A 1 330 ? -18.843 -31.332 43.779 1.00 38.16 330 GLY A O 1
ATOM 2449 N N . GLU A 1 331 ? -19.179 -31.243 46.014 1.00 39.28 331 GLU A N 1
ATOM 2450 C CA . GLU A 1 331 ? -17.868 -31.204 46.688 1.00 39.28 331 GLU A CA 1
ATOM 2451 C C . GLU A 1 331 ? -16.526 -31.090 45.916 1.00 39.28 331 GLU A C 1
ATOM 2453 O O . GLU A 1 331 ? -16.153 -31.891 45.066 1.00 39.28 331 GLU A O 1
ATOM 2458 N N . ALA A 1 332 ? -15.755 -30.108 46.399 1.00 39.66 332 ALA A N 1
ATOM 2459 C CA . ALA A 1 332 ? -14.303 -30.014 46.570 1.00 39.66 332 ALA A CA 1
ATOM 2460 C C . ALA A 1 332 ? -13.409 -31.234 46.253 1.00 39.66 332 ALA A C 1
ATOM 2462 O O . ALA A 1 332 ? -13.592 -32.322 46.793 1.00 39.66 332 ALA A O 1
ATOM 2463 N N . ALA A 1 333 ? -12.287 -30.958 45.580 1.00 39.22 333 ALA A N 1
ATOM 2464 C CA . ALA A 1 333 ? -10.999 -31.563 45.918 1.00 39.22 333 ALA A CA 1
ATOM 2465 C C . ALA A 1 333 ? -9.843 -30.636 45.513 1.00 39.22 333 ALA A C 1
ATOM 2467 O O . ALA A 1 333 ? -9.623 -30.349 44.337 1.00 39.22 333 ALA A O 1
ATOM 2468 N N . GLU A 1 334 ? -9.121 -30.177 46.531 1.00 40.81 334 GLU A N 1
ATOM 2469 C CA . GLU A 1 334 ? -7.781 -29.606 46.451 1.00 40.81 334 GLU A CA 1
ATOM 2470 C C . GLU A 1 334 ? -6.788 -30.671 45.960 1.00 40.81 334 GLU A C 1
ATOM 2472 O O . GLU A 1 334 ? -6.917 -31.857 46.271 1.00 40.81 334 GLU A O 1
ATOM 2477 N N . GLY A 1 335 ? -5.777 -30.243 45.208 1.00 37.25 335 GLY A N 1
ATOM 2478 C CA . GLY A 1 335 ? -4.704 -31.104 44.725 1.00 37.25 335 GLY A CA 1
ATOM 2479 C C . GLY A 1 335 ? -3.453 -30.288 44.447 1.00 37.25 335 GLY A C 1
ATOM 2480 O O . GLY A 1 335 ? -3.173 -29.946 43.302 1.00 37.25 335 GLY A O 1
ATOM 2481 N N . GLU A 1 336 ? -2.731 -29.959 45.516 1.00 39.72 336 GLU A N 1
ATOM 2482 C CA . GLU A 1 336 ? -1.348 -29.489 45.470 1.00 39.72 336 GLU A CA 1
ATOM 2483 C C . GLU A 1 336 ? -0.439 -30.589 44.898 1.00 39.72 336 GLU A C 1
ATOM 2485 O O . GLU A 1 336 ? -0.594 -31.774 45.203 1.00 39.72 336 GLU A O 1
ATOM 2490 N N . GLY A 1 337 ? 0.525 -30.192 44.072 1.00 37.41 337 GLY A N 1
ATOM 2491 C CA . GLY A 1 337 ? 1.511 -31.090 43.481 1.00 37.41 337 GLY A CA 1
ATOM 2492 C C . GLY A 1 337 ? 2.768 -30.324 43.099 1.00 37.41 337 GLY A C 1
ATOM 2493 O O . GLY A 1 337 ? 2.948 -29.949 41.943 1.00 37.41 337 GLY A O 1
ATOM 2494 N N . GLU A 1 338 ? 3.610 -30.072 44.098 1.00 39.75 338 GLU A N 1
ATOM 2495 C CA . GLU A 1 338 ? 4.989 -29.611 43.948 1.00 39.75 338 GLU A CA 1
ATOM 2496 C C . GLU A 1 338 ? 5.844 -30.673 43.234 1.00 39.75 338 GLU A C 1
ATOM 2498 O O . GLU A 1 338 ? 5.675 -31.878 43.436 1.00 39.75 338 GLU A O 1
ATOM 2503 N N . GLY A 1 339 ? 6.793 -30.220 42.414 1.00 37.34 339 GLY A N 1
ATOM 2504 C CA . GLY A 1 339 ? 7.736 -31.079 41.704 1.00 37.34 339 GLY A CA 1
ATOM 2505 C C . GLY A 1 339 ? 8.963 -30.306 41.236 1.00 37.34 339 GLY A C 1
ATOM 2506 O O . GLY A 1 339 ? 9.099 -30.011 40.053 1.00 37.34 339 GLY A O 1
ATOM 2507 N N . GLU A 1 340 ? 9.833 -29.966 42.188 1.00 40.22 340 GLU A N 1
ATOM 2508 C CA . GLU A 1 340 ? 11.227 -29.555 41.977 1.00 40.22 340 GLU A CA 1
ATOM 2509 C C . GLU A 1 340 ? 12.039 -30.652 41.264 1.00 40.22 340 GLU A C 1
ATOM 2511 O O . GLU A 1 340 ? 11.886 -31.845 41.534 1.00 40.22 340 GLU A O 1
ATOM 2516 N N . GLY A 1 341 ? 12.956 -30.233 40.390 1.00 36.75 341 GLY A N 1
ATOM 2517 C CA . GLY A 1 341 ? 13.900 -31.109 39.701 1.00 36.75 341 GLY A CA 1
ATOM 2518 C C . GLY A 1 341 ? 15.044 -30.325 39.064 1.00 36.75 341 GLY A C 1
ATOM 2519 O O . GLY A 1 341 ? 15.062 -30.119 37.853 1.00 36.75 341 GLY A O 1
ATOM 2520 N N . ASP A 1 342 ? 15.982 -29.889 39.905 1.00 34.66 342 ASP A N 1
ATOM 2521 C CA . ASP A 1 342 ? 17.335 -29.450 39.544 1.00 34.66 342 ASP A CA 1
ATOM 2522 C C . ASP A 1 342 ? 18.134 -30.585 38.868 1.00 34.66 342 ASP A C 1
ATOM 2524 O O . ASP A 1 342 ? 18.168 -31.707 39.366 1.00 34.66 342 ASP A O 1
ATOM 2528 N N . GLU A 1 343 ? 18.826 -30.300 37.761 1.00 35.41 343 GLU A N 1
ATOM 2529 C CA . GLU A 1 343 ? 20.299 -30.182 37.729 1.00 35.41 343 GLU A CA 1
ATOM 2530 C C . GLU A 1 343 ? 20.854 -30.106 36.282 1.00 35.41 343 GLU A C 1
ATOM 2532 O O . GLU A 1 343 ? 20.326 -30.735 35.360 1.00 35.41 343 GLU A O 1
ATOM 2537 N N . PRO A 1 344 ? 21.970 -29.377 36.062 1.00 46.69 344 PRO A N 1
ATOM 2538 C CA . PRO A 1 344 ? 22.594 -29.185 34.757 1.00 46.69 344 PRO A CA 1
ATOM 2539 C C . PRO A 1 344 ? 23.806 -30.109 34.547 1.00 46.69 344 PRO A C 1
ATOM 2541 O O . PRO A 1 344 ? 24.654 -30.265 35.425 1.00 46.69 344 PRO A O 1
ATOM 2544 N N . LEU A 1 345 ? 23.992 -30.638 33.333 1.00 29.31 345 LEU A N 1
ATOM 2545 C CA . LEU A 1 345 ? 25.202 -31.393 32.985 1.00 29.31 345 LEU A CA 1
ATOM 2546 C C . LEU A 1 345 ? 25.792 -30.988 31.626 1.00 29.31 345 LEU A C 1
ATOM 2548 O O . LEU A 1 345 ? 25.406 -31.460 30.566 1.00 29.31 345 LEU A O 1
ATOM 2552 N N . ARG A 1 346 ? 26.788 -30.103 31.747 1.00 27.23 346 ARG A N 1
ATOM 2553 C CA . ARG A 1 346 ? 28.142 -30.151 31.160 1.00 27.23 346 ARG A CA 1
ATOM 2554 C C . ARG A 1 346 ? 28.327 -30.447 29.661 1.00 27.23 346 ARG A C 1
ATOM 2556 O O . ARG A 1 346 ? 28.231 -31.572 29.188 1.00 27.23 346 ARG A O 1
ATOM 2563 N N . VAL A 1 347 ? 28.882 -29.417 29.017 1.00 37.28 347 VAL A N 1
ATOM 2564 C CA . VAL A 1 347 ? 29.872 -29.434 27.919 1.00 37.28 347 VAL A CA 1
ATOM 2565 C C . VAL A 1 347 ? 31.028 -30.412 28.220 1.00 37.28 347 VAL A C 1
ATOM 2567 O O . VAL A 1 347 ? 31.427 -30.534 29.382 1.00 37.28 347 VAL A O 1
ATOM 2570 N N . PRO A 1 348 ? 31.625 -31.069 27.206 1.00 35.28 348 PRO A N 1
ATOM 2571 C CA . PRO A 1 348 ? 33.007 -30.721 26.831 1.00 35.28 348 PRO A CA 1
ATOM 2572 C C . PRO A 1 348 ? 33.243 -30.739 25.301 1.00 35.28 348 PRO A C 1
ATOM 2574 O O . PRO A 1 348 ? 32.818 -31.649 24.605 1.00 35.28 348 PRO A O 1
ATOM 2577 N N . LEU A 1 349 ? 33.829 -29.678 24.738 1.00 26.27 349 LEU A N 1
ATOM 2578 C CA . LEU A 1 349 ? 35.260 -29.521 24.407 1.00 26.27 349 LEU A CA 1
ATOM 2579 C C . LEU A 1 349 ? 35.594 -29.872 22.951 1.00 26.27 349 LEU A C 1
ATOM 2581 O O . LEU A 1 349 ? 35.414 -31.001 22.511 1.00 26.27 349 LEU A O 1
ATOM 2585 N N . GLY A 1 350 ? 36.260 -28.932 22.278 1.00 23.77 350 GLY A N 1
ATOM 2586 C CA . GLY A 1 350 ? 37.217 -29.276 21.230 1.00 23.77 350 GLY A CA 1
ATOM 2587 C C . GLY A 1 350 ? 37.418 -28.195 20.178 1.00 23.77 350 GLY A C 1
ATOM 2588 O O . GLY A 1 350 ? 36.667 -28.149 19.215 1.00 23.77 350 GLY A O 1
ATOM 2589 N N . GLY A 1 351 ? 38.482 -27.397 20.320 1.00 25.61 351 GLY A N 1
ATOM 2590 C CA . GLY A 1 351 ? 39.070 -26.666 19.191 1.00 25.61 351 GLY A CA 1
ATOM 2591 C C . GLY A 1 351 ? 39.469 -25.223 19.479 1.00 25.61 351 GLY A C 1
ATOM 2592 O O . GLY A 1 351 ? 38.878 -24.303 18.931 1.00 25.61 351 GLY A O 1
ATOM 2593 N N . GLY A 1 352 ? 40.470 -25.017 20.336 1.00 22.55 352 GLY A N 1
ATOM 2594 C CA . GLY A 1 352 ? 41.118 -23.715 20.477 1.00 22.55 352 GLY A CA 1
ATOM 2595 C C . GLY A 1 352 ? 42.097 -23.403 19.339 1.00 22.55 352 GLY A C 1
ATOM 2596 O O . GLY A 1 352 ? 42.623 -24.314 18.706 1.00 22.55 352 GLY A O 1
ATOM 2597 N N . CYS A 1 353 ? 42.350 -22.102 19.162 1.00 20.91 353 CYS A N 1
ATOM 2598 C CA . CYS A 1 353 ? 43.659 -21.432 19.055 1.00 20.91 353 CYS A CA 1
ATOM 2599 C C . CYS A 1 353 ? 43.725 -20.383 17.936 1.00 20.91 353 CYS A C 1
ATOM 2601 O O . CYS A 1 353 ? 43.596 -20.704 16.763 1.00 20.91 353 CYS A O 1
ATOM 2603 N N . GLY A 1 354 ? 44.124 -19.164 18.323 1.00 22.45 354 GLY A N 1
ATOM 2604 C CA . GLY A 1 354 ? 45.038 -18.352 17.517 1.00 22.45 354 GLY A CA 1
ATOM 2605 C C . GLY A 1 354 ? 44.546 -16.959 17.142 1.00 22.45 354 GLY A C 1
ATOM 2606 O O . GLY A 1 354 ? 43.902 -16.776 16.119 1.00 22.45 354 GLY A O 1
ATOM 2607 N N . CYS A 1 355 ? 44.948 -15.957 17.925 1.00 23.69 355 CYS A N 1
ATOM 2608 C CA . CYS A 1 355 ? 44.944 -14.558 17.511 1.00 23.69 355 CYS A CA 1
ATOM 2609 C C . CYS A 1 355 ? 45.953 -14.320 16.373 1.00 23.69 355 CYS A C 1
ATOM 2611 O O . CYS A 1 355 ? 47.107 -14.728 16.495 1.00 23.69 355 CYS A O 1
ATOM 2613 N N . ALA A 1 356 ? 45.571 -13.538 15.362 1.00 21.84 356 ALA A N 1
ATOM 2614 C CA . ALA A 1 356 ? 46.490 -12.661 14.640 1.00 21.84 356 ALA A CA 1
ATOM 2615 C C . ALA A 1 356 ? 45.717 -11.472 14.056 1.00 21.84 356 ALA A C 1
ATOM 2617 O O . ALA A 1 356 ? 44.809 -11.632 13.246 1.00 21.84 356 ALA A O 1
ATOM 2618 N N . ALA A 1 357 ? 46.093 -10.274 14.498 1.00 25.61 357 ALA A N 1
ATOM 2619 C CA . ALA A 1 357 ? 45.722 -9.020 13.873 1.00 25.61 357 ALA A CA 1
ATOM 2620 C C . ALA A 1 357 ? 46.364 -8.930 12.478 1.00 25.61 357 ALA A C 1
ATOM 2622 O O . ALA A 1 357 ? 47.563 -9.161 12.329 1.00 25.61 357 ALA A O 1
ATOM 2623 N N . GLY A 1 358 ? 45.572 -8.556 11.478 1.00 20.30 358 GLY A N 1
ATOM 2624 C CA . GLY A 1 358 ? 46.028 -8.266 10.125 1.00 20.30 358 GLY A CA 1
ATOM 2625 C C . GLY A 1 358 ? 44.933 -7.506 9.392 1.00 20.30 358 GLY A C 1
ATOM 2626 O O . GLY A 1 358 ? 43.826 -8.008 9.247 1.00 20.30 358 GLY A O 1
ATOM 2627 N N . ALA A 1 359 ? 45.233 -6.265 9.023 1.00 24.72 359 ALA A N 1
ATOM 2628 C CA . ALA A 1 359 ? 44.350 -5.342 8.328 1.00 24.72 359 ALA A CA 1
ATOM 2629 C C . ALA A 1 359 ? 43.700 -5.959 7.080 1.00 24.72 359 ALA A C 1
ATOM 2631 O O . ALA A 1 359 ? 44.383 -6.674 6.359 1.00 24.72 359 ALA A O 1
ATOM 2632 N N . ILE A 1 360 ? 42.440 -5.604 6.816 1.00 21.25 360 ILE A N 1
ATOM 2633 C CA . ILE A 1 360 ? 41.867 -5.261 5.502 1.00 21.25 360 ILE A CA 1
ATOM 2634 C C . ILE A 1 360 ? 40.524 -4.582 5.813 1.00 21.25 360 ILE A C 1
ATOM 2636 O O . ILE A 1 360 ? 39.599 -5.198 6.341 1.00 21.25 360 ILE A O 1
ATOM 2640 N N . GLY A 1 361 ? 40.473 -3.269 5.578 1.00 25.25 361 GLY A N 1
ATOM 2641 C CA . GLY A 1 361 ? 39.216 -2.542 5.431 1.00 25.25 361 GLY A CA 1
ATOM 2642 C C . GLY A 1 361 ? 38.507 -2.968 4.144 1.00 25.25 361 GLY A C 1
ATOM 2643 O O . GLY A 1 361 ? 39.103 -3.632 3.305 1.00 25.25 361 GLY A O 1
ATOM 2644 N N . ASP A 1 362 ? 37.251 -2.551 4.007 1.00 25.50 362 ASP A N 1
ATOM 2645 C CA . ASP A 1 362 ? 36.402 -2.703 2.813 1.00 25.50 362 ASP A CA 1
ATOM 2646 C C . ASP A 1 362 ? 35.675 -4.045 2.623 1.00 25.50 362 ASP A C 1
ATOM 2648 O O . ASP A 1 362 ? 35.908 -4.742 1.644 1.00 25.50 362 ASP A O 1
ATOM 2652 N N . VAL A 1 363 ? 34.697 -4.374 3.487 1.00 23.92 363 VAL A N 1
ATOM 2653 C CA . VAL A 1 363 ? 33.603 -5.319 3.115 1.00 23.92 363 VAL A CA 1
ATOM 2654 C C . VAL A 1 363 ? 32.206 -4.927 3.658 1.00 23.92 363 VAL A C 1
ATOM 2656 O O . VAL A 1 363 ? 31.202 -5.525 3.287 1.00 23.92 363 VAL A O 1
ATOM 2659 N N . VAL A 1 364 ? 32.045 -3.880 4.475 1.00 23.33 364 VAL A N 1
ATOM 2660 C CA . VAL A 1 364 ? 30.774 -3.674 5.221 1.00 23.33 364 VAL A CA 1
ATOM 2661 C C . VAL A 1 364 ? 29.622 -3.043 4.399 1.00 23.33 364 VAL A C 1
ATOM 2663 O O . VAL A 1 364 ? 28.493 -2.979 4.869 1.00 23.33 364 VAL A O 1
ATOM 2666 N N . ALA A 1 365 ? 29.818 -2.641 3.140 1.00 26.11 365 ALA A N 1
ATOM 2667 C CA . ALA A 1 365 ? 28.842 -1.783 2.444 1.00 26.11 365 ALA A CA 1
ATOM 2668 C C . ALA A 1 365 ? 27.716 -2.475 1.632 1.00 26.11 365 ALA A C 1
ATOM 2670 O O . ALA A 1 365 ? 26.899 -1.765 1.049 1.00 26.11 365 ALA A O 1
ATOM 2671 N N . PHE A 1 366 ? 27.631 -3.812 1.548 1.00 32.56 366 PHE A N 1
ATOM 2672 C CA . PHE A 1 366 ? 26.736 -4.462 0.559 1.00 32.56 366 PHE A CA 1
ATOM 2673 C C . PHE A 1 366 ? 25.690 -5.454 1.091 1.00 32.56 366 PHE A C 1
ATOM 2675 O O . PHE A 1 366 ? 24.737 -5.743 0.374 1.00 32.56 366 PHE A O 1
ATOM 2682 N N . GLY A 1 367 ? 25.784 -5.919 2.341 1.00 26.78 367 GLY A N 1
ATOM 2683 C CA . GLY A 1 367 ? 24.823 -6.886 2.905 1.00 26.78 367 GLY A CA 1
ATOM 2684 C C . GLY A 1 367 ? 23.425 -6.325 3.193 1.00 26.78 367 GLY A C 1
ATOM 2685 O O . GLY A 1 367 ? 22.531 -7.070 3.573 1.00 26.78 367 GLY A O 1
ATOM 2686 N N . SER A 1 368 ? 23.241 -5.017 3.025 1.00 33.38 368 SER A N 1
ATOM 2687 C CA . SER A 1 368 ? 22.066 -4.305 3.514 1.00 33.38 368 SER A CA 1
ATOM 2688 C C . SER A 1 368 ? 20.967 -4.107 2.481 1.00 33.38 368 SER A C 1
ATOM 2690 O O . SER A 1 368 ? 19.872 -3.759 2.871 1.00 33.38 368 SER A O 1
ATOM 2692 N N . TRP A 1 369 ? 21.204 -4.295 1.181 1.00 38.25 369 TRP A N 1
ATOM 2693 C CA . TRP A 1 369 ? 20.273 -3.799 0.152 1.00 38.25 369 TRP A CA 1
ATOM 2694 C C . TRP A 1 369 ? 19.089 -4.728 -0.172 1.00 38.25 369 TRP A C 1
ATOM 2696 O O . TRP A 1 369 ? 18.151 -4.327 -0.845 1.00 38.25 369 TRP A O 1
ATOM 2706 N N . LEU A 1 370 ? 19.109 -5.960 0.323 1.00 41.50 370 LEU A N 1
ATOM 2707 C CA . LEU A 1 370 ? 18.318 -7.056 -0.243 1.00 41.50 370 LEU A CA 1
ATOM 2708 C C . LEU A 1 370 ? 17.070 -7.413 0.576 1.00 41.50 370 LEU A C 1
ATOM 2710 O O . LEU A 1 370 ? 16.202 -8.155 0.129 1.00 41.50 370 LEU A O 1
ATOM 2714 N N . GLY A 1 371 ? 16.911 -6.774 1.736 1.00 33.09 371 GLY A N 1
ATOM 2715 C CA . GLY A 1 371 ? 15.698 -6.878 2.543 1.00 33.09 371 GLY A CA 1
ATOM 2716 C C . GLY A 1 371 ? 14.477 -6.169 1.949 1.00 33.09 371 GLY A C 1
ATOM 2717 O O . GLY A 1 371 ? 13.369 -6.547 2.300 1.00 33.09 371 GLY A O 1
ATOM 2718 N N . LEU A 1 372 ? 14.638 -5.185 1.050 1.00 37.88 372 LEU A N 1
ATOM 2719 C CA . LEU A 1 372 ? 13.491 -4.431 0.513 1.00 37.88 372 LEU A CA 1
ATOM 2720 C C . LEU A 1 372 ? 12.681 -5.231 -0.527 1.00 37.88 372 LEU A C 1
ATOM 2722 O O . LEU A 1 372 ? 11.476 -5.042 -0.611 1.00 37.88 372 LEU A O 1
ATOM 2726 N N . PHE A 1 373 ? 13.315 -6.164 -1.247 1.00 38.78 373 PHE A N 1
ATOM 2727 C CA . PHE A 1 373 ? 12.626 -7.096 -2.154 1.00 38.78 373 PHE A CA 1
ATOM 2728 C C . PHE A 1 373 ? 12.350 -8.461 -1.489 1.00 38.78 373 PHE A C 1
ATOM 2730 O O . PHE A 1 373 ? 11.341 -9.098 -1.763 1.00 38.78 373 PHE A O 1
ATOM 2737 N N . GLY A 1 374 ? 13.176 -8.882 -0.520 1.00 33.56 374 GLY A N 1
ATOM 2738 C CA . GLY A 1 374 ? 12.974 -10.126 0.240 1.00 33.56 374 GLY A CA 1
ATOM 2739 C C . GLY A 1 374 ? 11.905 -10.077 1.345 1.00 33.56 374 GLY A C 1
ATOM 2740 O O . GLY A 1 374 ? 11.565 -11.121 1.902 1.00 33.56 374 GLY A O 1
ATOM 2741 N N . LEU A 1 375 ? 11.345 -8.907 1.676 1.00 33.66 375 LEU A N 1
ATOM 2742 C CA . LEU A 1 375 ? 10.277 -8.785 2.684 1.00 33.66 375 LEU A CA 1
ATOM 2743 C C . LEU A 1 375 ? 8.907 -9.315 2.210 1.00 33.66 375 LEU A C 1
ATOM 2745 O O . LEU A 1 375 ? 8.007 -9.451 3.033 1.00 33.66 375 LEU A O 1
ATOM 2749 N N . PHE A 1 376 ? 8.782 -9.720 0.940 1.00 35.78 376 PHE A N 1
ATOM 2750 C CA . PHE A 1 376 ? 7.619 -10.450 0.411 1.00 35.78 376 PHE A CA 1
ATOM 2751 C C . PHE A 1 376 ? 7.829 -11.971 0.258 1.00 35.78 376 PHE A C 1
ATOM 2753 O O . PHE A 1 376 ? 6.902 -12.692 -0.101 1.00 35.78 376 PHE A O 1
ATOM 2760 N N . GLY A 1 377 ? 9.004 -12.508 0.603 1.00 29.11 377 GLY A N 1
ATOM 2761 C CA . GLY A 1 377 ? 9.377 -13.894 0.299 1.00 29.11 377 GLY A CA 1
ATOM 2762 C C . GLY A 1 377 ? 9.561 -14.799 1.516 1.00 29.11 377 GLY A C 1
ATOM 2763 O O . GLY A 1 377 ? 10.657 -15.293 1.769 1.00 29.11 377 GLY A O 1
ATOM 2764 N N . ARG A 1 378 ? 8.499 -15.093 2.274 1.00 29.38 378 ARG A N 1
ATOM 2765 C CA . ARG A 1 378 ? 8.440 -16.356 3.039 1.00 29.38 378 ARG A CA 1
ATOM 2766 C C . ARG A 1 378 ? 7.150 -17.093 2.727 1.00 29.38 378 ARG A C 1
ATOM 2768 O O . ARG A 1 378 ? 6.196 -17.013 3.493 1.00 29.38 378 ARG A O 1
ATOM 2775 N N . ARG A 1 379 ? 7.162 -17.889 1.656 1.00 29.78 379 ARG A N 1
ATOM 2776 C CA . ARG A 1 379 ? 6.376 -19.128 1.531 1.00 29.78 379 ARG A CA 1
ATOM 2777 C C . ARG A 1 379 ? 6.999 -20.053 0.479 1.00 29.78 379 ARG A C 1
ATOM 2779 O O . ARG A 1 379 ? 7.844 -19.658 -0.306 1.00 29.78 379 ARG A O 1
ATOM 2786 N N . ARG A 1 380 ? 6.675 -21.336 0.621 1.00 30.34 380 ARG A N 1
ATOM 2787 C CA . ARG A 1 380 ? 7.370 -22.505 0.070 1.00 30.34 380 ARG A CA 1
ATOM 2788 C C . ARG A 1 380 ? 7.205 -22.647 -1.449 1.00 30.34 380 ARG A C 1
ATOM 2790 O O . ARG A 1 380 ? 6.101 -22.500 -1.944 1.00 30.34 380 ARG A O 1
ATOM 2797 N N . ALA A 1 381 ? 8.299 -23.066 -2.088 1.00 36.72 381 ALA A N 1
ATOM 2798 C CA . ALA A 1 381 ? 8.439 -23.816 -3.342 1.00 36.72 381 ALA A CA 1
ATOM 2799 C C . ALA A 1 381 ? 7.176 -24.090 -4.198 1.00 36.72 381 ALA A C 1
ATOM 2801 O O . ALA A 1 381 ? 6.317 -24.885 -3.815 1.00 36.72 381 ALA A O 1
ATOM 2802 N N . GLY A 1 382 ? 7.206 -23.552 -5.422 1.00 30.53 382 GLY A N 1
ATOM 2803 C CA . GLY A 1 382 ? 6.335 -23.825 -6.578 1.00 30.53 382 GLY A CA 1
ATOM 2804 C C . GLY A 1 382 ? 6.063 -22.492 -7.283 1.00 30.53 382 GLY A C 1
ATOM 2805 O O . GLY A 1 382 ? 5.513 -21.612 -6.649 1.00 30.53 382 GLY A O 1
ATOM 2806 N N . THR A 1 383 ? 6.471 -22.188 -8.516 1.00 29.97 383 THR A N 1
ATOM 2807 C CA . THR A 1 383 ? 6.753 -23.001 -9.706 1.00 29.97 383 THR A CA 1
ATOM 2808 C C . THR A 1 383 ? 7.742 -22.204 -10.578 1.00 29.97 383 THR A C 1
ATOM 2810 O O . THR A 1 383 ? 7.594 -20.997 -10.718 1.00 29.97 383 THR A O 1
ATOM 2813 N N . ASP A 1 384 ? 8.770 -22.856 -11.126 1.00 31.72 384 ASP A N 1
ATOM 2814 C CA . ASP A 1 384 ? 9.840 -22.237 -11.928 1.00 31.72 384 ASP A CA 1
ATOM 2815 C C . ASP A 1 384 ? 9.315 -21.837 -13.326 1.00 31.72 384 ASP A C 1
ATOM 2817 O O . ASP A 1 384 ? 8.995 -22.708 -14.138 1.00 31.72 384 ASP A O 1
ATOM 2821 N N . CYS A 1 385 ? 9.229 -20.533 -13.623 1.00 28.38 385 CYS A N 1
ATOM 2822 C CA . CYS A 1 385 ? 8.916 -19.985 -14.955 1.00 28.38 385 CYS A CA 1
ATOM 2823 C C . CYS A 1 385 ? 10.145 -20.012 -15.881 1.00 28.38 385 CYS A C 1
ATOM 2825 O O . CYS A 1 385 ? 10.513 -19.012 -16.500 1.00 28.38 385 CYS A O 1
ATOM 2827 N N . ARG A 1 386 ? 10.807 -21.166 -15.992 1.00 31.94 386 ARG A N 1
ATOM 2828 C CA . ARG A 1 386 ? 11.873 -21.380 -16.973 1.00 31.94 386 ARG A CA 1
ATOM 2829 C C . ARG A 1 386 ? 11.383 -22.222 -18.144 1.00 31.94 386 ARG A C 1
ATOM 2831 O O . ARG A 1 386 ? 10.886 -23.331 -17.987 1.00 31.94 386 ARG A O 1
ATOM 2838 N N . ASP A 1 387 ? 11.648 -21.674 -19.326 1.00 33.81 387 ASP A N 1
ATOM 2839 C CA . ASP A 1 387 ? 11.671 -22.318 -20.640 1.00 33.81 387 ASP A CA 1
ATOM 2840 C C . ASP A 1 387 ? 10.330 -22.662 -21.310 1.00 33.81 387 ASP A C 1
ATOM 2842 O O . ASP A 1 387 ? 9.817 -23.775 -21.205 1.00 33.81 387 ASP A O 1
ATOM 2846 N N . ARG A 1 388 ? 9.883 -21.760 -22.200 1.00 27.72 388 ARG A N 1
ATOM 2847 C CA . ARG A 1 388 ? 9.321 -22.143 -23.510 1.00 27.72 388 ARG A CA 1
ATOM 2848 C C . ARG A 1 388 ? 9.742 -21.159 -24.605 1.00 27.72 388 ARG A C 1
ATOM 2850 O O . ARG A 1 388 ? 9.064 -20.174 -24.869 1.00 27.72 388 ARG A O 1
ATOM 2857 N N . ARG A 1 389 ? 10.842 -21.457 -25.306 1.00 27.39 389 ARG A N 1
ATOM 2858 C CA . ARG A 1 389 ? 11.066 -20.915 -26.660 1.00 27.39 389 ARG A CA 1
ATOM 2859 C C . ARG A 1 389 ? 10.183 -21.677 -27.658 1.00 27.39 389 ARG A C 1
ATOM 2861 O O . ARG A 1 389 ? 10.166 -22.907 -27.587 1.00 27.39 389 ARG A O 1
ATOM 2868 N N . PRO A 1 390 ? 9.506 -21.014 -28.608 1.00 36.41 390 PRO A N 1
ATOM 2869 C CA . PRO A 1 390 ? 8.820 -21.712 -29.685 1.00 36.41 390 PRO A CA 1
ATOM 2870 C C . PRO A 1 390 ? 9.818 -22.105 -30.788 1.00 36.41 390 PRO A C 1
ATOM 2872 O O . PRO A 1 390 ? 10.655 -21.300 -31.200 1.00 36.41 390 PRO A O 1
ATOM 2875 N N . THR A 1 391 ? 9.730 -23.359 -31.237 1.00 38.06 391 THR A N 1
ATOM 2876 C CA . THR A 1 391 ? 10.263 -23.835 -32.527 1.00 38.06 391 THR A CA 1
ATOM 2877 C C . THR A 1 391 ? 9.388 -23.396 -33.683 1.00 38.06 391 THR A C 1
ATOM 2879 O O . THR A 1 391 ? 8.149 -23.481 -33.502 1.00 38.06 391 THR A O 1
#

Solvent-accessible surface area (backbone atoms only — not comparable to full-atom values): 23763 Å² total; per-residue (Å²): 102,75,65,66,91,72,43,77,81,44,93,70,59,76,74,35,34,68,59,27,40,54,52,40,51,52,51,38,50,51,43,51,74,32,24,82,84,70,19,34,60,49,47,88,64,49,86,61,32,59,46,48,48,49,58,23,46,32,47,69,78,37,70,40,43,92,51,38,84,70,32,82,84,29,60,91,83,62,72,82,43,49,64,86,90,42,74,62,73,83,48,51,38,69,40,51,51,52,54,14,38,40,52,40,42,59,71,56,97,89,38,62,62,40,82,62,41,86,80,43,69,65,61,67,90,59,53,78,86,60,67,68,55,54,64,46,84,32,73,72,26,74,71,72,40,42,78,73,69,69,69,74,61,53,99,88,58,66,69,57,77,84,42,33,52,50,78,45,40,71,85,39,95,42,37,48,73,48,61,75,66,47,82,37,86,54,46,24,63,96,36,34,31,33,36,24,66,62,24,58,58,91,51,56,63,34,46,36,36,36,46,52,61,30,73,43,61,15,26,24,40,36,23,40,47,27,29,33,87,70,20,39,29,62,50,38,35,34,33,41,28,32,44,84,59,68,48,78,45,64,43,64,27,71,51,88,43,74,44,73,46,80,64,48,76,47,63,32,44,53,72,35,61,30,38,39,39,39,38,25,23,28,83,68,85,58,78,84,32,15,38,53,48,44,29,36,41,34,37,61,75,44,82,51,84,61,66,75,55,68,56,74,78,74,70,84,72,80,77,89,72,79,92,74,93,76,90,77,88,82,81,88,80,90,80,90,78,89,79,89,81,90,83,88,85,80,87,83,88,87,84,89,85,82,90,77,92,74,92,79,84,89,79,85,87,65,88,38,65,38,58,80,71,46,75,80,67,86,78,81,91,84,80,83,95,72,86,85,80,86,131

Radius of gyration: 28.04 Å; Cα contacts (8 Å, |Δi|>4): 670; chains: 1; bounding box: 82×52×79 Å

Mean predicted aligned error: 19.15 Å

Secondary structure (DSSP, 8-state):
---TTTGGGSTTTTT-HHHHHHHHHHHHHHHHHTHHHHT---TT--TTBGGGHHHHHHHHH-SSGGG-TT-TTS-TTPPPP-STTSSPGGGS-HHHHHHHHHHSPPEETTEESS---------GGGS---S--S---PPPPSS--BSS------TT-PPPGGGSEEEE-TTSTTEEEES--EEESSSSGGG-EEEEE-EETT--S-EEEEEEE-SSSEEEEEEEEE-STTB--SSEEEEEESSSSPEEEEE--SS-SSEEEEEEEEEE-TTSEEEEEEE-EE----TT-EEEE--EEEEEEE---GGGGTS----------------------------------------------------TTSTTSTHHHHTT--S------------

Foldseek 3Di:
DFPPPPCVVPPPCRQDLVNRQVVVVVQLVCLLVCLQVLAEDEAVSDPQWPQSSLVSQLVVVNQFLQQFQPNVQAPPPFDQAQDPPGDDPSNHHPSSNVLNCLQHPDDDPNHGLADRDDYFDFDSVQGDNDGDHRYRHGHRGPPIAGVVGQDDAPPVGDDDPVLQKDKWWCPDPQKDKAADWDWFQAQAVVGIWIKDFADAAPDFRMKMKTKDFRSAWAKWWKWDAQGDPPAAAQFWWKWKDAQQDTDIWTHGSNDDGPDIDTTGMDTHHGGTMIMMMTTRHHPDPDRSHIHMGTMMMIGHRHHDPCVSNVDPPPPPPDDPDDDDDDDDDDDDDDDDDDDDDDDDDDDDDDDDDDDDDDDDDDDSNPSNNHCVSCVVDPDDDDDDPDDDDDD

Sequence (391 aa):
MQVTSGAASYPGLEARADINVAAGANILAQKWNGNESYGGQFGDSDPALVESWYFAVWAYNGFVYGNNPNNPSFPASRPPYHGAGSLSRGSYPYQELVWGYLRNPLEKDGELVVEPLEVSYPDPTTIPDQSGLFSVDVPLPEPAHTDPCQEECPPSGCPPDELRTLLLDDLDAGFTVEGDTEEHASGGYLDHFRSAALAPAGAPTVRARFTGTAPWSGAFDVAAFVPLDPATCTDVRIAVDACGAPVAFSADQNVPGGLFTSLGQVVLRQGDPVTIEVTNDSADPDASHRVGIDAFRLTWRGEADLASCDEPGEGEGEGEGEAGEGEGEGEAAEGEGEGEGDEPLRVPLGGGCGCAAGAIGDVVAFGSWLGLFGLFGRRRAGTDCRDRRPT

pLDDT: mean 70.88, std 22.79, range [20.3, 98.5]